Protein AF-F2BCV8-F1 (afdb_monomer_lite)

Sequence (384 aa):
MNSEKALVIFSGGQDSTTCLIQAIQTYGRENVQTISFQYGQRHAVELERARSIAQDWGVKQTILDLSLIKHITQNALTDNTAAIQTAANGLPNTFVDGRNALFLLYAAICAKGQNIRHIITGVCETDFSGYPDCRDVFVKSMNVTLNLAMDYPFQIHTPLMYLTKAQTWELADKLGCLDYIRDHTHTCYNGVIGGCHQCPACQLRERGLAQYLQNKAAAPAFYDCEKNLTEHDLAQAEHTLAATLPDSFKAHYLKYNGGTPARTLFDAGGSGCDNIEISDFIPIRYAQAFADDPDFTLEGRAAAEWARNEIPPALIPFALDWGGNYICLEKDSGKITYYVRDVWSDKLSREANFKSNTRPLADTFPAFLARLRDNPDDVDSDDE

Structure (mmCIF, N/CA/C/O backbone):
data_AF-F2BCV8-F1
#
_entry.id   AF-F2BCV8-F1
#
loop_
_atom_site.group_PDB
_atom_site.id
_atom_site.type_symbo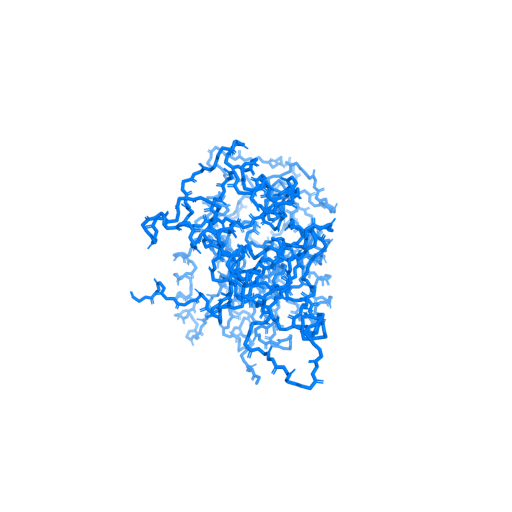l
_atom_site.label_atom_id
_atom_site.label_alt_id
_atom_site.label_comp_id
_atom_site.label_asym_id
_atom_site.label_entity_id
_atom_site.label_seq_id
_atom_site.pdbx_PDB_ins_code
_atom_site.Cartn_x
_atom_site.Cartn_y
_atom_site.Cartn_z
_atom_site.occupancy
_atom_site.B_iso_or_equiv
_atom_site.auth_seq_id
_atom_site.auth_comp_id
_atom_site.auth_asym_id
_atom_site.auth_atom_id
_atom_site.pdbx_PDB_model_num
ATOM 1 N N . MET A 1 1 ? 1.236 -18.458 17.984 1.00 51.50 1 MET A N 1
ATOM 2 C CA . MET A 1 1 ? 0.045 -17.620 17.731 1.00 51.50 1 MET A CA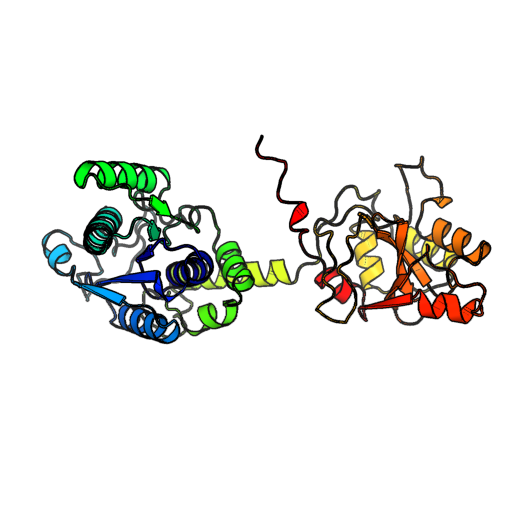 1
ATOM 3 C C . MET A 1 1 ? -0.041 -16.613 18.857 1.00 51.50 1 MET A C 1
ATOM 5 O O . MET A 1 1 ? 0.032 -17.032 20.007 1.00 51.50 1 MET A O 1
ATOM 9 N N . ASN A 1 2 ? -0.070 -15.320 18.533 1.00 58.72 2 ASN A N 1
ATOM 10 C CA . ASN A 1 2 ? -0.165 -14.260 19.532 1.00 58.72 2 ASN A CA 1
ATOM 11 C C . ASN A 1 2 ? -1.514 -14.394 20.264 1.00 58.72 2 ASN A C 1
ATOM 13 O O . ASN A 1 2 ? -2.553 -14.445 19.617 1.00 58.72 2 ASN A O 1
ATOM 17 N N . SER A 1 3 ? -1.497 -14.536 21.591 1.00 82.00 3 SER A N 1
ATOM 18 C CA . SER A 1 3 ? -2.709 -14.666 22.416 1.00 82.00 3 SER A CA 1
ATOM 19 C C . SER A 1 3 ? -3.268 -13.316 22.870 1.00 82.00 3 SER A C 1
ATOM 21 O O . SER A 1 3 ? -4.215 -13.263 23.659 1.00 82.00 3 SER A O 1
ATOM 23 N N . GLU A 1 4 ? -2.632 -12.219 22.463 1.00 92.62 4 GLU A N 1
ATOM 24 C CA . GLU A 1 4 ? -3.058 -10.876 22.818 1.00 92.62 4 GLU A CA 1
ATOM 25 C C . GLU A 1 4 ? -4.318 -10.474 22.054 1.00 92.62 4 GLU A C 1
ATOM 27 O O . GLU A 1 4 ? -4.466 -10.725 20.861 1.00 92.62 4 GLU A O 1
ATOM 32 N N . LYS A 1 5 ? -5.243 -9.831 22.771 1.00 97.38 5 LYS A N 1
ATOM 33 C CA . LYS A 1 5 ? -6.511 -9.354 22.222 1.00 97.38 5 LYS A CA 1
ATOM 34 C C . LYS A 1 5 ? -6.429 -7.877 21.877 1.00 97.38 5 LYS A C 1
ATOM 36 O O . LYS A 1 5 ? -5.792 -7.110 22.606 1.00 97.38 5 LYS A O 1
ATOM 41 N N . ALA A 1 6 ? -7.170 -7.478 20.848 1.00 98.44 6 ALA A N 1
ATOM 42 C CA . ALA A 1 6 ? -7.297 -6.090 20.424 1.00 98.44 6 ALA A CA 1
ATOM 43 C C . ALA A 1 6 ? -8.765 -5.648 20.321 1.00 98.44 6 ALA A C 1
ATOM 45 O O . ALA A 1 6 ? -9.637 -6.401 19.882 1.00 98.44 6 ALA A O 1
ATOM 46 N N . LEU A 1 7 ? -9.031 -4.402 20.719 1.00 98.69 7 LEU A N 1
ATOM 47 C CA . LEU A 1 7 ? -10.310 -3.725 20.533 1.00 98.69 7 LEU A CA 1
ATOM 48 C C . LEU A 1 7 ? -10.134 -2.592 19.521 1.00 98.69 7 LEU A C 1
ATOM 50 O O . LEU A 1 7 ? -9.379 -1.655 19.765 1.00 98.69 7 LEU A O 1
ATOM 54 N N . VAL A 1 8 ? -10.855 -2.651 18.407 1.00 98.69 8 VAL A N 1
ATOM 55 C CA . VAL A 1 8 ? -10.824 -1.630 17.354 1.00 98.69 8 VAL A CA 1
ATOM 56 C C . VAL A 1 8 ? -11.992 -0.663 17.543 1.00 98.69 8 VAL A C 1
ATOM 58 O O . VAL A 1 8 ? -13.153 -1.079 17.576 1.00 98.69 8 VAL A O 1
ATOM 61 N N . ILE A 1 9 ? -11.706 0.636 17.641 1.00 98.00 9 ILE A N 1
ATOM 62 C CA . ILE A 1 9 ? -12.728 1.685 17.553 1.00 98.00 9 ILE A CA 1
ATOM 63 C C . ILE A 1 9 ? -13.187 1.773 16.098 1.00 98.00 9 ILE A C 1
ATOM 65 O O . ILE A 1 9 ? -12.421 2.150 15.212 1.00 98.00 9 ILE A O 1
ATOM 69 N N . PHE A 1 10 ? -14.440 1.399 15.850 1.00 96.88 10 PHE A N 1
ATOM 70 C CA . PHE A 1 10 ? -14.911 1.041 14.522 1.00 96.88 10 PHE A CA 1
ATOM 71 C C . PHE A 1 10 ? -16.157 1.821 14.104 1.00 96.88 10 PHE A C 1
ATOM 73 O O . PHE A 1 10 ? -17.177 1.800 14.797 1.00 96.88 10 PHE A O 1
ATOM 80 N N . SER A 1 11 ? -16.092 2.487 12.949 1.00 91.88 11 SER A N 1
ATOM 81 C CA . SER A 1 11 ? -17.196 3.280 12.390 1.00 91.88 11 SER A CA 1
ATOM 82 C C . SER A 1 11 ? -17.733 2.747 11.060 1.00 91.88 11 SER A C 1
ATOM 84 O O . SER A 1 11 ? -18.738 3.257 10.576 1.00 91.88 11 SER A O 1
ATOM 86 N N . GLY A 1 12 ? -17.085 1.746 10.451 1.00 92.50 12 GLY A N 1
ATOM 87 C CA . GLY A 1 12 ? -17.434 1.259 9.108 1.00 92.50 12 GLY A CA 1
ATOM 88 C C . GLY A 1 12 ? -16.965 2.171 7.965 1.00 92.50 12 GLY A C 1
ATOM 89 O O . GLY A 1 12 ? -17.274 1.920 6.798 1.00 92.50 12 GLY A O 1
ATOM 90 N N . GLY A 1 13 ? -16.210 3.229 8.276 1.00 93.62 13 GLY A N 1
ATOM 91 C CA . GLY A 1 13 ? -15.510 4.042 7.282 1.00 93.62 13 GLY A CA 1
ATOM 92 C C . GLY A 1 13 ? -14.200 3.410 6.820 1.00 93.62 13 GLY A C 1
ATOM 93 O O . GLY A 1 13 ? -13.731 2.445 7.430 1.00 93.62 13 GLY A O 1
ATOM 94 N N . GLN A 1 14 ? -13.611 3.982 5.762 1.00 95.44 14 GLN A N 1
ATOM 95 C CA . GLN A 1 14 ? -12.337 3.551 5.164 1.00 95.44 14 GLN A CA 1
ATOM 96 C C . GLN A 1 14 ? -11.275 3.267 6.238 1.00 95.44 14 GLN A C 1
ATOM 98 O O . GLN A 1 14 ? -10.904 2.117 6.437 1.00 95.44 14 GLN A O 1
ATOM 103 N N . ASP A 1 15 ? -10.881 4.297 6.987 1.00 95.38 15 ASP A N 1
ATOM 104 C CA . ASP A 1 15 ? -9.783 4.252 7.959 1.00 95.38 15 ASP A CA 1
ATOM 105 C C . ASP A 1 15 ? -9.985 3.173 9.032 1.00 95.38 15 ASP A C 1
ATOM 107 O O . ASP A 1 15 ? -9.144 2.298 9.228 1.00 95.38 15 ASP A O 1
ATOM 111 N N . SER A 1 16 ? -11.151 3.173 9.688 1.00 96.69 16 SER A N 1
ATOM 112 C CA . SER A 1 16 ? -11.451 2.193 10.738 1.00 96.69 16 SER A CA 1
ATOM 113 C C . SER A 1 16 ? -11.527 0.752 10.214 1.00 96.69 16 SER A C 1
ATOM 115 O O . SER A 1 16 ? -11.234 -0.183 10.954 1.00 96.69 16 SER A O 1
ATOM 117 N N . THR A 1 17 ? -11.891 0.567 8.939 1.00 98.06 17 THR A N 1
ATOM 118 C CA . THR A 1 17 ? -11.931 -0.754 8.294 1.00 98.06 17 THR A CA 1
ATOM 119 C C . THR A 1 17 ? -10.532 -1.226 7.925 1.00 98.06 17 THR A C 1
ATOM 121 O O . THR A 1 17 ? -10.212 -2.383 8.181 1.00 98.06 17 THR A O 1
ATOM 124 N N . THR A 1 18 ? -9.665 -0.336 7.429 1.00 98.06 18 THR A N 1
ATOM 125 C CA . THR A 1 18 ? -8.238 -0.637 7.242 1.00 98.06 18 THR A CA 1
ATOM 126 C C . THR A 1 18 ? -7.604 -1.079 8.563 1.00 98.06 18 THR A C 1
ATOM 128 O O . THR A 1 18 ? -6.966 -2.128 8.612 1.00 98.06 18 THR A O 1
ATOM 131 N N . CYS A 1 19 ? -7.853 -0.349 9.660 1.00 98.38 19 CYS A N 1
ATOM 132 C CA . CYS A 1 19 ? -7.370 -0.724 10.993 1.00 98.38 19 CYS A CA 1
ATOM 133 C C . CYS A 1 19 ? -7.916 -2.074 11.473 1.00 98.38 19 CYS A C 1
ATOM 135 O O . CYS A 1 19 ? -7.175 -2.845 12.077 1.00 98.38 19 CYS A O 1
ATOM 137 N N . LEU A 1 20 ? -9.196 -2.374 11.219 1.00 98.56 20 LEU A N 1
ATOM 138 C CA . LEU A 1 20 ? -9.787 -3.665 11.575 1.00 98.56 20 LEU A CA 1
ATOM 139 C C . LEU A 1 20 ? -9.085 -4.821 10.855 1.00 98.56 20 LEU A C 1
ATOM 141 O O . LEU A 1 20 ? -8.708 -5.802 11.489 1.00 98.56 20 LEU A O 1
ATOM 145 N N . ILE A 1 21 ? -8.896 -4.701 9.543 1.00 98.19 21 ILE A N 1
ATOM 146 C CA . ILE A 1 21 ? -8.293 -5.762 8.729 1.00 98.19 21 ILE A CA 1
ATOM 147 C C . ILE A 1 21 ? -6.827 -5.965 9.117 1.00 98.19 21 ILE A C 1
ATOM 149 O O . ILE A 1 21 ? -6.398 -7.103 9.303 1.00 98.19 21 ILE A O 1
ATOM 153 N N . GLN A 1 22 ? -6.087 -4.876 9.336 1.00 97.94 22 GLN A N 1
ATOM 154 C CA . GLN A 1 22 ? -4.724 -4.944 9.857 1.00 97.94 22 GLN A CA 1
ATOM 155 C C . GLN A 1 22 ? -4.681 -5.644 11.223 1.00 97.94 22 GLN A C 1
ATOM 157 O O . GLN A 1 22 ? -3.886 -6.557 11.420 1.00 97.94 22 GLN A O 1
ATOM 162 N N . ALA A 1 23 ? -5.582 -5.290 12.147 1.00 98.06 23 ALA A N 1
ATOM 163 C CA . ALA A 1 23 ? -5.665 -5.93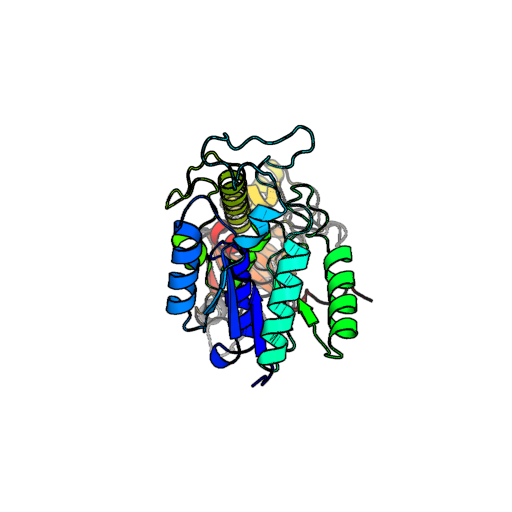5 13.455 1.00 98.06 23 ALA A CA 1
ATOM 164 C C . ALA A 1 23 ? -5.922 -7.446 13.346 1.00 98.06 23 ALA A C 1
ATOM 166 O O . ALA A 1 23 ? -5.333 -8.225 14.092 1.00 98.06 23 ALA A O 1
ATOM 167 N N . ILE A 1 24 ? -6.779 -7.872 12.414 1.00 97.62 24 ILE A N 1
ATOM 168 C CA . ILE A 1 24 ? -7.062 -9.292 12.172 1.00 97.62 24 ILE A CA 1
ATOM 169 C C . ILE A 1 24 ? -5.808 -10.025 11.685 1.00 97.62 24 ILE A C 1
ATOM 171 O O . ILE A 1 24 ? -5.544 -11.127 12.165 1.00 97.62 24 ILE A O 1
ATOM 175 N N . GLN A 1 25 ? -5.025 -9.427 10.781 1.00 95.56 25 GLN A N 1
ATOM 176 C CA . GLN A 1 25 ? -3.764 -10.020 10.324 1.00 95.56 25 GLN A CA 1
ATOM 177 C C . GLN A 1 25 ? -2.723 -10.113 11.450 1.00 95.56 25 GLN A C 1
ATOM 179 O O . GLN A 1 25 ? -2.030 -11.122 11.552 1.00 95.56 25 GLN A O 1
ATOM 184 N N . THR A 1 26 ? -2.650 -9.107 12.327 1.00 95.75 26 THR A N 1
ATOM 185 C CA . THR A 1 26 ? -1.683 -9.063 13.436 1.00 95.75 26 THR A CA 1
ATOM 186 C C . THR A 1 26 ? -2.035 -10.014 14.586 1.00 95.75 26 THR A C 1
ATOM 188 O O . THR A 1 26 ? -1.161 -10.708 15.106 1.00 95.75 26 THR A O 1
ATOM 191 N N . TYR A 1 27 ? -3.298 -10.033 15.021 1.00 95.88 27 TYR A N 1
ATOM 192 C CA . TYR A 1 27 ? -3.717 -10.700 16.264 1.00 95.88 27 TYR A CA 1
ATOM 193 C C . TYR A 1 27 ? -4.511 -11.994 16.043 1.00 95.88 27 TYR A C 1
ATOM 195 O O . TYR A 1 27 ? -4.705 -12.760 16.986 1.00 95.88 27 TYR A O 1
ATOM 203 N N . GLY A 1 28 ? -4.968 -12.261 14.819 1.00 96.19 28 GLY A N 1
ATOM 204 C CA . GLY A 1 28 ? -5.923 -13.330 14.536 1.00 96.19 28 GLY A CA 1
ATOM 205 C C . GLY A 1 28 ? -7.362 -12.887 14.804 1.00 96.19 28 GLY A C 1
ATOM 206 O O . GLY A 1 28 ? -7.665 -12.185 15.772 1.00 96.19 28 GLY A O 1
ATOM 207 N N . ARG A 1 29 ? -8.279 -13.297 13.924 1.00 96.44 29 ARG A N 1
ATOM 208 C CA . ARG A 1 29 ? -9.689 -12.866 13.928 1.00 96.44 29 ARG A CA 1
ATOM 209 C C . ARG A 1 29 ? -10.381 -13.103 15.273 1.00 96.44 29 ARG A C 1
ATOM 211 O O . ARG A 1 29 ? -11.141 -12.259 15.730 1.00 96.44 29 ARG A O 1
ATOM 218 N N . GLU A 1 30 ? -10.116 -14.236 15.913 1.00 95.88 30 GLU A N 1
ATOM 219 C CA . GLU A 1 30 ? -10.698 -14.640 17.195 1.00 95.88 30 GLU A CA 1
ATOM 220 C C . GLU A 1 30 ? -10.277 -13.756 18.380 1.00 95.88 30 GLU A C 1
ATOM 222 O O . GLU A 1 30 ? -10.968 -13.724 19.402 1.00 95.88 30 GLU A O 1
ATOM 227 N N . ASN A 1 31 ? -9.176 -13.015 18.238 1.00 97.12 31 ASN A N 1
ATOM 228 C CA . ASN A 1 31 ? -8.643 -12.126 19.268 1.00 97.12 31 ASN A CA 1
ATOM 229 C C . ASN A 1 31 ? -9.016 -10.655 19.037 1.00 97.12 31 ASN A C 1
ATOM 231 O O . ASN A 1 31 ? -8.699 -9.804 19.873 1.00 97.12 31 ASN A O 1
ATOM 235 N N . VAL A 1 32 ? -9.723 -10.346 17.945 1.00 98.25 32 VAL A N 1
ATOM 236 C CA . VAL A 1 32 ? -10.128 -8.985 17.585 1.00 98.25 32 VAL A CA 1
ATOM 237 C C . VAL A 1 32 ? -11.617 -8.774 17.843 1.00 98.25 32 VAL A C 1
ATOM 239 O O . VAL A 1 32 ? -12.475 -9.563 17.450 1.00 98.25 32 VAL A O 1
ATOM 242 N N . GLN A 1 33 ? -11.936 -7.662 18.499 1.00 98.19 33 GLN A N 1
ATOM 243 C CA . GLN A 1 33 ? -13.303 -7.181 18.678 1.00 98.19 33 GLN A CA 1
ATOM 244 C C . GLN A 1 33 ? -13.407 -5.721 18.248 1.00 98.19 33 GLN A C 1
ATOM 246 O O . GLN A 1 33 ? -12.413 -5.000 18.204 1.00 98.19 33 GLN A O 1
ATOM 251 N N . THR A 1 34 ? -14.622 -5.263 17.971 1.00 98.44 34 THR A N 1
ATOM 252 C CA . THR A 1 34 ? -14.902 -3.878 17.587 1.00 98.44 34 THR A CA 1
ATOM 253 C C . THR A 1 34 ? -15.832 -3.203 18.592 1.00 98.44 34 THR A C 1
ATOM 255 O O . THR A 1 34 ? -16.694 -3.842 19.205 1.00 98.44 34 THR A O 1
ATOM 258 N N . ILE A 1 35 ? -15.666 -1.892 18.762 1.00 97.81 35 ILE A N 1
ATOM 259 C CA . ILE A 1 35 ? -16.616 -1.028 19.465 1.00 97.81 35 ILE A CA 1
ATOM 260 C C . ILE A 1 35 ? -17.046 0.120 18.553 1.00 97.81 35 ILE A C 1
ATOM 262 O O . ILE A 1 35 ? -16.208 0.798 17.964 1.00 97.81 35 ILE A O 1
ATOM 266 N N . SER A 1 36 ? -18.352 0.346 18.450 1.00 95.25 36 SER A N 1
ATOM 267 C CA . SER A 1 36 ? -18.949 1.415 17.650 1.00 95.25 36 SER A CA 1
ATOM 268 C C . SER A 1 36 ? -19.798 2.327 18.525 1.00 95.25 36 SER A C 1
ATOM 270 O O . SER A 1 36 ? -20.452 1.872 19.464 1.00 95.25 36 SER A O 1
ATOM 272 N N . PHE A 1 37 ? -19.811 3.618 18.205 1.00 90.56 37 PHE A N 1
ATOM 273 C CA . PHE A 1 37 ? -20.476 4.636 19.012 1.00 90.56 37 PHE A CA 1
ATOM 274 C C . PHE A 1 37 ? -21.666 5.240 18.272 1.00 90.56 37 PHE A C 1
ATOM 276 O O . PHE A 1 37 ? -21.513 5.816 17.199 1.00 90.56 37 PHE A O 1
ATOM 283 N N . GLN A 1 38 ? -22.847 5.166 18.882 1.00 85.81 38 GLN A N 1
ATOM 284 C CA . GLN A 1 38 ? -24.059 5.827 18.415 1.00 85.81 38 GLN A CA 1
ATOM 285 C C . GLN A 1 38 ? -24.268 7.112 19.221 1.00 85.81 38 GLN A C 1
ATOM 287 O O . GLN A 1 38 ? -24.905 7.100 20.262 1.00 85.81 38 GLN A O 1
ATOM 292 N N . TYR A 1 39 ? -23.744 8.245 18.759 1.00 75.44 39 TYR A N 1
ATOM 293 C CA . TYR A 1 39 ? -23.882 9.543 19.449 1.00 75.44 39 TYR A CA 1
ATOM 294 C C . TYR A 1 39 ? -24.846 10.508 18.737 1.00 75.44 39 TYR A C 1
ATOM 296 O O . TYR A 1 39 ? -24.907 11.696 19.050 1.00 75.44 39 TYR A O 1
ATOM 304 N N . GLY A 1 40 ? -25.639 9.988 17.791 1.00 62.88 40 GLY A N 1
ATOM 305 C CA . GLY A 1 40 ? -26.665 10.748 17.079 1.00 62.88 40 GLY A CA 1
ATOM 306 C C . GLY A 1 40 ? -26.295 11.217 15.681 1.00 62.88 40 GLY A C 1
ATOM 307 O O . GLY A 1 40 ? -26.726 12.298 15.293 1.00 62.88 40 GLY A O 1
ATOM 308 N N . GLN A 1 41 ? -25.515 10.413 14.961 1.00 66.00 41 GLN A N 1
ATOM 309 C CA . GLN A 1 41 ? -25.235 10.574 13.534 1.00 66.00 41 GLN A CA 1
ATOM 310 C C . GLN A 1 41 ? -26.530 10.848 12.745 1.00 66.00 41 GLN A C 1
ATOM 312 O O . GLN A 1 41 ? -27.578 10.272 13.044 1.00 66.00 41 GLN A O 1
ATOM 317 N N . ARG A 1 42 ? -26.456 11.712 11.723 1.00 57.59 42 ARG A N 1
ATOM 318 C CA . ARG A 1 42 ? -27.619 12.162 10.931 1.00 57.59 42 ARG A CA 1
ATOM 319 C C . ARG A 1 42 ? -28.301 11.019 10.164 1.00 57.59 42 ARG A C 1
ATOM 321 O O . ARG A 1 42 ? -29.491 11.104 9.866 1.00 57.59 42 ARG A O 1
ATOM 328 N N . HIS A 1 43 ? -27.567 9.945 9.860 1.00 62.69 43 HIS A N 1
ATOM 329 C CA . HIS A 1 43 ? -28.046 8.818 9.063 1.00 62.69 43 HIS A CA 1
ATOM 330 C C . HIS A 1 43 ? -27.665 7.477 9.700 1.00 62.69 43 HIS A C 1
ATOM 332 O O . HIS A 1 43 ? -26.508 7.248 10.039 1.00 62.69 43 HIS A O 1
ATOM 338 N N . ALA A 1 44 ? -28.627 6.553 9.782 1.00 70.56 44 ALA A N 1
ATOM 339 C CA . ALA A 1 44 ? -28.425 5.190 10.293 1.00 70.56 44 ALA A CA 1
ATOM 340 C C . ALA A 1 44 ? -27.457 4.336 9.442 1.00 70.56 44 ALA A C 1
ATOM 342 O O . ALA A 1 44 ? -27.063 3.246 9.853 1.00 70.56 44 ALA A O 1
ATOM 343 N N . VAL A 1 45 ? -27.073 4.836 8.263 1.00 78.06 45 VAL A N 1
ATOM 344 C CA . VAL A 1 45 ? -26.240 4.142 7.273 1.00 78.06 45 VAL A CA 1
ATOM 345 C C . VAL A 1 45 ? -24.845 3.824 7.816 1.00 78.06 45 VAL A C 1
ATOM 347 O O . VAL A 1 45 ? -24.329 2.750 7.527 1.00 78.06 45 VAL A O 1
ATOM 350 N N . GLU A 1 46 ? -24.246 4.701 8.629 1.00 76.75 46 GLU A N 1
ATOM 351 C CA . GLU A 1 46 ? -22.902 4.479 9.190 1.00 76.75 46 GLU A CA 1
ATOM 352 C C . GLU A 1 46 ? -22.856 3.235 10.089 1.00 76.75 46 GLU A C 1
ATOM 354 O O . GLU A 1 46 ? -22.051 2.330 9.869 1.00 76.75 46 GLU A O 1
ATOM 359 N N . LEU A 1 47 ? -23.768 3.145 11.063 1.00 84.75 47 LEU A N 1
ATOM 360 C CA . LEU A 1 47 ? -23.834 1.997 11.973 1.00 84.75 47 LEU A CA 1
ATOM 361 C C . LEU A 1 47 ? -24.210 0.707 11.252 1.00 84.75 47 LEU A C 1
ATOM 363 O O . LEU A 1 47 ? -23.696 -0.350 11.606 1.00 84.75 47 LEU A O 1
ATOM 367 N N . GLU A 1 48 ? -25.074 0.783 10.241 1.00 89.38 48 GLU A N 1
ATOM 368 C CA . GLU A 1 48 ? -25.440 -0.400 9.468 1.00 89.38 48 GLU A CA 1
ATOM 369 C C . GLU A 1 48 ? -24.263 -0.937 8.652 1.00 89.38 48 GLU A C 1
ATOM 371 O O . GLU A 1 48 ? -24.032 -2.143 8.600 1.00 89.38 48 GLU A O 1
ATOM 376 N N . ARG A 1 49 ? -23.443 -0.042 8.094 1.00 91.06 49 ARG A N 1
ATOM 377 C CA . ARG A 1 49 ? -22.214 -0.429 7.396 1.00 91.06 49 ARG A CA 1
ATOM 378 C C . ARG A 1 49 ? -21.188 -1.021 8.348 1.00 91.06 49 ARG A C 1
ATOM 380 O O . ARG A 1 49 ? -20.608 -2.053 8.028 1.00 91.06 49 ARG A O 1
ATOM 387 N N . ALA A 1 50 ? -21.023 -0.441 9.535 1.00 93.44 50 ALA A N 1
ATOM 388 C CA . ALA A 1 50 ? -20.185 -1.033 10.571 1.00 93.44 50 ALA A CA 1
ATOM 389 C C . ALA A 1 50 ? -20.672 -2.444 10.960 1.00 93.44 50 ALA A C 1
ATOM 391 O O . ALA A 1 50 ? -19.863 -3.362 11.055 1.00 93.44 50 ALA A O 1
ATOM 392 N N . ARG A 1 51 ? -21.985 -2.657 11.123 1.00 95.00 51 ARG A N 1
ATOM 393 C CA . ARG A 1 51 ? -22.539 -3.994 11.407 1.00 95.00 51 ARG A CA 1
ATOM 394 C C . ARG A 1 51 ? -22.257 -4.991 10.291 1.00 95.00 51 ARG A C 1
ATOM 396 O O . ARG A 1 51 ? -21.756 -6.071 10.585 1.00 95.00 51 ARG A O 1
ATOM 403 N N . SER A 1 52 ? -22.540 -4.619 9.042 1.00 96.00 52 SER A N 1
ATOM 404 C CA . SER A 1 52 ? -22.282 -5.469 7.873 1.00 96.00 52 SER A CA 1
ATOM 405 C C . SER A 1 52 ? -20.816 -5.883 7.822 1.00 96.00 52 SER A C 1
ATOM 407 O O . SER A 1 52 ? -20.517 -7.068 7.826 1.00 96.00 52 SER A O 1
ATOM 409 N N . ILE A 1 53 ? -19.892 -4.921 7.899 1.00 97.00 53 ILE A N 1
ATOM 410 C CA . ILE A 1 53 ? -18.458 -5.214 7.805 1.00 97.00 53 ILE A CA 1
ATOM 411 C C . ILE A 1 53 ? -17.991 -6.079 8.984 1.00 97.00 53 ILE A C 1
ATOM 413 O O . ILE A 1 53 ? -17.213 -7.008 8.792 1.00 97.00 53 ILE A O 1
ATOM 417 N N . ALA A 1 54 ? -18.461 -5.823 10.209 1.00 97.06 54 ALA A N 1
ATOM 418 C CA . ALA A 1 54 ? -18.106 -6.666 11.350 1.00 97.06 54 ALA A CA 1
ATOM 419 C C . ALA A 1 54 ? -18.573 -8.124 11.160 1.00 97.06 54 ALA A C 1
ATOM 421 O O . ALA A 1 54 ? -17.848 -9.051 11.524 1.00 97.06 54 ALA A O 1
ATOM 422 N N . GLN A 1 55 ? -19.748 -8.327 10.553 1.00 97.31 55 GLN A N 1
ATOM 423 C CA . GLN A 1 55 ? -20.266 -9.652 10.203 1.00 97.31 55 GLN A CA 1
ATOM 424 C C . GLN A 1 55 ? -19.455 -10.307 9.081 1.00 97.31 55 GLN A C 1
ATOM 426 O O . GLN A 1 55 ? -19.045 -11.456 9.242 1.00 97.31 55 GLN A O 1
ATOM 431 N N . ASP A 1 56 ? -19.167 -9.574 8.004 1.00 97.38 56 ASP A N 1
ATOM 432 C CA . ASP A 1 56 ? -18.384 -10.048 6.855 1.00 97.38 56 ASP A CA 1
ATOM 433 C C . ASP A 1 56 ? -16.994 -10.546 7.291 1.00 97.38 56 ASP A C 1
ATOM 435 O O . ASP A 1 56 ? -16.512 -11.582 6.832 1.00 97.38 56 ASP A O 1
ATOM 439 N N . TRP A 1 57 ? -16.377 -9.853 8.254 1.00 97.06 57 TRP A N 1
ATOM 440 C CA . TRP A 1 57 ? -15.072 -10.213 8.818 1.00 97.06 57 TRP A CA 1
ATOM 441 C C . TRP A 1 57 ? -15.149 -11.133 10.043 1.00 97.06 57 TRP A C 1
ATOM 443 O O . TRP A 1 57 ? -14.113 -11.514 10.590 1.00 97.06 57 TRP A O 1
ATOM 453 N N . GLY A 1 58 ? -16.350 -11.531 10.470 1.00 96.94 58 GLY A N 1
ATOM 454 C CA . GLY A 1 58 ? -16.567 -12.473 11.569 1.00 96.94 58 GLY A CA 1
ATOM 455 C C . GLY A 1 58 ? -16.036 -11.996 12.924 1.00 96.94 58 GLY A C 1
ATOM 456 O O . GLY A 1 58 ? -15.582 -12.820 13.719 1.00 96.94 58 GLY A O 1
ATOM 457 N N . VAL A 1 59 ? -16.066 -10.687 13.187 1.00 97.50 59 VAL A N 1
ATOM 458 C CA . VAL A 1 59 ? -15.612 -10.086 14.451 1.00 97.50 59 VAL A CA 1
ATOM 459 C C . VAL A 1 59 ? -16.793 -9.649 15.313 1.00 97.50 59 VAL A C 1
ATOM 461 O O . VAL A 1 59 ? -17.808 -9.149 14.829 1.00 97.50 59 VAL A O 1
ATOM 464 N N . LYS A 1 60 ? -16.665 -9.802 16.633 1.00 97.25 60 LYS A N 1
ATOM 465 C CA . LYS A 1 60 ? -17.693 -9.333 17.572 1.00 97.25 60 LYS A CA 1
ATOM 466 C C . LYS A 1 60 ? -17.724 -7.803 17.597 1.00 97.25 60 LYS A C 1
ATOM 468 O O . LYS A 1 60 ? -16.679 -7.172 17.746 1.00 97.25 60 LYS A O 1
ATOM 473 N N . GLN A 1 61 ? -18.922 -7.224 17.529 1.00 97.19 61 GLN A N 1
ATOM 474 C CA . GLN A 1 61 ? -19.150 -5.783 17.638 1.00 97.19 61 GLN A CA 1
ATOM 475 C C . GLN A 1 61 ? -19.959 -5.440 18.889 1.00 97.19 61 GLN A C 1
ATOM 477 O O . GLN A 1 61 ? -21.033 -5.991 19.125 1.00 97.19 61 GLN A O 1
ATOM 482 N N . THR A 1 62 ? -19.455 -4.486 19.667 1.00 96.69 62 THR A N 1
ATOM 483 C CA . THR A 1 62 ? -20.187 -3.831 20.756 1.00 96.69 62 THR A CA 1
ATOM 484 C C . THR A 1 62 ? -20.647 -2.457 20.281 1.00 96.69 62 THR A C 1
ATOM 486 O O . THR A 1 62 ? -19.828 -1.658 19.837 1.00 96.69 62 THR A O 1
ATOM 489 N N . ILE A 1 63 ? -21.938 -2.152 20.390 1.00 94.12 63 ILE A N 1
ATOM 490 C CA . ILE A 1 63 ? -22.478 -0.828 20.056 1.00 94.12 63 ILE A CA 1
ATOM 491 C C . ILE A 1 63 ? -22.827 -0.108 21.352 1.00 94.12 63 ILE A C 1
ATOM 493 O O . ILE A 1 63 ? -23.591 -0.632 22.160 1.00 94.12 63 ILE A O 1
ATOM 497 N N . LEU A 1 64 ? -22.269 1.086 21.543 1.00 92.31 64 LEU A N 1
ATOM 498 C CA . LEU A 1 64 ? -22.531 1.927 22.703 1.00 92.31 64 LEU A CA 1
ATOM 499 C C . LEU A 1 64 ? -23.340 3.159 22.293 1.00 92.31 64 LEU A C 1
ATOM 501 O O . LEU A 1 64 ? -22.905 3.945 21.449 1.00 92.31 64 LEU A O 1
ATOM 505 N N . ASP A 1 65 ? -24.505 3.328 22.912 1.00 89.12 65 ASP A N 1
ATOM 506 C CA . ASP A 1 65 ? -25.330 4.521 22.754 1.00 89.12 65 ASP A CA 1
ATOM 507 C C . ASP A 1 65 ? -24.779 5.660 23.622 1.00 89.12 65 ASP A C 1
ATOM 509 O O . ASP A 1 65 ? -24.726 5.581 24.847 1.00 89.12 65 ASP A O 1
ATOM 513 N N . LEU A 1 66 ? -24.348 6.719 22.949 1.00 85.69 66 LEU A N 1
ATOM 514 C CA . LEU A 1 66 ? -23.800 7.946 23.509 1.00 85.69 66 LEU A CA 1
ATOM 515 C C . LEU A 1 66 ? -24.695 9.149 23.191 1.00 85.69 66 LEU A C 1
ATOM 517 O O . LEU A 1 66 ? -24.245 10.290 23.261 1.00 85.69 66 LEU A O 1
ATOM 521 N N . SER A 1 67 ? -25.964 8.926 22.843 1.00 79.69 67 SER A N 1
ATOM 522 C CA . SER A 1 67 ? -26.938 9.983 22.545 1.00 79.69 67 SER A CA 1
ATOM 523 C C . SER A 1 67 ? -27.123 10.984 23.689 1.00 79.69 67 SER A C 1
ATOM 525 O O . SER A 1 67 ? -27.471 12.136 23.436 1.00 79.69 67 SER A O 1
ATOM 527 N N . LEU A 1 68 ? -26.797 10.607 24.929 1.00 79.50 68 LEU A N 1
ATOM 528 C CA . LEU A 1 68 ? -26.792 11.516 26.076 1.00 79.50 68 LEU A CA 1
ATOM 529 C C . LEU A 1 68 ? -25.813 12.692 25.918 1.00 79.50 68 LEU A C 1
ATOM 531 O O . LEU A 1 68 ? -26.032 13.744 26.517 1.00 79.50 68 LEU A O 1
ATOM 535 N N . ILE A 1 69 ? -24.779 12.569 25.072 1.00 76.56 69 ILE A N 1
ATOM 536 C CA . ILE A 1 69 ? -23.840 13.667 24.784 1.00 76.56 69 ILE A CA 1
ATOM 537 C C . ILE A 1 69 ? -24.555 14.900 24.212 1.00 76.56 69 ILE A C 1
ATOM 539 O O . ILE A 1 69 ? -24.093 16.029 24.383 1.00 76.56 69 ILE A O 1
ATOM 543 N N . LYS A 1 70 ? -25.724 14.706 23.587 1.00 71.88 70 LYS A N 1
ATOM 544 C CA . LYS A 1 70 ? -26.562 15.783 23.049 1.00 71.88 70 LYS A CA 1
ATOM 545 C C . LYS A 1 70 ? -27.107 16.720 24.128 1.00 71.88 70 LYS A C 1
ATOM 547 O O . LYS A 1 70 ? -27.474 17.843 23.813 1.00 71.88 70 LYS A O 1
ATOM 552 N N . HIS A 1 71 ? -27.162 16.289 25.389 1.00 75.88 71 HIS A N 1
ATOM 553 C CA . HIS A 1 71 ? -27.608 17.146 26.491 1.00 75.88 71 HIS A CA 1
ATOM 554 C C . HIS A 1 71 ? -26.555 18.172 26.920 1.00 75.88 71 HIS A C 1
ATOM 556 O O . HIS A 1 71 ? -26.902 19.165 27.553 1.00 75.88 71 HIS A O 1
ATOM 562 N N . ILE A 1 72 ? -25.285 17.936 26.587 1.00 72.75 72 ILE A N 1
ATOM 563 C CA . ILE A 1 72 ? -24.150 18.771 27.001 1.00 72.75 72 ILE A CA 1
ATOM 564 C C . ILE A 1 72 ? -23.429 19.423 25.811 1.00 72.75 72 ILE A C 1
ATOM 566 O O . ILE A 1 72 ? -22.433 20.113 26.003 1.00 72.75 72 ILE A O 1
ATOM 570 N N . THR A 1 73 ? -23.921 19.216 24.584 1.00 67.50 73 THR A N 1
ATOM 571 C CA . THR A 1 73 ? -23.336 19.747 23.342 1.00 67.50 73 THR A CA 1
ATOM 572 C C . THR A 1 73 ? -24.413 20.375 22.452 1.00 67.50 73 THR A C 1
ATOM 574 O O . THR A 1 73 ? -25.545 19.900 22.407 1.00 67.50 73 THR A O 1
ATOM 577 N N . GLN A 1 74 ? -24.070 21.442 21.724 1.00 59.38 74 GLN A N 1
ATOM 578 C CA . GLN A 1 74 ? -24.926 22.068 20.706 1.00 59.38 74 GLN A CA 1
ATOM 579 C C . GLN A 1 74 ? -24.170 22.079 19.371 1.00 59.38 74 GLN A C 1
ATOM 581 O O . GLN A 1 74 ? -23.173 22.786 19.252 1.00 59.38 74 GLN A O 1
ATOM 586 N N . ASN A 1 75 ? -24.598 21.289 18.377 1.00 59.56 75 ASN A N 1
ATOM 587 C CA . ASN A 1 75 ? -23.996 21.308 17.038 1.00 59.56 75 ASN A CA 1
ATOM 588 C C . ASN A 1 75 ? -24.975 20.867 15.932 1.00 59.56 75 ASN A C 1
ATOM 590 O O . ASN A 1 75 ? -26.056 20.348 16.193 1.00 59.56 75 ASN A O 1
ATOM 594 N N . ALA A 1 76 ? -24.581 21.028 14.668 1.00 54.28 76 ALA A N 1
ATOM 595 C CA . ALA A 1 76 ? -25.410 20.706 13.503 1.00 54.28 76 ALA A CA 1
ATOM 596 C C . ALA A 1 76 ? -25.681 19.197 13.286 1.00 54.28 76 ALA A C 1
ATOM 598 O O . ALA A 1 76 ? -26.404 18.844 12.358 1.00 54.28 76 ALA A O 1
ATOM 599 N N . LEU A 1 77 ? -25.118 18.289 14.104 1.00 49.97 77 LEU A N 1
ATOM 600 C CA . LEU A 1 77 ? -25.534 16.872 14.134 1.00 49.97 77 LEU A CA 1
ATOM 601 C C . LEU A 1 77 ? -26.716 16.641 15.079 1.00 49.97 77 LEU A C 1
ATOM 603 O O . LEU A 1 77 ? -27.408 15.631 14.953 1.00 49.97 77 LEU A O 1
ATOM 607 N N . THR A 1 78 ? -26.949 17.541 16.036 1.00 51.38 78 THR A N 1
ATOM 608 C CA . THR A 1 78 ? -28.092 17.466 16.953 1.00 51.38 78 THR A CA 1
ATOM 609 C C . THR A 1 78 ? -29.293 18.273 16.464 1.00 51.38 78 THR A C 1
ATOM 611 O O . THR A 1 78 ? -30.415 17.963 16.864 1.00 51.38 78 THR A O 1
ATOM 614 N N . ASP A 1 79 ? -29.080 19.213 15.539 1.00 59.75 79 ASP A N 1
ATOM 615 C CA . ASP A 1 79 ? -30.121 19.970 14.842 1.00 59.75 79 ASP A CA 1
ATOM 616 C C . ASP A 1 79 ? -30.331 19.464 13.401 1.00 59.75 79 ASP A C 1
ATOM 618 O O . ASP A 1 79 ? -29.553 19.748 12.489 1.00 59.75 79 ASP A O 1
ATOM 622 N N . ASN A 1 80 ? -31.434 18.743 13.175 1.00 53.25 80 ASN A N 1
ATOM 623 C CA . ASN A 1 80 ? -31.791 18.184 11.865 1.00 53.25 80 ASN A CA 1
ATOM 624 C C . ASN A 1 80 ? -32.080 19.247 10.784 1.00 53.25 80 ASN A C 1
ATOM 626 O O . ASN A 1 80 ? -32.169 18.895 9.602 1.00 53.25 80 ASN A O 1
ATOM 630 N N . THR A 1 81 ? -32.227 20.519 11.165 1.00 52.66 81 THR A N 1
ATOM 631 C CA . THR A 1 81 ? -32.530 21.638 10.260 1.00 52.66 81 THR A CA 1
ATOM 632 C C . THR A 1 81 ? -31.291 22.427 9.831 1.00 52.66 81 THR A C 1
ATOM 634 O O . THR A 1 81 ? -31.347 23.166 8.848 1.00 52.66 81 THR A O 1
ATOM 637 N N . ALA A 1 82 ? -30.147 22.222 10.492 1.00 56.84 82 ALA A N 1
ATOM 638 C CA . ALA A 1 82 ? -28.913 22.920 10.167 1.00 56.84 82 ALA A CA 1
ATOM 639 C C . ALA A 1 82 ? -28.248 22.359 8.892 1.00 56.84 82 ALA A C 1
ATOM 641 O O . ALA A 1 82 ? -28.067 21.144 8.706 1.00 56.84 82 ALA A O 1
ATOM 642 N N . ALA A 1 83 ? -27.850 23.265 7.995 1.00 59.09 83 ALA A N 1
ATOM 643 C CA . ALA A 1 83 ? -26.962 22.935 6.886 1.00 59.09 83 ALA A CA 1
ATOM 644 C C . ALA A 1 83 ? -25.552 22.648 7.428 1.00 59.09 83 ALA A C 1
ATOM 646 O O . ALA A 1 83 ? -25.053 23.385 8.281 1.00 59.09 83 ALA A O 1
ATOM 647 N N . ILE A 1 84 ? -24.905 21.594 6.923 1.00 59.16 84 ILE A N 1
ATOM 648 C CA . ILE A 1 84 ? -23.502 21.306 7.246 1.00 59.16 84 ILE A CA 1
ATOM 649 C C . ILE A 1 84 ? -22.654 22.390 6.578 1.00 59.16 84 ILE A C 1
ATOM 651 O O . ILE A 1 84 ? -22.653 22.510 5.354 1.00 59.16 84 ILE A O 1
ATOM 655 N N . GLN A 1 85 ? -21.966 23.193 7.385 1.00 59.94 85 GLN A N 1
ATOM 656 C CA . GLN A 1 85 ? -21.115 24.287 6.922 1.00 59.94 85 GLN A CA 1
ATOM 657 C C . GLN A 1 85 ? -19.735 24.169 7.559 1.00 59.94 85 GLN A C 1
ATOM 659 O O . GLN A 1 85 ? -19.615 23.860 8.745 1.00 59.94 85 GLN A O 1
ATOM 664 N N . THR A 1 86 ? -18.699 24.444 6.775 1.00 57.44 86 THR A N 1
ATOM 665 C CA . THR A 1 86 ? -17.329 24.586 7.271 1.00 57.44 86 THR A CA 1
ATOM 666 C C . THR A 1 86 ? -17.167 25.992 7.838 1.00 57.44 86 THR A C 1
ATOM 668 O O . THR A 1 86 ? -17.360 26.972 7.118 1.00 57.44 86 THR A O 1
ATOM 671 N N . ALA A 1 87 ? -16.854 26.107 9.128 1.00 57.56 87 ALA A N 1
ATOM 672 C CA . ALA A 1 87 ? -16.587 27.393 9.758 1.00 57.56 87 ALA A CA 1
ATOM 673 C C . ALA A 1 87 ? -15.236 27.971 9.294 1.00 57.56 87 ALA A C 1
ATOM 675 O O . ALA A 1 87 ? -14.401 27.274 8.718 1.00 57.56 87 ALA A O 1
ATOM 676 N N . ALA A 1 88 ? -14.997 29.258 9.570 1.00 50.53 88 ALA A N 1
ATOM 677 C CA . ALA A 1 88 ? -13.779 29.971 9.161 1.00 50.53 88 ALA A CA 1
ATOM 678 C C . ALA A 1 88 ? -12.472 29.367 9.721 1.00 50.53 88 ALA A C 1
ATOM 680 O O . ALA A 1 88 ? -11.400 29.612 9.180 1.00 50.53 88 ALA A O 1
ATOM 681 N N . ASN A 1 89 ? -12.559 28.563 10.784 1.00 51.00 89 ASN A N 1
ATOM 682 C CA . ASN A 1 89 ? -11.444 27.814 11.371 1.00 51.00 89 ASN A CA 1
ATOM 683 C C . ASN A 1 89 ? -11.228 26.426 10.727 1.00 51.00 89 ASN A C 1
ATOM 685 O O . ASN A 1 89 ? -10.436 25.641 11.239 1.00 51.00 89 ASN A O 1
ATOM 689 N N . GLY A 1 90 ? -11.946 26.104 9.645 1.00 57.19 90 GLY A N 1
ATOM 690 C CA . GLY A 1 90 ? -11.860 24.826 8.933 1.00 57.19 90 GLY A CA 1
ATOM 691 C C . GLY A 1 90 ? -12.685 23.689 9.545 1.00 57.19 90 GLY A C 1
ATOM 692 O O . GLY A 1 90 ? -12.833 22.646 8.909 1.00 57.19 90 GLY A O 1
ATOM 693 N N . LEU A 1 91 ? -13.270 23.878 10.735 1.00 58.06 91 LEU A N 1
ATOM 694 C CA . LEU A 1 91 ? -14.058 22.849 11.413 1.00 58.06 91 LEU A CA 1
ATOM 695 C C . LEU A 1 91 ? -15.520 22.888 10.941 1.00 58.06 91 LEU A C 1
ATOM 697 O O . LEU A 1 91 ? -16.121 23.964 10.881 1.00 58.06 91 LEU A O 1
ATOM 701 N N . PRO A 1 92 ? -16.143 21.743 10.621 1.00 59.88 92 PRO A N 1
ATOM 702 C CA . PRO A 1 92 ? -17.563 21.714 10.314 1.00 59.88 92 PRO A CA 1
ATOM 703 C C . PRO A 1 92 ? -18.389 22.016 11.574 1.00 59.88 92 PRO A C 1
ATOM 705 O O . PRO A 1 92 ? -18.066 21.563 12.672 1.00 59.88 92 PRO A O 1
ATOM 708 N N . ASN A 1 93 ? -19.505 22.728 11.414 1.00 59.50 93 ASN A N 1
ATOM 709 C CA . ASN A 1 93 ? -20.458 23.059 12.487 1.00 59.50 93 ASN A CA 1
ATOM 710 C C . ASN A 1 93 ? -21.146 21.833 13.134 1.00 59.50 93 ASN A C 1
ATOM 712 O O . ASN A 1 93 ? -21.965 21.976 14.036 1.00 59.50 93 ASN A O 1
ATOM 716 N N . THR A 1 94 ? -20.809 20.626 12.684 1.00 55.34 94 THR A N 1
ATOM 717 C CA . THR A 1 94 ? -21.157 19.315 13.245 1.00 55.34 94 THR A CA 1
ATOM 718 C C . THR A 1 94 ? -20.180 18.836 14.328 1.00 55.34 94 THR A C 1
ATOM 720 O O . THR A 1 94 ? -20.289 17.709 14.807 1.00 55.34 94 THR A O 1
ATOM 723 N N . PHE A 1 95 ? -19.165 19.626 14.672 1.00 62.19 95 PHE A N 1
ATOM 724 C CA . PHE A 1 95 ? -18.102 19.215 15.583 1.00 62.19 95 PHE A CA 1
ATOM 725 C C . PHE A 1 95 ? -18.551 19.159 17.058 1.00 62.19 95 PHE A C 1
ATOM 727 O O . PHE A 1 95 ? -19.389 19.941 17.501 1.00 62.19 95 PHE A O 1
ATOM 734 N N . VAL A 1 96 ? -18.008 18.196 17.811 1.00 67.50 96 VAL A N 1
ATOM 735 C CA . VAL A 1 96 ? -18.091 18.114 19.278 1.00 67.50 96 VAL A CA 1
ATOM 736 C C . VAL A 1 96 ? -16.662 18.120 19.802 1.00 67.50 96 VAL A C 1
ATOM 738 O O . VAL A 1 96 ? -15.934 17.154 19.558 1.00 67.50 96 VAL A O 1
ATOM 741 N N . ASP A 1 97 ? -16.282 19.167 20.531 1.00 74.38 97 ASP A N 1
ATOM 742 C CA . ASP A 1 97 ? -14.979 19.243 21.189 1.00 74.38 97 ASP A CA 1
ATOM 743 C C . ASP A 1 97 ? -14.751 18.062 22.143 1.00 74.38 97 ASP A C 1
ATOM 745 O O . ASP A 1 97 ? -15.614 17.710 22.950 1.00 74.38 97 ASP A O 1
ATOM 749 N N . GLY A 1 98 ? -13.571 17.442 22.045 1.00 79.06 98 GLY A N 1
ATOM 750 C CA . GLY A 1 98 ? -13.131 16.380 22.954 1.00 79.06 98 GLY A CA 1
ATOM 751 C C . GLY A 1 98 ? -13.882 15.052 22.822 1.00 79.06 98 GLY A C 1
ATOM 752 O O . GLY A 1 98 ? -13.745 14.185 23.690 1.00 79.06 98 GLY A O 1
ATOM 753 N N . ARG A 1 99 ? -14.666 14.840 21.757 1.00 84.25 99 ARG A N 1
ATOM 754 C CA . ARG A 1 99 ? -15.419 13.586 21.576 1.00 84.25 99 ARG A CA 1
ATOM 755 C C . ARG A 1 99 ? -14.514 12.357 21.509 1.00 84.25 99 ARG A C 1
ATOM 757 O O . ARG A 1 99 ? -14.893 11.308 22.029 1.00 84.25 99 ARG A O 1
ATOM 764 N N . ASN A 1 100 ? -13.317 12.468 20.923 1.00 89.69 100 ASN A N 1
ATOM 765 C CA . ASN A 1 100 ? -12.416 11.322 20.826 1.00 89.69 100 ASN A CA 1
ATOM 766 C C . ASN A 1 100 ? -11.857 10.938 22.199 1.00 89.69 100 ASN A C 1
ATOM 768 O O . ASN A 1 100 ? -11.591 9.761 22.429 1.00 89.69 100 ASN A O 1
ATOM 772 N N . ALA A 1 101 ? -11.760 11.883 23.143 1.00 93.12 101 ALA A N 1
ATOM 773 C CA . ALA A 1 101 ? -11.412 11.572 24.528 1.00 93.12 101 ALA A CA 1
ATOM 774 C C . ALA A 1 101 ? -12.467 10.662 25.170 1.00 93.12 101 ALA A C 1
ATOM 776 O O . ALA A 1 101 ? -12.122 9.664 25.802 1.00 93.12 101 ALA A O 1
ATOM 777 N N . LEU A 1 102 ? -13.753 10.958 24.948 1.00 91.56 102 LEU A N 1
ATOM 778 C CA . LEU A 1 102 ? -14.849 10.108 25.415 1.00 91.56 102 LEU A CA 1
ATOM 779 C C . LEU A 1 102 ? -14.818 8.733 24.744 1.00 91.56 102 LEU A C 1
ATOM 781 O O . LEU A 1 102 ? -14.942 7.724 25.432 1.00 91.56 102 LEU A O 1
ATOM 785 N N . PHE A 1 103 ? -14.617 8.671 23.425 1.00 93.56 103 PHE A N 1
ATOM 786 C CA . PHE A 1 103 ? -14.524 7.396 22.706 1.00 93.56 103 PHE A CA 1
ATOM 787 C C . PHE A 1 103 ? -13.386 6.520 23.229 1.00 93.56 103 PHE A C 1
ATOM 789 O O . PHE A 1 103 ? -13.609 5.342 23.501 1.00 93.56 103 PHE A O 1
ATOM 796 N N . LEU A 1 104 ? -12.197 7.091 23.434 1.00 97.56 104 LEU A N 1
ATOM 797 C CA . LEU A 1 104 ? -11.058 6.378 24.011 1.00 97.56 104 LEU A CA 1
ATOM 798 C C . LEU A 1 104 ? -11.353 5.898 25.437 1.00 97.56 104 LEU A C 1
ATOM 800 O O . LEU A 1 104 ? -11.057 4.750 25.763 1.00 97.56 104 LEU A O 1
ATOM 804 N N . LEU A 1 105 ? -11.991 6.728 26.267 1.00 97.19 105 LEU A N 1
ATOM 805 C CA . LEU A 1 105 ? -12.376 6.352 27.627 1.00 97.19 105 LEU A CA 1
ATOM 806 C C . LEU A 1 105 ? -13.365 5.177 27.643 1.00 97.19 105 LEU A C 1
ATOM 808 O O . LEU A 1 105 ? -13.131 4.184 28.333 1.00 97.19 105 LEU A O 1
ATOM 812 N N . TYR A 1 106 ? -14.441 5.248 26.857 1.00 96.88 106 TYR A N 1
ATOM 813 C CA . TYR A 1 106 ? -15.418 4.161 26.762 1.00 96.88 106 TYR A CA 1
ATOM 814 C C . TYR A 1 106 ? -14.814 2.885 26.170 1.00 96.88 106 TYR A C 1
ATOM 816 O O . TYR A 1 106 ? -15.086 1.789 26.669 1.00 96.88 106 TYR A O 1
ATOM 824 N N . ALA A 1 107 ? -13.974 3.012 25.139 1.00 98.00 107 ALA A N 1
ATOM 825 C CA . ALA A 1 107 ? -13.257 1.884 24.560 1.00 98.00 107 ALA A CA 1
ATOM 826 C C . ALA A 1 107 ? -12.350 1.215 25.597 1.00 98.00 107 ALA A C 1
ATOM 828 O O . ALA A 1 107 ? -12.376 -0.005 25.718 1.00 98.00 107 ALA A O 1
ATOM 829 N N . ALA A 1 108 ? -11.616 1.986 26.399 1.00 98.50 108 ALA A N 1
ATOM 830 C CA . ALA A 1 108 ? -10.734 1.447 27.428 1.00 98.50 108 ALA A CA 1
ATOM 831 C C . ALA A 1 108 ? -11.495 0.752 28.567 1.00 98.50 108 ALA A C 1
ATOM 833 O O . ALA A 1 108 ? -11.113 -0.343 28.979 1.00 98.50 108 ALA A O 1
ATOM 834 N N . ILE A 1 109 ? -12.624 1.311 29.015 1.00 98.19 109 ILE A N 1
ATOM 835 C CA . ILE A 1 109 ? -13.508 0.648 29.990 1.00 98.19 109 ILE A CA 1
ATOM 836 C C . ILE A 1 109 ? -14.011 -0.695 29.430 1.00 98.19 109 ILE A C 1
ATOM 838 O O . ILE A 1 109 ? -13.948 -1.721 30.112 1.00 98.19 109 ILE A O 1
ATOM 842 N N . CYS A 1 110 ? -14.458 -0.709 28.169 1.00 97.88 110 CYS A N 1
ATOM 843 C CA . CYS A 1 110 ? -14.902 -1.921 27.475 1.00 97.88 110 CYS A CA 1
ATOM 844 C C . CYS A 1 110 ? -13.769 -2.951 27.311 1.00 97.88 110 CYS A C 1
ATOM 846 O O . CYS A 1 110 ? -13.977 -4.148 27.531 1.00 97.88 110 CYS A O 1
ATOM 848 N N . ALA A 1 111 ? -12.569 -2.489 26.955 1.00 98.06 111 ALA A N 1
ATOM 849 C CA . ALA A 1 111 ? -11.380 -3.310 26.777 1.00 98.06 111 ALA A CA 1
ATOM 850 C C . ALA A 1 111 ? -10.961 -3.971 28.098 1.00 98.06 111 ALA A C 1
ATOM 852 O O . ALA A 1 111 ? -10.804 -5.193 28.148 1.00 98.06 111 ALA A O 1
ATOM 853 N N . LYS A 1 112 ? -10.887 -3.206 29.196 1.00 97.69 112 LYS A N 1
ATOM 854 C CA . LYS A 1 112 ? -10.558 -3.742 30.526 1.00 97.69 112 LYS A CA 1
ATOM 855 C C . LYS A 1 112 ? -11.560 -4.781 31.000 1.00 97.69 112 LYS A C 1
ATOM 857 O O . LYS A 1 112 ? -11.144 -5.833 31.478 1.00 97.69 112 LYS A O 1
ATOM 862 N N . GLY A 1 113 ? -12.861 -4.537 30.815 1.00 96.56 113 GLY A N 1
ATOM 863 C CA . GLY A 1 113 ? -13.908 -5.510 31.153 1.00 96.56 113 GLY A CA 1
ATOM 864 C C . GLY A 1 113 ? -13.753 -6.862 30.441 1.00 96.56 113 GLY A C 1
ATOM 865 O O . GLY A 1 113 ? -14.344 -7.853 30.859 1.00 96.56 113 GLY A O 1
ATOM 866 N N . GLN A 1 114 ? -12.936 -6.917 29.386 1.00 95.62 114 GLN A N 1
ATOM 867 C CA . GLN A 1 114 ? -12.673 -8.103 28.576 1.00 95.62 114 GLN A CA 1
ATOM 868 C C . GLN A 1 114 ? -11.196 -8.540 28.593 1.00 95.62 114 GLN A C 1
ATOM 870 O O . GLN A 1 114 ? -10.820 -9.433 27.830 1.00 95.62 114 GLN A O 1
ATOM 875 N N . ASN A 1 115 ? -10.373 -7.951 29.470 1.00 96.44 115 ASN A N 1
ATOM 876 C CA . ASN A 1 115 ? -8.924 -8.172 29.561 1.00 96.44 115 ASN A CA 1
ATOM 877 C C . ASN A 1 115 ? -8.178 -7.933 28.234 1.00 96.44 115 ASN A C 1
ATOM 879 O O . ASN A 1 115 ? -7.284 -8.693 27.863 1.00 96.44 115 ASN A O 1
ATOM 883 N N . ILE A 1 116 ? -8.574 -6.892 27.505 1.00 98.00 116 ILE A N 1
ATOM 884 C CA . ILE A 1 116 ? -7.958 -6.470 26.248 1.00 98.00 116 ILE A CA 1
ATOM 885 C C . ILE A 1 116 ? -6.981 -5.328 26.542 1.00 98.00 116 ILE A C 1
ATOM 887 O O . ILE A 1 116 ? -7.378 -4.309 27.107 1.00 98.00 116 ILE A O 1
ATOM 891 N N . ARG A 1 117 ? -5.716 -5.487 26.137 1.00 97.25 117 ARG A N 1
ATOM 892 C CA . ARG A 1 117 ? -4.658 -4.477 26.323 1.00 97.25 117 ARG A CA 1
ATOM 893 C C . ARG A 1 117 ? -4.543 -3.509 25.154 1.00 97.25 117 ARG A C 1
ATOM 895 O O . ARG A 1 117 ? -4.287 -2.329 25.374 1.00 97.25 117 ARG A O 1
ATOM 902 N N . HIS A 1 118 ? -4.734 -3.996 23.932 1.00 98.62 118 HIS A N 1
ATOM 903 C CA . HIS A 1 118 ? -4.532 -3.194 22.732 1.00 98.62 118 HIS A CA 1
ATOM 904 C C . HIS A 1 118 ? -5.832 -2.520 22.308 1.00 98.62 118 HIS A C 1
ATOM 906 O O . HIS A 1 118 ? -6.854 -3.180 22.111 1.00 98.62 118 HIS A O 1
ATOM 912 N N . ILE A 1 119 ? -5.788 -1.202 22.150 1.00 98.75 119 ILE A N 1
ATOM 913 C CA . ILE A 1 119 ? -6.890 -0.397 21.629 1.00 98.75 119 ILE A CA 1
ATOM 914 C C . ILE A 1 119 ? -6.414 0.207 20.318 1.00 98.75 119 ILE A C 1
ATOM 916 O O . ILE A 1 119 ? -5.424 0.923 20.299 1.00 98.75 119 ILE A O 1
ATOM 920 N N . ILE A 1 120 ? -7.102 -0.071 19.221 1.00 98.69 120 ILE A N 1
ATOM 921 C CA . ILE A 1 120 ? -6.720 0.405 17.891 1.00 98.69 120 ILE A CA 1
ATOM 922 C C . ILE A 1 120 ? -7.724 1.465 17.461 1.00 98.69 120 ILE A C 1
ATOM 924 O O . ILE A 1 120 ? -8.935 1.253 17.544 1.00 98.69 120 ILE A O 1
ATOM 928 N N . THR A 1 121 ? -7.234 2.605 16.990 1.00 97.25 121 THR A N 1
ATOM 929 C CA . THR A 1 121 ? -8.078 3.689 16.493 1.00 97.25 121 THR A CA 1
ATOM 930 C C . THR A 1 121 ? -7.519 4.266 15.197 1.00 97.25 121 THR A C 1
ATOM 932 O O . THR A 1 121 ? -6.311 4.413 15.032 1.00 97.25 121 THR A O 1
ATOM 935 N N . GLY A 1 122 ? -8.414 4.585 14.262 1.00 93.62 122 GLY A N 1
ATOM 936 C CA . GLY A 1 122 ? -8.069 5.115 12.941 1.00 93.62 122 GLY A CA 1
ATOM 937 C C . GLY A 1 122 ? -7.921 6.636 12.894 1.00 93.62 122 GLY A C 1
ATOM 938 O O . GLY A 1 122 ? -8.100 7.211 11.826 1.00 93.62 122 GLY A O 1
ATOM 939 N N . VAL A 1 123 ? -7.679 7.308 14.028 1.00 91.19 123 VAL A N 1
ATOM 940 C CA . VAL A 1 123 ? -7.406 8.756 14.015 1.00 91.19 123 VAL A CA 1
ATOM 941 C C . VAL A 1 123 ? -6.077 9.037 13.311 1.00 91.19 123 VAL A C 1
ATOM 943 O O . VAL A 1 123 ? -5.135 8.249 13.404 1.00 91.19 123 VAL A O 1
ATOM 946 N N . CYS A 1 124 ? -6.025 10.160 12.602 1.00 85.88 124 CYS A N 1
ATOM 947 C CA . CYS A 1 124 ? -4.881 10.588 11.809 1.00 85.88 124 CYS A CA 1
ATOM 948 C C . CYS A 1 124 ? -4.694 12.106 11.928 1.00 85.88 124 CYS A C 1
ATOM 950 O O . CYS A 1 124 ? -5.676 12.846 12.054 1.00 85.88 124 CYS A O 1
ATOM 952 N N . GLU A 1 125 ? -3.438 12.558 11.890 1.00 82.44 125 GLU A N 1
ATOM 953 C CA . GLU A 1 125 ? -3.062 13.972 11.978 1.00 82.44 125 GLU A CA 1
ATOM 954 C C . GLU A 1 125 ? -2.789 14.607 10.600 1.00 82.44 125 GLU A C 1
ATOM 956 O O . GLU A 1 125 ? -2.965 15.816 10.444 1.00 82.44 125 GLU A O 1
ATOM 961 N N . THR A 1 126 ? -2.430 13.813 9.580 1.00 65.69 126 THR A N 1
ATOM 962 C CA . THR A 1 126 ? -2.050 14.324 8.243 1.00 65.69 126 THR A CA 1
ATOM 963 C C . THR A 1 126 ? -3.229 14.868 7.433 1.00 65.69 126 THR A C 1
ATOM 965 O O . THR A 1 126 ? -3.070 15.827 6.679 1.00 65.69 126 THR A O 1
ATOM 968 N N . ASP A 1 127 ? -4.436 14.338 7.640 1.00 63.22 127 ASP A N 1
ATOM 969 C CA . ASP A 1 127 ? -5.670 14.776 6.970 1.00 63.22 127 ASP A CA 1
ATOM 970 C C . ASP A 1 127 ? -6.312 15.998 7.664 1.00 63.22 127 ASP A C 1
ATOM 972 O O . ASP A 1 127 ? -7.536 16.104 7.792 1.00 63.22 127 ASP A O 1
ATOM 976 N N . PHE A 1 128 ? -5.459 16.902 8.160 1.00 53.84 128 PHE A N 1
ATOM 977 C CA . PHE A 1 128 ? -5.744 17.940 9.147 1.00 53.84 128 PHE A CA 1
ATOM 978 C C . PHE A 1 128 ? -7.048 18.703 8.878 1.00 53.84 128 PHE A C 1
ATOM 980 O O . PHE A 1 128 ? -7.123 19.653 8.102 1.00 53.84 128 PHE A O 1
ATOM 987 N N . SER A 1 129 ? -8.079 18.313 9.619 1.00 58.12 129 SER A N 1
ATOM 988 C CA . SER A 1 129 ? -9.332 19.056 9.787 1.00 58.12 129 SER A CA 1
ATOM 989 C C . SER A 1 129 ? -9.273 19.995 10.997 1.00 58.12 129 SER A C 1
ATOM 991 O O . SER A 1 129 ? -10.258 20.655 11.305 1.00 58.12 129 SER A O 1
ATOM 993 N N . GLY A 1 130 ? -8.125 20.076 11.684 1.00 64.25 130 GLY A N 1
ATOM 994 C CA . GLY A 1 130 ? -7.928 20.946 12.845 1.00 64.25 130 GLY A CA 1
ATOM 995 C C . GLY A 1 130 ? -8.242 20.319 14.202 1.00 64.25 130 GLY A C 1
ATOM 996 O O . GLY A 1 130 ? -8.092 21.005 15.211 1.00 64.25 130 GLY A O 1
ATOM 997 N N . TYR A 1 131 ? -8.638 19.042 14.262 1.00 76.38 131 TYR A N 1
ATOM 998 C CA . TYR A 1 131 ? -9.055 18.387 15.506 1.00 76.38 131 TYR A CA 1
ATOM 999 C C . TYR A 1 131 ? -7.881 18.170 16.480 1.00 76.38 131 TYR A C 1
ATOM 1001 O O . TYR A 1 131 ? -6.981 17.375 16.191 1.00 76.38 131 TYR A O 1
ATOM 1009 N N . PRO A 1 132 ? -7.855 18.843 17.648 1.00 85.56 132 PRO A N 1
ATOM 1010 C CA . PRO A 1 132 ? -6.783 18.657 18.626 1.00 85.56 132 PRO A CA 1
ATOM 1011 C C . PRO A 1 132 ? -6.800 17.254 19.250 1.00 85.56 132 PRO A C 1
ATOM 1013 O O . PRO A 1 132 ? -5.750 16.742 19.628 1.00 85.56 132 PRO A O 1
ATOM 1016 N N . ASP A 1 133 ? -7.967 16.611 19.301 1.00 88.56 133 ASP A N 1
ATOM 1017 C CA . ASP A 1 133 ? -8.198 15.273 19.848 1.00 88.56 133 ASP A CA 1
ATOM 1018 C C . ASP A 1 133 ? -7.948 14.133 18.835 1.00 88.56 133 ASP A C 1
ATOM 1020 O O . ASP A 1 133 ? -8.357 12.992 19.058 1.00 88.56 133 ASP A O 1
ATOM 1024 N N . CYS A 1 134 ? -7.270 14.424 17.720 1.00 89.38 134 CYS A N 1
ATOM 1025 C CA . CYS A 1 134 ? -6.756 13.432 16.764 1.00 89.38 134 CYS A CA 1
ATOM 1026 C C . CYS A 1 134 ? -5.221 13.370 16.715 1.00 89.38 134 CYS A C 1
ATOM 1028 O O . CYS A 1 134 ? -4.685 12.494 16.043 1.00 89.38 134 CYS A O 1
ATOM 1030 N N . ARG A 1 135 ? -4.520 14.293 17.386 1.00 90.75 135 ARG A N 1
ATOM 1031 C CA . ARG A 1 135 ? -3.055 14.411 17.312 1.00 90.75 135 ARG A CA 1
ATOM 1032 C C . ARG A 1 135 ? -2.362 13.314 18.102 1.00 90.75 135 ARG A C 1
ATOM 1034 O O . ARG A 1 135 ? -2.860 12.894 19.151 1.00 90.75 135 ARG A O 1
ATOM 1041 N N . ASP A 1 136 ? -1.162 12.947 17.675 1.00 93.50 136 ASP A N 1
ATOM 1042 C CA . ASP A 1 136 ? -0.350 11.934 18.356 1.00 93.50 136 ASP A CA 1
ATOM 1043 C C . ASP A 1 136 ? -0.113 12.273 19.839 1.00 93.50 136 ASP A C 1
ATOM 1045 O O . ASP A 1 136 ? -0.359 11.458 20.731 1.00 93.50 136 ASP A O 1
ATOM 1049 N N . VAL A 1 137 ? 0.248 13.528 20.126 1.00 95.19 137 VAL A N 1
ATOM 1050 C CA . VAL A 1 137 ? 0.485 14.007 21.500 1.00 95.19 137 VAL A CA 1
ATOM 1051 C C . VAL A 1 137 ? -0.735 13.834 22.410 1.00 95.19 137 VAL A C 1
ATOM 1053 O O . VAL A 1 137 ? -0.591 13.506 23.589 1.00 95.19 137 VAL A O 1
ATOM 1056 N N . PHE A 1 138 ? -1.944 14.007 21.867 1.00 95.56 138 PHE A N 1
ATOM 1057 C CA . PHE A 1 138 ? -3.182 13.802 22.610 1.00 95.56 138 PHE A CA 1
ATOM 1058 C C . PHE A 1 138 ? -3.415 12.314 22.882 1.00 95.56 138 PHE A C 1
ATOM 1060 O O . PHE A 1 138 ? -3.701 11.943 24.019 1.00 95.56 138 PHE A O 1
ATOM 1067 N N . VAL A 1 139 ? -3.257 11.455 21.871 1.00 96.56 139 VAL A N 1
ATOM 1068 C CA . VAL A 1 139 ? -3.468 10.008 22.023 1.00 96.56 139 VAL A CA 1
ATOM 1069 C C . VAL A 1 139 ? -2.481 9.411 23.029 1.00 96.56 139 VAL A C 1
ATOM 1071 O O . VAL A 1 139 ? -2.891 8.656 23.913 1.00 96.56 139 VAL A O 1
ATOM 1074 N N . LYS A 1 140 ? -1.205 9.810 22.970 1.00 97.81 140 LYS A N 1
ATOM 1075 C CA . LYS A 1 140 ? -0.179 9.413 23.947 1.00 97.81 140 LYS A CA 1
ATOM 1076 C C . LYS A 1 140 ? -0.539 9.860 25.363 1.00 97.81 140 LYS A C 1
ATOM 1078 O O . LYS A 1 140 ? -0.475 9.059 26.296 1.00 97.81 140 LYS A O 1
ATOM 1083 N N . SER A 1 141 ? -0.977 11.111 25.526 1.00 98.38 141 SER A N 1
ATOM 1084 C CA . SER A 1 141 ? -1.445 11.619 26.820 1.00 98.38 141 SER A CA 1
ATOM 1085 C C . SER A 1 141 ? -2.645 10.820 27.341 1.00 98.38 141 SER A C 1
ATOM 1087 O O . SER A 1 141 ? -2.634 10.396 28.496 1.00 98.38 141 SER A O 1
ATOM 1089 N N . MET A 1 142 ? -3.626 10.525 26.483 1.00 98.25 142 MET A N 1
ATOM 1090 C CA . MET A 1 142 ? -4.780 9.699 26.837 1.00 98.25 142 MET A CA 1
ATOM 1091 C C . MET A 1 142 ? -4.384 8.278 27.233 1.00 98.25 142 MET A C 1
ATOM 1093 O O . MET A 1 142 ? -4.950 7.751 28.188 1.00 98.25 142 MET A O 1
ATOM 1097 N N . ASN A 1 143 ? -3.401 7.656 26.575 1.00 98.56 143 ASN A N 1
ATOM 1098 C CA . ASN A 1 143 ? -2.909 6.338 26.981 1.00 98.56 143 ASN A CA 1
ATOM 1099 C C . ASN A 1 143 ? -2.394 6.364 28.427 1.00 98.56 143 ASN A C 1
ATOM 1101 O O . ASN A 1 143 ? -2.721 5.475 29.213 1.00 98.56 143 ASN A O 1
ATOM 1105 N N . VAL A 1 144 ? -1.608 7.381 28.792 1.00 98.69 144 VAL A N 1
ATOM 1106 C CA . VAL A 1 144 ? -1.106 7.539 30.164 1.00 98.69 144 VAL A CA 1
ATOM 1107 C C . VAL A 1 144 ? -2.268 7.743 31.133 1.00 98.69 144 VAL A C 1
ATOM 1109 O O . VAL A 1 144 ? -2.358 7.041 32.140 1.00 98.69 144 VAL A O 1
ATOM 1112 N N . THR A 1 145 ? -3.193 8.653 30.816 1.00 98.75 145 THR A N 1
ATOM 1113 C CA . THR A 1 145 ? -4.376 8.923 31.643 1.00 98.75 145 THR A CA 1
ATOM 1114 C C . THR A 1 145 ? -5.202 7.663 31.891 1.00 98.75 145 THR A C 1
ATOM 1116 O O . THR A 1 145 ? -5.585 7.404 33.028 1.00 98.75 145 THR A O 1
ATOM 1119 N N . LEU A 1 146 ? -5.459 6.862 30.856 1.00 98.62 146 LEU A N 1
ATOM 1120 C CA . LEU A 1 146 ? -6.261 5.645 30.963 1.00 98.62 146 LEU A CA 1
ATOM 1121 C C . LEU A 1 146 ? -5.549 4.561 31.776 1.00 98.62 146 LEU A C 1
ATOM 1123 O O . LEU A 1 146 ? -6.196 3.905 32.594 1.00 98.62 146 LEU A O 1
ATOM 1127 N N . ASN A 1 147 ? -4.229 4.421 31.617 1.00 98.62 147 ASN A N 1
ATOM 1128 C CA . ASN A 1 147 ? -3.437 3.487 32.417 1.00 98.62 147 ASN A CA 1
ATOM 1129 C C . ASN A 1 147 ? -3.479 3.852 33.903 1.00 98.62 147 ASN A C 1
ATOM 1131 O O . ASN A 1 147 ? -3.707 2.978 34.735 1.00 98.62 147 ASN A O 1
ATOM 1135 N N . LEU A 1 148 ? -3.329 5.138 34.236 1.00 98.56 148 LEU A N 1
ATOM 1136 C CA . LEU A 1 148 ? -3.405 5.626 35.616 1.00 98.56 148 LEU A CA 1
ATOM 1137 C C . LEU A 1 148 ? -4.814 5.491 36.204 1.00 98.56 148 LEU A C 1
ATOM 1139 O O . LEU A 1 148 ? -4.972 5.054 37.339 1.00 98.56 148 LEU A O 1
ATOM 1143 N N . ALA A 1 149 ? -5.845 5.845 35.433 1.00 98.44 149 ALA A N 1
ATOM 1144 C CA . ALA A 1 149 ? -7.230 5.827 35.897 1.00 98.44 149 ALA A CA 1
ATOM 1145 C C . ALA A 1 149 ? -7.736 4.413 36.214 1.00 98.44 149 ALA A C 1
ATOM 1147 O O . ALA A 1 149 ? -8.667 4.248 37.002 1.00 98.44 149 ALA A O 1
ATOM 1148 N N . MET A 1 150 ? -7.161 3.396 35.572 1.00 98.31 150 MET A N 1
ATOM 1149 C CA . MET A 1 150 ? -7.635 2.021 35.667 1.00 98.31 150 MET A CA 1
ATOM 1150 C C . MET A 1 150 ? -6.592 1.031 36.179 1.00 98.31 150 MET A C 1
ATOM 1152 O O . MET A 1 150 ? -6.944 -0.140 36.285 1.00 98.31 150 MET A O 1
ATOM 1156 N N . ASP A 1 151 ? -5.368 1.450 36.496 1.00 97.88 151 ASP A N 1
ATOM 1157 C CA . ASP A 1 151 ? -4.266 0.552 36.872 1.00 97.88 151 ASP A CA 1
ATOM 1158 C C . ASP A 1 151 ? -4.179 -0.662 35.926 1.00 97.88 151 ASP A C 1
ATOM 1160 O O . ASP A 1 151 ? -4.262 -1.828 36.316 1.00 97.88 151 ASP A O 1
ATOM 1164 N N . TYR A 1 152 ? -4.178 -0.371 34.622 1.00 98.19 152 TYR A N 1
ATOM 1165 C CA . TYR A 1 152 ? -4.208 -1.383 33.571 1.00 98.19 152 TYR A CA 1
ATOM 1166 C C . TYR A 1 152 ? -3.289 -0.967 32.419 1.00 98.19 152 TYR A C 1
ATOM 1168 O O . TYR A 1 152 ? -3.366 0.179 31.979 1.00 98.19 152 TYR A O 1
ATOM 1176 N N . PRO A 1 153 ? -2.415 -1.857 31.917 1.00 97.69 153 PRO A N 1
ATOM 1177 C CA . PRO A 1 153 ? -1.395 -1.494 30.940 1.00 97.69 153 PRO A CA 1
ATOM 1178 C C . PRO A 1 153 ? -1.976 -1.480 29.519 1.00 97.69 153 PRO A C 1
ATOM 1180 O O . PRO A 1 153 ? -1.689 -2.372 28.718 1.00 97.69 153 PRO A O 1
ATOM 1183 N N . PHE A 1 154 ? -2.820 -0.498 29.200 1.00 98.56 154 PHE A N 1
ATOM 1184 C CA . PHE A 1 154 ? -3.299 -0.325 27.831 1.00 98.56 154 PHE A CA 1
ATOM 1185 C C . PHE A 1 154 ? -2.179 0.153 26.909 1.00 98.56 154 PHE A C 1
ATOM 1187 O O . PHE A 1 154 ? -1.274 0.890 27.319 1.00 98.56 154 PHE A O 1
ATOM 1194 N N . GLN A 1 155 ? -2.307 -0.224 25.641 1.00 98.38 155 GLN A N 1
ATOM 1195 C CA . GLN A 1 155 ? -1.532 0.299 24.525 1.00 98.38 155 GLN A CA 1
ATOM 1196 C C . GLN A 1 155 ? -2.503 0.768 23.445 1.00 98.38 155 GLN A C 1
ATOM 1198 O O . GLN A 1 155 ? -3.270 -0.034 22.905 1.00 98.38 155 GLN A O 1
ATOM 1203 N N . ILE A 1 156 ? -2.495 2.066 23.160 1.00 98.56 156 ILE A N 1
ATOM 1204 C CA . ILE A 1 156 ? -3.297 2.663 22.101 1.00 98.56 156 ILE A CA 1
ATOM 1205 C C . ILE A 1 156 ? -2.454 2.724 20.834 1.00 98.56 156 ILE A C 1
ATOM 1207 O O . ILE A 1 156 ? -1.398 3.348 20.808 1.00 98.56 156 ILE A O 1
ATOM 1211 N N . HIS A 1 157 ? -2.961 2.101 19.779 1.00 98.38 157 HIS A N 1
ATOM 1212 C CA . HIS A 1 157 ? -2.341 2.058 18.466 1.00 98.38 157 HIS A CA 1
ATOM 1213 C C . HIS A 1 157 ? -3.089 2.970 17.504 1.00 98.38 157 HIS A C 1
ATOM 1215 O O . HIS A 1 157 ? -4.318 2.902 17.387 1.00 98.38 157 HIS A O 1
ATOM 1221 N N . THR A 1 158 ? -2.331 3.774 16.766 1.00 97.06 158 THR A N 1
ATOM 1222 C CA . THR A 1 158 ? -2.824 4.676 15.719 1.00 97.06 158 THR A CA 1
ATOM 1223 C C . THR A 1 158 ? -2.104 4.390 14.403 1.00 97.06 158 THR A C 1
ATOM 1225 O O . THR A 1 158 ? -1.252 5.181 13.992 1.00 97.06 158 THR A O 1
ATOM 1228 N N . PRO A 1 159 ? -2.404 3.266 13.721 1.00 95.94 159 PRO A N 1
ATOM 1229 C CA . PRO A 1 159 ? -1.622 2.819 12.563 1.00 95.94 159 PRO A CA 1
ATOM 1230 C C . PRO A 1 159 ? -1.629 3.797 11.385 1.00 95.94 159 PRO A C 1
ATOM 1232 O O . PRO A 1 159 ? -0.767 3.737 10.518 1.00 95.94 159 PRO A O 1
ATOM 1235 N N . LEU A 1 160 ? -2.617 4.693 11.349 1.00 95.44 160 LEU A N 1
ATOM 1236 C CA . LEU A 1 160 ? -2.805 5.664 10.277 1.00 95.44 160 LEU A CA 1
ATOM 1237 C C . LEU A 1 160 ? -2.303 7.067 10.642 1.00 95.44 160 LEU A C 1
ATOM 1239 O O . LEU A 1 160 ? -2.458 7.967 9.827 1.00 95.44 160 LEU A O 1
ATOM 1243 N N . MET A 1 161 ? -1.721 7.269 11.835 1.00 93.12 161 MET A N 1
ATOM 1244 C CA . MET A 1 161 ? -1.414 8.596 12.399 1.00 93.12 161 MET A CA 1
ATOM 1245 C C . MET A 1 161 ? -0.688 9.525 11.419 1.00 93.12 161 MET A C 1
ATOM 1247 O O . MET A 1 161 ? -1.047 10.697 11.283 1.00 93.12 161 MET A O 1
ATOM 1251 N N . TYR A 1 162 ? 0.300 8.967 10.718 1.00 90.88 162 TYR A N 1
ATOM 1252 C CA . TYR A 1 162 ? 1.189 9.680 9.804 1.00 90.88 162 TYR A CA 1
ATOM 1253 C C . TYR A 1 162 ? 0.965 9.312 8.332 1.00 90.88 162 TYR A C 1
ATOM 1255 O O . TYR A 1 162 ? 1.753 9.702 7.474 1.00 90.88 162 TYR A O 1
ATOM 1263 N N . LEU A 1 163 ? -0.101 8.569 8.018 1.00 91.00 163 LEU A N 1
ATOM 1264 C CA . LEU A 1 163 ? -0.405 8.172 6.647 1.00 91.00 163 LEU A CA 1
ATOM 1265 C C . LEU A 1 163 ? -1.338 9.184 5.997 1.00 91.00 163 LEU A C 1
ATOM 1267 O O . LEU A 1 163 ? -2.392 9.509 6.540 1.00 91.00 163 LEU A O 1
ATOM 1271 N N . THR A 1 164 ? -0.985 9.618 4.792 1.00 91.38 164 THR A N 1
ATOM 1272 C CA . THR A 1 164 ? -1.913 10.310 3.892 1.00 91.38 164 THR A CA 1
ATOM 1273 C C . THR A 1 164 ? -3.034 9.370 3.440 1.00 91.38 164 THR A C 1
ATOM 1275 O O . THR A 1 164 ? -2.941 8.140 3.533 1.00 91.38 164 THR A O 1
ATOM 1278 N N . LYS A 1 165 ? -4.094 9.920 2.842 1.00 92.56 165 LYS A N 1
ATOM 1279 C CA . LYS A 1 165 ? -5.167 9.096 2.257 1.00 92.56 165 LYS A CA 1
ATOM 1280 C C . LYS A 1 165 ? -4.706 8.203 1.111 1.00 92.56 165 LYS A C 1
ATOM 1282 O O . LYS A 1 165 ? -5.226 7.098 0.986 1.00 92.56 165 LYS A O 1
ATOM 1287 N N . ALA A 1 166 ? -3.723 8.630 0.319 1.00 92.75 166 ALA A N 1
ATOM 1288 C CA . ALA A 1 166 ? -3.116 7.779 -0.703 1.00 92.75 166 ALA A CA 1
ATOM 1289 C C . ALA A 1 166 ? -2.363 6.596 -0.070 1.00 92.75 166 ALA A C 1
ATOM 1291 O O . ALA A 1 166 ? -2.581 5.455 -0.463 1.00 92.75 166 ALA A O 1
ATOM 1292 N N . GLN A 1 167 ? -1.572 6.845 0.976 1.00 92.69 167 GLN A N 1
ATOM 1293 C CA . GLN A 1 167 ? -0.880 5.783 1.719 1.00 92.69 167 GLN A CA 1
ATOM 1294 C C . GLN A 1 167 ? -1.850 4.868 2.482 1.00 92.69 167 GLN A C 1
ATOM 1296 O O . GLN A 1 167 ? -1.593 3.683 2.641 1.00 92.69 167 GLN A O 1
ATOM 1301 N N . THR A 1 168 ? -3.009 5.374 2.914 1.00 95.62 168 THR A N 1
ATOM 1302 C CA . THR A 1 168 ? -4.062 4.533 3.513 1.00 95.62 168 THR A CA 1
ATOM 1303 C C . THR A 1 168 ? -4.667 3.572 2.481 1.00 95.62 168 THR A C 1
ATOM 1305 O O . THR A 1 168 ? -4.976 2.428 2.813 1.00 95.62 168 THR A O 1
ATOM 1308 N N . TRP A 1 169 ? -4.829 4.008 1.225 1.00 96.31 169 TRP A N 1
ATOM 1309 C CA . TRP A 1 169 ? -5.216 3.124 0.118 1.00 96.31 169 TRP A CA 1
ATOM 1310 C C . TRP A 1 169 ? -4.121 2.121 -0.236 1.00 96.31 169 TRP A C 1
ATOM 1312 O O . TRP A 1 169 ? -4.418 0.956 -0.479 1.00 96.31 169 TRP A O 1
ATOM 1322 N N . GLU A 1 170 ? -2.865 2.552 -0.208 1.00 94.25 170 GLU A N 1
ATOM 1323 C CA . GLU A 1 170 ? -1.718 1.668 -0.387 1.00 94.25 170 GLU A CA 1
ATOM 1324 C C . GLU A 1 170 ? -1.657 0.589 0.699 1.00 94.25 170 GLU A C 1
ATOM 1326 O O . GLU A 1 170 ? -1.459 -0.581 0.387 1.00 94.25 170 GLU A O 1
ATOM 1331 N N . LEU A 1 171 ? -1.906 0.951 1.961 1.00 94.62 171 LEU A N 1
ATOM 1332 C CA . LEU A 1 171 ? -2.010 -0.006 3.058 1.00 94.62 171 LEU A CA 1
ATOM 1333 C C . LEU A 1 171 ? -3.159 -0.994 2.822 1.00 94.62 171 LEU A C 1
ATOM 1335 O O . LEU A 1 171 ? -2.968 -2.193 2.982 1.00 94.62 171 LEU A O 1
ATOM 1339 N N . ALA A 1 172 ? -4.334 -0.524 2.393 1.00 96.62 172 ALA A N 1
ATOM 1340 C CA . ALA A 1 172 ? -5.447 -1.406 2.035 1.00 96.62 172 ALA A CA 1
ATOM 1341 C C . ALA A 1 172 ? -5.080 -2.405 0.919 1.00 96.62 172 ALA A C 1
ATOM 1343 O O . ALA A 1 172 ? -5.469 -3.570 0.978 1.00 96.62 172 ALA A O 1
ATOM 1344 N N . ASP A 1 173 ? -4.311 -1.976 -0.081 1.00 94.38 173 ASP A N 1
ATOM 1345 C CA . ASP A 1 173 ? -3.817 -2.851 -1.148 1.00 94.38 173 ASP A CA 1
ATOM 1346 C C . ASP A 1 173 ? -2.776 -3.857 -0.650 1.00 94.38 173 ASP A C 1
ATOM 1348 O O . ASP A 1 173 ? -2.908 -5.045 -0.929 1.00 94.38 173 ASP A O 1
ATOM 1352 N N . LYS A 1 174 ? -1.812 -3.417 0.169 1.00 89.75 174 LYS A N 1
ATOM 1353 C CA . LYS A 1 174 ? -0.826 -4.292 0.832 1.00 89.75 174 LYS A CA 1
ATOM 1354 C C . LYS A 1 174 ? -1.499 -5.361 1.702 1.00 89.75 174 LYS A C 1
ATOM 1356 O O . LYS A 1 174 ? -1.033 -6.493 1.759 1.00 89.75 174 LYS A O 1
ATOM 1361 N N . LEU A 1 175 ? -2.626 -5.026 2.334 1.00 91.62 175 LEU A N 1
ATOM 1362 C CA . LEU A 1 175 ? -3.448 -5.958 3.116 1.00 91.62 175 LEU A CA 1
ATOM 1363 C C . LEU A 1 175 ? -4.352 -6.861 2.247 1.00 91.62 175 LEU A C 1
ATOM 1365 O O . LEU A 1 175 ? -5.046 -7.720 2.793 1.00 91.62 175 LEU A O 1
ATOM 1369 N N . GLY A 1 176 ? -4.378 -6.676 0.922 1.00 92.44 176 GLY A N 1
ATOM 1370 C CA . GLY A 1 176 ? -5.210 -7.444 -0.009 1.00 92.44 176 GLY A CA 1
ATOM 1371 C C . GLY A 1 176 ? -6.704 -7.108 0.054 1.00 92.44 176 GLY A C 1
ATOM 1372 O O . GLY A 1 176 ? -7.536 -7.924 -0.336 1.00 92.44 176 GLY A O 1
ATOM 1373 N N . CYS A 1 177 ? -7.072 -5.931 0.570 1.00 94.75 177 CYS A N 1
ATOM 1374 C CA . CYS A 1 177 ? -8.461 -5.536 0.818 1.00 94.75 177 CYS A CA 1
ATOM 1375 C C . CYS A 1 177 ? -8.872 -4.213 0.149 1.00 94.75 177 CYS A C 1
ATOM 1377 O O . CYS A 1 177 ? -9.907 -3.644 0.507 1.00 94.75 177 CYS A O 1
ATOM 1379 N N . LEU A 1 178 ? -8.098 -3.745 -0.838 1.00 94.62 178 LEU A N 1
ATOM 1380 C CA . LEU A 1 178 ? -8.359 -2.519 -1.601 1.00 94.62 178 LEU A CA 1
ATOM 1381 C C . LEU A 1 178 ? -9.799 -2.456 -2.131 1.00 94.62 178 LEU A C 1
ATOM 1383 O O . LEU A 1 178 ? -10.531 -1.518 -1.809 1.00 94.62 178 LEU A O 1
ATOM 1387 N N . ASP A 1 179 ? -10.218 -3.468 -2.893 1.00 95.06 179 ASP A N 1
ATOM 1388 C CA . ASP A 1 179 ? -11.548 -3.506 -3.515 1.00 95.06 179 ASP A CA 1
ATOM 1389 C C . ASP A 1 179 ? -12.660 -3.629 -2.469 1.00 95.06 179 ASP A C 1
ATOM 1391 O O . ASP A 1 179 ? -13.662 -2.915 -2.518 1.00 95.06 179 ASP A O 1
ATOM 1395 N N . TYR A 1 180 ? -12.446 -4.455 -1.440 1.00 96.62 180 TYR A N 1
ATOM 1396 C CA . TYR A 1 180 ? -13.396 -4.582 -0.339 1.00 96.62 180 TYR A CA 1
ATOM 1397 C C . TYR A 1 180 ? -13.644 -3.226 0.334 1.00 96.62 180 TYR A C 1
ATOM 1399 O O . TYR A 1 180 ? -14.792 -2.800 0.479 1.00 96.62 180 TYR A O 1
ATOM 1407 N N . ILE A 1 181 ? -12.573 -2.516 0.707 1.00 96.12 181 ILE A N 1
ATOM 1408 C CA . ILE A 1 181 ? -12.674 -1.200 1.341 1.00 96.12 181 ILE A CA 1
ATOM 1409 C C . ILE A 1 181 ? -13.339 -0.198 0.400 1.00 96.12 181 ILE A C 1
ATOM 1411 O O . ILE A 1 181 ? -14.187 0.586 0.843 1.00 96.12 181 ILE A O 1
ATOM 1415 N N . ARG A 1 182 ? -12.992 -0.228 -0.889 1.00 94.62 182 ARG A N 1
ATOM 1416 C CA . ARG A 1 182 ? -13.569 0.648 -1.909 1.00 94.62 182 ARG A CA 1
ATOM 1417 C C . ARG A 1 182 ? -15.081 0.519 -2.002 1.00 94.62 182 ARG A C 1
ATOM 1419 O O . ARG A 1 182 ? -15.743 1.558 -2.018 1.00 94.62 182 ARG A O 1
ATOM 1426 N N . ASP A 1 183 ? -15.596 -0.701 -1.954 1.00 94.19 183 ASP A N 1
ATOM 1427 C CA . ASP A 1 183 ? -16.997 -0.972 -2.272 1.00 94.19 183 ASP A CA 1
ATOM 1428 C C . ASP A 1 183 ? -17.905 -1.078 -1.034 1.00 94.19 183 ASP A C 1
ATOM 1430 O O . ASP A 1 183 ? -19.094 -0.763 -1.111 1.00 94.19 183 ASP A O 1
ATOM 1434 N N . HIS A 1 184 ? -17.366 -1.471 0.127 1.00 94.19 184 HIS A N 1
ATOM 1435 C CA . HIS A 1 184 ? -18.182 -1.825 1.300 1.00 94.19 184 HIS A CA 1
ATOM 1436 C C . HIS A 1 184 ? -18.185 -0.764 2.408 1.00 94.19 184 HIS A C 1
ATOM 1438 O O . HIS A 1 184 ? -19.082 -0.761 3.255 1.00 94.19 184 HIS A O 1
ATOM 1444 N N . THR A 1 185 ? -17.217 0.159 2.419 1.00 94.62 185 THR A N 1
ATOM 1445 C CA . THR A 1 185 ? -17.088 1.164 3.491 1.00 94.62 185 THR A CA 1
ATOM 1446 C C . THR A 1 185 ? -17.852 2.452 3.208 1.00 94.62 185 THR A C 1
ATOM 1448 O O . THR A 1 185 ? -18.093 2.822 2.058 1.00 94.62 185 THR A O 1
ATOM 1451 N N . HIS A 1 186 ? -18.189 3.192 4.268 1.00 91.81 186 HIS A N 1
ATOM 1452 C CA . HIS A 1 186 ? -18.947 4.438 4.168 1.00 91.81 186 HIS A CA 1
ATOM 1453 C C . HIS A 1 186 ? -18.198 5.642 4.746 1.00 91.81 186 HIS A C 1
ATOM 1455 O O . HIS A 1 186 ? -17.895 5.690 5.932 1.00 91.81 186 HIS A O 1
ATOM 1461 N N . THR A 1 187 ? -17.932 6.642 3.903 1.00 88.75 187 THR A N 1
ATOM 1462 C CA . THR A 1 187 ? -17.206 7.874 4.281 1.00 88.75 187 THR A CA 1
ATOM 1463 C C . THR A 1 187 ? -18.062 9.142 4.126 1.00 88.75 187 THR A C 1
ATOM 1465 O O . THR A 1 187 ? -17.681 10.215 4.583 1.00 88.75 187 THR A O 1
ATOM 1468 N N . CYS A 1 188 ? -19.217 9.063 3.461 1.00 87.75 188 CYS A N 1
ATOM 1469 C CA . CYS A 1 188 ? -19.984 10.242 3.070 1.00 87.75 188 CYS A CA 1
ATOM 1470 C C . CYS A 1 188 ? -20.743 10.875 4.244 1.00 87.75 188 CYS A C 1
ATOM 1472 O O . CYS A 1 188 ? -21.687 10.287 4.755 1.00 87.75 188 CYS A O 1
ATOM 1474 N N . TYR A 1 189 ? -20.452 12.138 4.568 1.00 79.00 189 TYR A N 1
ATOM 1475 C CA . TYR A 1 189 ? -21.196 12.885 5.599 1.00 79.00 189 TYR A CA 1
ATOM 1476 C C . TYR A 1 189 ? -22.707 13.029 5.341 1.00 79.00 189 TYR A C 1
ATOM 1478 O O . TYR A 1 189 ? -23.463 13.286 6.273 1.00 79.00 189 TYR A O 1
ATOM 1486 N N . ASN A 1 190 ? -23.154 12.849 4.095 1.00 81.50 190 ASN A N 1
ATOM 1487 C CA . ASN A 1 190 ? -24.566 12.943 3.713 1.00 81.50 190 ASN A CA 1
ATOM 1488 C C . ASN A 1 190 ? -25.273 11.576 3.681 1.00 81.50 190 ASN A C 1
ATOM 1490 O O . ASN A 1 190 ? -26.394 11.488 3.188 1.00 81.50 190 ASN A O 1
ATOM 1494 N N . GLY A 1 191 ? -24.624 10.488 4.117 1.00 83.06 191 GLY A N 1
ATOM 1495 C CA . GLY A 1 191 ? -25.254 9.164 4.165 1.00 83.06 191 GLY A CA 1
ATOM 1496 C C . GLY A 1 191 ? -25.518 8.517 2.798 1.00 83.06 191 GLY A C 1
ATOM 1497 O O . GLY A 1 191 ? -26.196 7.494 2.731 1.00 83.06 191 GLY A O 1
ATOM 1498 N N . VAL A 1 192 ? -24.995 9.080 1.702 1.00 87.44 192 VAL A N 1
ATOM 1499 C CA . VAL A 1 192 ? -25.216 8.568 0.339 1.00 87.44 192 VAL A CA 1
ATOM 1500 C C . VAL A 1 192 ? -24.388 7.302 0.112 1.00 87.44 192 VAL A C 1
ATOM 1502 O O . VAL A 1 192 ? -23.163 7.315 0.261 1.00 87.44 192 VAL A O 1
ATOM 1505 N N . ILE A 1 193 ? -25.049 6.197 -0.245 1.00 84.88 193 ILE A N 1
ATOM 1506 C CA . ILE A 1 193 ? -24.389 4.934 -0.611 1.00 84.88 193 ILE A CA 1
ATOM 1507 C C . ILE A 1 193 ? -23.540 5.170 -1.867 1.00 84.88 193 ILE A C 1
ATOM 1509 O O . ILE A 1 193 ? -24.025 5.757 -2.826 1.00 84.88 193 ILE A O 1
ATOM 1513 N N . GLY A 1 194 ? -22.272 4.747 -1.848 1.00 84.06 194 GLY A N 1
ATOM 1514 C CA . GLY A 1 194 ? -21.301 5.040 -2.915 1.00 84.06 194 GLY A CA 1
ATOM 1515 C C . GLY A 1 194 ? -20.656 6.431 -2.827 1.00 84.06 194 GLY A C 1
ATOM 1516 O O . GLY A 1 194 ? -19.648 6.680 -3.479 1.00 84.06 194 GLY A O 1
ATOM 1517 N N . GLY A 1 195 ? -21.161 7.304 -1.952 1.00 90.00 195 GLY A N 1
ATOM 1518 C CA . GLY A 1 195 ? -20.674 8.668 -1.783 1.00 90.00 195 GLY A CA 1
ATOM 1519 C C . GLY A 1 195 ? -21.476 9.700 -2.572 1.00 90.00 195 GLY A C 1
ATOM 1520 O O . GLY A 1 195 ? -22.087 9.405 -3.589 1.00 90.00 195 GLY A O 1
ATOM 1521 N N . CYS A 1 196 ? -21.502 10.939 -2.079 1.00 90.75 196 CYS A N 1
ATOM 1522 C CA . CYS A 1 196 ? -22.147 12.050 -2.784 1.00 90.75 196 CYS A CA 1
ATOM 1523 C C . CYS A 1 196 ? -21.202 12.774 -3.753 1.00 90.75 196 CYS A C 1
ATOM 1525 O O . CYS A 1 196 ? -21.646 13.688 -4.441 1.00 90.75 196 CYS A O 1
ATOM 1527 N N . HIS A 1 197 ? -19.905 12.437 -3.745 1.00 91.44 197 HIS A N 1
ATOM 1528 C CA . HIS A 1 197 ? -18.834 13.035 -4.563 1.00 91.44 197 HIS A CA 1
ATOM 1529 C C . HIS A 1 197 ? -18.605 14.549 -4.365 1.00 91.44 197 HIS A C 1
ATOM 1531 O O . HIS A 1 197 ? -17.748 15.155 -5.000 1.00 91.44 197 HIS A O 1
ATOM 1537 N N . GLN A 1 198 ? -19.358 15.184 -3.464 1.00 89.25 198 GLN A N 1
ATOM 1538 C CA . GLN A 1 198 ? -19.365 16.639 -3.284 1.00 89.25 198 GLN A CA 1
ATOM 1539 C C . GLN A 1 198 ? -18.958 17.074 -1.875 1.00 89.25 198 GLN A C 1
ATOM 1541 O O . GLN A 1 198 ? -18.471 18.187 -1.702 1.00 89.25 198 GLN A O 1
ATOM 1546 N N . CYS A 1 199 ? -19.148 16.228 -0.856 1.00 82.44 199 CYS A N 1
ATOM 1547 C CA . CYS A 1 199 ? -18.749 16.578 0.504 1.00 82.44 199 CYS A CA 1
ATOM 1548 C C . CYS A 1 199 ? -17.226 16.436 0.689 1.00 82.44 199 CYS A C 1
ATOM 1550 O O . CYS A 1 199 ? -16.607 15.606 0.011 1.00 82.44 199 CYS A O 1
ATOM 1552 N N . PRO A 1 200 ? -16.622 17.176 1.641 1.00 82.56 200 PRO A N 1
ATOM 1553 C CA . PRO A 1 200 ? -15.176 17.142 1.864 1.00 82.56 200 PRO A CA 1
ATOM 1554 C C . PRO A 1 200 ? -14.615 15.729 2.076 1.00 82.56 200 PRO A C 1
ATOM 1556 O O . PRO A 1 200 ? -13.554 15.401 1.552 1.00 82.56 200 PRO A O 1
ATOM 1559 N N . ALA A 1 201 ? -15.353 14.864 2.778 1.00 84.94 201 ALA A N 1
ATOM 1560 C CA . ALA A 1 201 ? -14.938 13.488 3.035 1.00 84.94 201 ALA A CA 1
ATOM 1561 C C . ALA A 1 201 ? -14.885 12.623 1.760 1.00 84.94 201 ALA A C 1
ATOM 1563 O O . ALA A 1 201 ? -13.931 11.869 1.575 1.00 84.94 201 ALA A O 1
ATOM 1564 N N . CYS A 1 202 ? -15.869 12.754 0.857 1.00 89.69 202 CYS A N 1
ATOM 1565 C CA . CYS A 1 202 ? -15.853 12.061 -0.438 1.00 89.69 202 CYS A CA 1
ATOM 1566 C C . CYS A 1 202 ? -14.695 12.556 -1.312 1.00 89.69 202 CYS A C 1
ATOM 1568 O O . CYS A 1 202 ? -13.917 11.743 -1.800 1.00 89.69 202 CYS A O 1
ATOM 1570 N N . GLN A 1 203 ? -14.520 13.875 -1.427 1.00 89.62 203 GLN A N 1
ATOM 1571 C CA . GLN A 1 203 ? -13.440 14.461 -2.228 1.00 89.62 203 GLN A CA 1
ATOM 1572 C C . GLN A 1 203 ? -12.052 14.061 -1.718 1.00 89.62 203 GLN A C 1
ATOM 1574 O O . GLN A 1 203 ? -11.143 13.813 -2.506 1.00 89.62 203 GLN A O 1
ATOM 1579 N N . LEU A 1 204 ? -11.861 14.001 -0.398 1.00 89.56 204 LEU A N 1
ATOM 1580 C CA . LEU A 1 204 ? -10.606 13.549 0.194 1.00 89.56 204 LEU A CA 1
ATOM 1581 C C . LEU A 1 204 ? -10.337 12.068 -0.121 1.00 89.56 204 LEU A C 1
ATOM 1583 O O . LEU A 1 204 ? -9.249 11.733 -0.589 1.00 89.56 204 LEU A O 1
ATOM 1587 N N . ARG A 1 205 ? -11.338 11.200 0.070 1.00 93.50 205 ARG A N 1
ATOM 1588 C CA . ARG A 1 205 ? -11.252 9.763 -0.238 1.00 93.50 205 ARG A CA 1
ATOM 1589 C C . ARG A 1 205 ? -10.937 9.499 -1.713 1.00 93.50 205 ARG A C 1
ATOM 1591 O O . ARG A 1 205 ? -10.071 8.677 -2.010 1.00 93.50 205 ARG A O 1
ATOM 1598 N N . GLU A 1 206 ? -11.623 10.192 -2.618 1.00 94.38 206 GLU A N 1
ATOM 1599 C CA . GLU A 1 206 ? -11.466 10.047 -4.071 1.00 94.38 206 GLU A CA 1
ATOM 1600 C C . GLU A 1 206 ? -10.116 10.564 -4.561 1.00 94.38 206 GLU A C 1
ATOM 1602 O O . GLU A 1 206 ? -9.444 9.869 -5.321 1.00 94.38 206 GLU A O 1
ATOM 1607 N N . ARG A 1 207 ? -9.673 11.737 -4.085 1.00 92.88 207 ARG A N 1
ATOM 1608 C CA . ARG A 1 207 ? -8.331 12.254 -4.399 1.00 92.88 207 ARG A CA 1
ATOM 1609 C C . ARG A 1 207 ? -7.241 11.308 -3.913 1.00 92.88 207 ARG A C 1
ATOM 1611 O O . ARG A 1 207 ? -6.316 11.032 -4.668 1.00 92.88 207 ARG A O 1
ATOM 1618 N N . GLY A 1 208 ? -7.376 10.779 -2.695 1.00 93.94 208 GLY A N 1
ATOM 1619 C CA . GLY A 1 208 ? -6.445 9.787 -2.163 1.00 93.94 208 GLY A CA 1
ATOM 1620 C C . GLY A 1 208 ? -6.377 8.532 -3.034 1.00 93.94 208 GLY A C 1
ATOM 1621 O O . GLY A 1 208 ? -5.284 8.061 -3.331 1.00 93.94 208 GLY A O 1
ATOM 1622 N N . LEU A 1 209 ? -7.528 8.021 -3.492 1.00 94.94 209 LEU A N 1
ATOM 1623 C CA . LEU A 1 209 ? -7.576 6.844 -4.366 1.00 94.94 209 LEU A CA 1
ATOM 1624 C C . LEU A 1 209 ? -6.925 7.132 -5.721 1.00 94.94 209 LEU A C 1
ATOM 1626 O O . LEU A 1 209 ? -6.111 6.344 -6.190 1.00 94.94 209 LEU A O 1
ATOM 1630 N N . ALA A 1 210 ? -7.261 8.266 -6.339 1.00 91.69 210 ALA A N 1
ATOM 1631 C CA . ALA A 1 210 ? -6.697 8.668 -7.623 1.00 91.69 210 ALA A CA 1
ATOM 1632 C C . ALA A 1 210 ? -5.172 8.830 -7.546 1.00 91.69 210 ALA A C 1
ATOM 1634 O O . ALA A 1 210 ? -4.460 8.304 -8.397 1.00 91.69 210 ALA A O 1
ATOM 1635 N N . GLN A 1 211 ? -4.673 9.492 -6.498 1.00 87.56 211 GLN A N 1
ATOM 1636 C CA . GLN A 1 211 ? -3.240 9.662 -6.265 1.00 87.56 211 GLN A CA 1
ATOM 1637 C C . GLN A 1 211 ? -2.542 8.316 -6.054 1.00 87.56 211 GLN A C 1
ATOM 1639 O O . GLN A 1 211 ? -1.501 8.066 -6.653 1.00 87.56 211 GLN A O 1
ATOM 1644 N N . TYR A 1 212 ? -3.123 7.424 -5.251 1.00 91.00 212 TYR A N 1
ATOM 1645 C CA . TYR A 1 212 ? -2.582 6.082 -5.059 1.00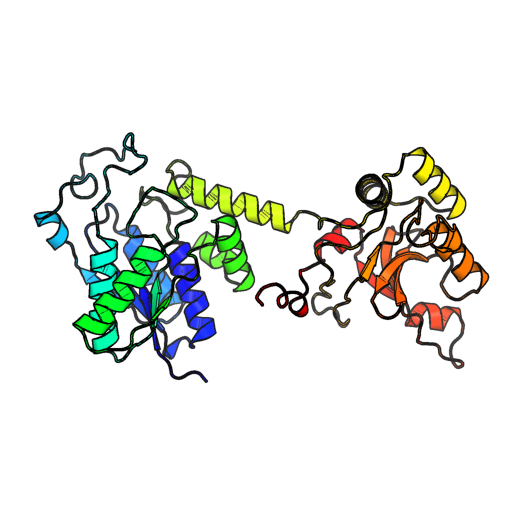 91.00 212 TYR A CA 1
ATOM 1646 C C . TYR A 1 212 ? -2.513 5.293 -6.378 1.00 91.00 212 TYR A C 1
ATOM 1648 O O . TYR A 1 212 ? -1.463 4.748 -6.712 1.00 91.00 212 TYR A O 1
ATOM 1656 N N . LEU A 1 213 ? -3.589 5.281 -7.171 1.00 88.12 213 LEU A N 1
ATOM 1657 C CA . LEU A 1 213 ? -3.613 4.588 -8.463 1.00 88.12 213 LEU A CA 1
ATOM 1658 C C . LEU A 1 213 ? -2.608 5.187 -9.456 1.00 88.12 213 LEU A C 1
ATOM 1660 O O . LEU A 1 213 ? -1.960 4.445 -10.192 1.00 88.12 213 LEU A O 1
ATOM 1664 N N . GLN A 1 214 ? -2.433 6.510 -9.447 1.00 81.94 214 GLN A N 1
ATOM 1665 C CA . GLN A 1 214 ? -1.410 7.185 -10.241 1.00 81.94 214 GLN A CA 1
ATOM 1666 C C . GLN A 1 214 ? 0.003 6.778 -9.802 1.00 81.94 214 GLN A C 1
ATOM 1668 O O . GLN A 1 214 ? 0.824 6.445 -10.650 1.00 81.94 214 GLN A O 1
ATOM 1673 N N . ASN A 1 215 ? 0.277 6.744 -8.496 1.00 79.56 215 ASN A N 1
ATOM 1674 C CA . ASN A 1 215 ? 1.569 6.324 -7.944 1.00 79.56 215 ASN A CA 1
ATOM 1675 C C . ASN A 1 215 ? 1.867 4.841 -8.213 1.00 79.56 215 ASN A C 1
ATOM 1677 O O . ASN A 1 215 ? 3.020 4.467 -8.426 1.00 79.56 215 ASN A O 1
ATOM 1681 N N . LYS A 1 216 ? 0.829 3.996 -8.216 1.00 78.38 216 LYS A N 1
ATOM 1682 C CA . LYS A 1 216 ? 0.927 2.574 -8.567 1.00 78.38 216 LYS A CA 1
ATOM 1683 C C . LYS A 1 216 ? 1.226 2.380 -10.055 1.00 78.38 216 LYS A C 1
ATOM 1685 O O . LYS A 1 216 ? 1.977 1.479 -10.408 1.00 78.38 216 LYS A O 1
ATOM 1690 N N . ALA A 1 217 ? 0.648 3.219 -10.915 1.00 70.19 217 ALA A N 1
ATOM 1691 C CA . ALA A 1 217 ? 0.842 3.164 -12.363 1.00 70.19 217 ALA A CA 1
ATOM 1692 C C . ALA A 1 217 ? 2.121 3.873 -12.849 1.00 70.19 217 ALA A C 1
ATOM 1694 O O . ALA A 1 217 ? 2.572 3.614 -13.964 1.00 70.19 217 ALA A O 1
ATOM 1695 N N . ALA A 1 218 ? 2.694 4.780 -12.054 1.00 67.88 218 ALA A N 1
ATOM 1696 C CA . ALA A 1 218 ? 3.905 5.503 -12.416 1.00 67.88 218 ALA A CA 1
ATOM 1697 C C . ALA A 1 218 ? 5.118 4.560 -12.481 1.00 67.88 218 ALA A C 1
ATOM 1699 O O . ALA A 1 218 ? 5.350 3.757 -11.575 1.00 67.88 218 ALA A O 1
ATOM 1700 N N . ALA A 1 219 ? 5.911 4.698 -13.548 1.00 68.62 219 ALA A N 1
ATOM 1701 C CA . ALA A 1 219 ? 7.230 4.080 -13.631 1.00 68.62 219 ALA A CA 1
ATOM 1702 C C . ALA A 1 219 ? 8.105 4.552 -12.451 1.00 68.62 219 ALA A C 1
ATOM 1704 O O . ALA A 1 219 ? 7.975 5.713 -12.040 1.00 68.62 219 ALA A O 1
ATOM 1705 N N . PRO A 1 220 ? 8.980 3.687 -11.907 1.00 79.00 220 PRO A N 1
ATOM 1706 C CA . PRO A 1 220 ? 9.832 4.056 -10.785 1.00 79.00 220 PRO A CA 1
ATOM 1707 C C . PRO A 1 220 ? 10.731 5.244 -11.136 1.00 79.00 220 PRO A C 1
ATOM 1709 O O . PRO A 1 220 ? 11.114 5.436 -12.294 1.00 79.00 220 PRO A O 1
ATOM 1712 N N . ALA A 1 221 ? 11.035 6.061 -10.126 1.00 86.50 221 ALA A N 1
ATOM 1713 C CA . ALA A 1 221 ? 12.089 7.063 -10.225 1.00 86.50 221 ALA A CA 1
ATOM 1714 C C . ALA A 1 221 ? 13.457 6.372 -10.309 1.00 86.50 221 ALA A C 1
ATOM 1716 O O . ALA A 1 221 ? 13.576 5.200 -9.957 1.00 86.50 221 ALA A O 1
ATOM 1717 N N . PHE A 1 222 ? 14.464 7.095 -10.787 1.00 92.75 222 PHE A N 1
ATOM 1718 C CA . PHE A 1 222 ? 15.842 6.623 -10.877 1.00 92.75 222 PHE A CA 1
ATOM 1719 C C . PHE A 1 222 ? 16.768 7.661 -10.253 1.00 92.75 222 PHE A C 1
ATOM 1721 O O . PHE A 1 222 ? 16.496 8.866 -10.338 1.00 92.75 222 PHE A O 1
ATOM 1728 N N . TYR A 1 223 ? 17.830 7.170 -9.629 1.00 91.44 223 TYR A N 1
ATOM 1729 C CA . TYR A 1 223 ? 18.874 7.950 -8.980 1.00 91.44 223 TYR A CA 1
ATOM 1730 C C . TYR A 1 223 ? 20.217 7.682 -9.656 1.00 91.44 223 TYR A C 1
ATOM 1732 O O . TYR A 1 223 ? 20.343 6.732 -10.428 1.00 91.44 223 TYR A O 1
ATOM 1740 N N . ASP A 1 224 ? 21.190 8.558 -9.407 1.00 92.50 224 ASP A N 1
ATOM 1741 C CA . ASP A 1 224 ? 22.555 8.435 -9.938 1.00 92.50 224 ASP A CA 1
ATOM 1742 C C . ASP A 1 224 ? 22.611 8.224 -11.462 1.00 92.50 224 ASP A C 1
ATOM 1744 O O . ASP A 1 224 ? 23.470 7.530 -12.000 1.00 92.50 224 ASP A O 1
ATOM 1748 N N . CYS A 1 225 ? 21.659 8.831 -12.179 1.00 95.31 225 CYS A N 1
ATOM 1749 C CA . CYS A 1 225 ? 21.621 8.783 -13.633 1.00 95.31 225 CYS A CA 1
ATOM 1750 C C . CYS A 1 225 ? 22.738 9.634 -14.231 1.00 95.31 225 CYS A C 1
ATOM 1752 O O . CYS A 1 225 ? 23.025 10.740 -13.761 1.00 95.31 225 CYS A O 1
ATOM 1754 N N . GLU A 1 226 ? 23.273 9.171 -15.356 1.00 96.06 226 GLU A N 1
ATOM 1755 C CA . GLU A 1 226 ? 24.228 9.948 -16.126 1.00 96.06 226 GLU A CA 1
ATOM 1756 C C . GLU A 1 226 ? 23.562 11.145 -16.806 1.00 96.06 226 GLU A C 1
ATOM 1758 O O . GLU A 1 226 ? 22.335 11.293 -16.860 1.00 96.06 226 GLU A O 1
ATOM 1763 N N . LYS A 1 227 ? 24.396 12.015 -17.382 1.00 94.31 227 LYS A N 1
ATOM 1764 C CA . LYS A 1 227 ? 23.937 13.174 -18.150 1.00 94.31 227 LYS A CA 1
ATOM 1765 C C . LYS A 1 227 ? 22.858 12.770 -19.165 1.00 94.31 227 LYS A C 1
ATOM 1767 O O . LYS A 1 227 ? 23.035 11.813 -19.923 1.00 94.31 227 LYS A O 1
ATOM 1772 N N . ASN A 1 228 ? 21.779 13.558 -19.209 1.00 94.94 228 ASN A N 1
ATOM 1773 C CA . ASN A 1 228 ? 20.668 13.347 -20.134 1.00 94.94 228 ASN A CA 1
ATOM 1774 C C . ASN A 1 228 ? 21.147 13.245 -21.583 1.00 94.94 228 ASN A C 1
ATOM 1776 O O . ASN A 1 228 ? 21.955 14.054 -22.056 1.00 94.94 228 ASN A O 1
ATOM 1780 N N . LEU A 1 229 ? 20.582 12.265 -22.280 1.00 95.75 229 LEU A N 1
ATOM 1781 C CA . LEU A 1 229 ? 20.830 12.025 -23.690 1.00 95.75 229 LEU A CA 1
ATOM 1782 C C . LEU A 1 229 ? 20.071 13.020 -24.564 1.00 95.75 229 LEU A C 1
ATOM 1784 O O . LEU A 1 229 ? 19.046 13.589 -24.186 1.00 95.75 229 LEU A O 1
ATOM 1788 N N . THR A 1 230 ? 20.568 13.169 -25.782 1.00 96.44 230 THR A N 1
ATOM 1789 C CA . THR A 1 230 ? 19.853 13.790 -26.892 1.00 96.44 230 THR A CA 1
ATOM 1790 C C . THR A 1 230 ? 19.303 12.723 -27.840 1.00 96.44 230 THR A C 1
ATOM 1792 O O . THR A 1 230 ? 19.775 11.588 -27.866 1.00 96.44 230 THR A O 1
ATOM 1795 N N . GLU A 1 231 ? 18.348 13.099 -28.692 1.00 94.25 231 GLU A N 1
ATOM 1796 C CA . GLU A 1 231 ? 17.872 12.229 -29.782 1.00 94.25 231 GLU A CA 1
ATOM 1797 C C . GLU A 1 231 ? 19.012 11.793 -30.720 1.00 94.25 231 GLU A C 1
ATOM 1799 O O . GLU A 1 231 ? 18.995 10.692 -31.265 1.00 94.25 231 GLU A O 1
ATOM 1804 N N . HIS A 1 232 ? 20.041 12.634 -30.883 1.00 96.38 232 HIS A N 1
ATOM 1805 C CA . HIS A 1 232 ? 21.234 12.285 -31.653 1.00 96.38 232 HIS A CA 1
ATOM 1806 C C . HIS A 1 232 ? 22.044 11.168 -30.979 1.00 96.38 232 HIS A C 1
ATOM 1808 O O . HIS A 1 232 ? 22.496 10.250 -31.660 1.00 96.38 232 HIS A O 1
ATOM 1814 N N . ASP A 1 233 ? 22.197 11.213 -29.651 1.00 96.31 233 ASP A N 1
ATOM 1815 C CA . ASP A 1 233 ? 22.901 10.165 -28.901 1.00 96.31 233 ASP A CA 1
ATOM 1816 C C . ASP A 1 233 ? 22.196 8.812 -29.048 1.00 96.31 233 ASP A C 1
ATOM 1818 O O . ASP A 1 233 ? 22.850 7.796 -29.287 1.00 96.31 233 ASP A O 1
ATOM 1822 N N . LEU A 1 234 ? 20.859 8.810 -28.974 1.00 96.12 234 LEU A N 1
ATOM 1823 C CA . LEU A 1 234 ? 20.048 7.610 -29.178 1.00 96.12 234 LEU A CA 1
ATOM 1824 C C . LEU A 1 234 ? 20.151 7.069 -30.605 1.00 96.12 234 LEU A C 1
ATOM 1826 O O . LEU A 1 234 ? 20.347 5.869 -30.779 1.00 96.12 234 LEU A O 1
ATOM 1830 N N . ALA A 1 235 ? 20.077 7.936 -31.619 1.00 95.69 235 ALA A N 1
ATOM 1831 C CA . ALA A 1 235 ? 20.227 7.523 -33.013 1.00 95.69 235 ALA A CA 1
ATOM 1832 C C . ALA A 1 235 ? 21.608 6.897 -33.279 1.00 95.69 235 ALA A C 1
ATOM 1834 O O . ALA A 1 235 ? 21.729 5.926 -34.029 1.00 95.69 235 ALA A O 1
ATOM 1835 N N . GLN A 1 236 ? 22.658 7.423 -32.639 1.00 95.25 236 GLN A N 1
ATOM 1836 C CA . GLN A 1 236 ? 23.993 6.840 -32.717 1.00 95.25 236 GLN A CA 1
ATOM 1837 C C . GLN A 1 236 ? 24.055 5.473 -32.022 1.00 95.25 236 GLN A C 1
ATOM 1839 O O . GLN A 1 236 ? 24.639 4.546 -32.578 1.00 95.25 236 GLN A O 1
ATOM 1844 N N . ALA A 1 237 ? 23.425 5.321 -30.856 1.00 95.25 237 ALA A N 1
ATOM 1845 C CA . ALA A 1 237 ? 23.356 4.038 -30.160 1.00 95.25 237 ALA A CA 1
ATOM 1846 C C . ALA A 1 237 ? 22.591 2.976 -30.972 1.00 95.25 237 ALA A C 1
ATOM 1848 O O . ALA A 1 237 ? 23.069 1.853 -31.115 1.00 95.25 237 ALA A O 1
ATOM 1849 N N . GLU A 1 238 ? 21.450 3.328 -31.574 1.00 95.88 238 GLU A N 1
ATOM 1850 C CA . GLU A 1 238 ? 20.696 2.456 -32.491 1.00 95.88 238 GLU A CA 1
ATOM 1851 C C . GLU A 1 238 ? 21.550 2.008 -33.686 1.00 95.88 238 GLU A C 1
ATOM 1853 O O . GLU A 1 238 ? 21.521 0.836 -34.078 1.00 95.88 238 GLU A O 1
ATOM 1858 N N . HIS A 1 239 ? 22.368 2.918 -34.228 1.00 95.06 239 HIS A N 1
ATOM 1859 C CA . HIS A 1 239 ? 23.321 2.598 -35.287 1.00 95.06 239 HIS A CA 1
ATOM 1860 C C . HIS A 1 239 ? 24.389 1.596 -34.821 1.00 95.06 239 HIS A C 1
ATOM 1862 O O . HIS A 1 239 ? 24.598 0.589 -35.497 1.00 95.06 239 HIS A O 1
ATOM 1868 N N . THR A 1 240 ? 25.019 1.821 -33.660 1.00 93.44 240 THR A N 1
ATOM 1869 C CA . THR A 1 240 ? 26.025 0.910 -33.078 1.00 93.44 240 THR A CA 1
ATOM 1870 C C . THR A 1 240 ? 25.442 -0.477 -32.793 1.00 93.44 240 THR A C 1
ATOM 1872 O O . THR A 1 240 ? 26.065 -1.498 -33.081 1.00 93.44 240 THR A O 1
ATOM 1875 N N . LEU A 1 241 ? 24.228 -0.529 -32.241 1.00 94.38 241 LEU A N 1
ATOM 1876 C CA . LEU A 1 241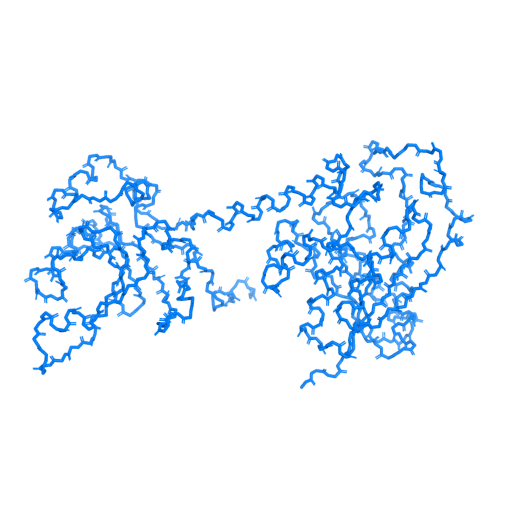 ? 23.544 -1.768 -31.861 1.00 94.38 241 LEU A CA 1
ATOM 1877 C C . LEU A 1 241 ? 22.959 -2.526 -33.062 1.00 94.38 241 LEU A C 1
ATOM 1879 O O . LEU A 1 241 ? 22.570 -3.692 -32.913 1.00 94.38 241 LEU A O 1
ATOM 1883 N N . ALA A 1 242 ? 22.885 -1.872 -34.228 1.00 94.19 242 ALA A N 1
ATOM 1884 C CA . ALA A 1 242 ? 22.155 -2.327 -35.406 1.00 94.19 242 ALA A CA 1
ATOM 1885 C C . ALA A 1 242 ? 20.715 -2.754 -35.054 1.00 94.19 242 ALA A C 1
ATOM 1887 O O . ALA A 1 242 ? 20.267 -3.838 -35.431 1.00 94.19 242 ALA A O 1
ATOM 1888 N N . ALA A 1 243 ? 20.017 -1.924 -34.274 1.00 93.31 243 ALA A N 1
ATOM 1889 C CA . ALA A 1 243 ? 18.678 -2.203 -33.759 1.00 93.31 243 ALA A CA 1
ATOM 1890 C C . ALA A 1 243 ? 17.858 -0.916 -33.620 1.00 93.31 243 ALA A C 1
ATOM 1892 O O . ALA A 1 243 ? 18.411 0.144 -33.345 1.00 93.31 243 ALA A O 1
ATOM 1893 N N . THR A 1 244 ? 16.535 -1.022 -33.757 1.00 94.56 244 THR A N 1
ATOM 1894 C CA . THR A 1 244 ? 15.606 0.067 -33.425 1.00 94.56 244 THR A CA 1
ATOM 1895 C C . THR A 1 244 ? 15.095 -0.136 -32.005 1.00 94.56 244 THR A C 1
ATOM 1897 O O . THR A 1 244 ? 14.449 -1.140 -31.711 1.00 94.56 244 THR A O 1
ATOM 1900 N N . LEU A 1 245 ? 15.385 0.809 -31.114 1.00 95.88 245 LEU A N 1
ATOM 1901 C CA . LEU A 1 245 ? 14.951 0.757 -29.725 1.00 95.88 245 LEU A CA 1
ATOM 1902 C C . LEU A 1 245 ? 13.469 1.169 -29.622 1.00 95.88 245 LEU A C 1
ATOM 1904 O O . LEU A 1 245 ? 13.061 2.153 -30.250 1.00 95.88 245 LEU A O 1
ATOM 1908 N N . PRO A 1 246 ? 12.646 0.477 -28.807 1.00 96.69 246 PRO A N 1
ATOM 1909 C CA . PRO A 1 246 ? 11.249 0.851 -28.605 1.00 96.69 246 PRO A CA 1
ATOM 1910 C C . PRO A 1 246 ? 11.099 2.295 -28.116 1.00 96.69 246 PRO A C 1
ATOM 1912 O O . PRO A 1 246 ? 11.866 2.752 -27.267 1.00 96.69 246 PRO A O 1
ATOM 1915 N N . ASP A 1 247 ? 10.065 3.005 -28.570 1.00 95.00 247 ASP A N 1
ATOM 1916 C CA . ASP A 1 247 ? 9.857 4.416 -28.206 1.00 95.00 247 ASP A CA 1
ATOM 1917 C C . ASP A 1 247 ? 9.745 4.632 -26.693 1.00 95.00 247 ASP A C 1
ATOM 1919 O O . ASP A 1 247 ? 10.292 5.592 -26.159 1.00 95.00 247 ASP A O 1
ATOM 1923 N N . SER A 1 248 ? 9.117 3.700 -25.972 1.00 92.75 248 SER A N 1
ATOM 1924 C CA . SER A 1 248 ? 9.055 3.742 -24.508 1.00 92.75 248 SER A CA 1
ATOM 1925 C C . SER A 1 248 ? 10.421 3.576 -23.836 1.00 92.75 248 SER A C 1
ATOM 1927 O O . SER A 1 248 ? 10.641 4.127 -22.761 1.00 92.75 248 SER A O 1
ATOM 1929 N N . PHE A 1 249 ? 11.324 2.808 -24.450 1.00 96.31 249 PHE A N 1
ATOM 1930 C CA . PHE A 1 249 ? 12.688 2.604 -23.961 1.00 96.31 249 PHE A CA 1
ATOM 1931 C C . PHE A 1 249 ? 13.525 3.868 -24.196 1.00 96.31 249 PHE A C 1
ATOM 1933 O O . PHE A 1 249 ? 14.157 4.376 -23.274 1.00 96.31 249 PHE A O 1
ATOM 1940 N N . LYS A 1 250 ? 13.434 4.456 -25.396 1.00 96.38 250 LYS A N 1
ATOM 1941 C CA . LYS A 1 250 ? 14.062 5.746 -25.725 1.00 96.38 250 LYS A CA 1
ATOM 1942 C C . LYS A 1 250 ? 13.570 6.876 -24.821 1.00 96.38 250 LYS A C 1
ATOM 1944 O O . LYS A 1 250 ? 14.379 7.590 -24.239 1.00 96.38 250 LYS A O 1
ATOM 1949 N N . ALA A 1 251 ? 12.254 6.998 -24.634 1.00 93.94 251 ALA A N 1
ATOM 1950 C CA . ALA A 1 251 ? 11.656 8.011 -23.764 1.00 93.94 251 ALA A CA 1
ATOM 1951 C C . ALA A 1 251 ? 12.135 7.893 -22.309 1.00 93.94 251 ALA A C 1
ATOM 1953 O O . ALA A 1 251 ? 12.307 8.904 -21.629 1.00 93.94 251 ALA A O 1
ATOM 1954 N N . HIS A 1 252 ? 12.373 6.667 -21.838 1.00 95.50 252 HIS A N 1
ATOM 1955 C CA . HIS A 1 252 ? 12.972 6.434 -20.533 1.00 95.50 252 HIS A CA 1
ATOM 1956 C C . HIS A 1 252 ? 14.423 6.915 -20.484 1.00 95.50 252 HIS A C 1
ATOM 1958 O O . HIS A 1 252 ? 14.738 7.726 -19.624 1.00 95.50 252 HIS A O 1
ATOM 1964 N N . TYR A 1 253 ? 15.267 6.513 -21.436 1.00 96.81 253 TYR A N 1
ATOM 1965 C CA . TYR A 1 253 ? 16.686 6.890 -21.464 1.00 96.81 253 TYR A CA 1
ATOM 1966 C C . TYR A 1 253 ? 16.948 8.383 -21.734 1.00 96.81 253 TYR A C 1
ATOM 1968 O O . TYR A 1 253 ? 17.964 8.920 -21.296 1.00 96.81 253 TYR A O 1
ATOM 1976 N N . LEU A 1 254 ? 16.019 9.092 -22.387 1.00 95.56 254 LEU A N 1
ATOM 1977 C CA . LEU A 1 254 ? 16.046 10.561 -22.475 1.00 95.56 254 LEU A CA 1
ATOM 1978 C C . LEU A 1 254 ? 15.818 11.235 -21.115 1.00 95.56 254 LEU A C 1
ATOM 1980 O O . LEU A 1 254 ? 16.282 12.354 -20.895 1.00 95.56 254 LEU A O 1
ATOM 1984 N N . LYS A 1 255 ? 15.080 10.573 -20.217 1.00 94.50 255 LYS A N 1
ATOM 1985 C CA . LYS A 1 255 ? 14.759 11.076 -18.878 1.00 94.50 255 LYS A CA 1
ATOM 1986 C C . LYS A 1 255 ? 15.752 10.596 -17.815 1.00 94.50 255 LYS A C 1
ATOM 1988 O O . LYS A 1 255 ? 16.062 11.361 -16.909 1.00 94.50 255 LYS A O 1
ATOM 1993 N N . TYR A 1 256 ? 16.206 9.351 -17.927 1.00 95.94 256 TYR A N 1
ATOM 1994 C CA . TYR A 1 256 ? 17.064 8.638 -16.985 1.00 95.94 256 TYR A CA 1
ATOM 1995 C C . TYR A 1 256 ? 18.104 7.834 -17.780 1.00 95.94 256 TYR A C 1
ATOM 1997 O O . TYR A 1 256 ? 17.834 6.723 -18.234 1.00 95.94 256 TYR A O 1
ATOM 2005 N N . ASN A 1 257 ? 19.280 8.416 -18.022 1.00 96.94 257 ASN A N 1
ATOM 2006 C CA . ASN A 1 257 ? 20.355 7.728 -18.738 1.00 96.94 257 ASN A CA 1
ATOM 2007 C C . ASN A 1 257 ? 21.087 6.763 -17.790 1.00 96.94 257 ASN A C 1
ATOM 2009 O O . ASN A 1 257 ? 22.069 7.139 -17.154 1.00 96.94 257 ASN A O 1
ATOM 2013 N N . GLY A 1 258 ? 20.584 5.531 -17.685 1.00 95.75 258 GLY A N 1
ATOM 2014 C CA . GLY A 1 258 ? 21.070 4.555 -16.707 1.00 95.75 258 GLY A CA 1
ATOM 2015 C C . GLY A 1 258 ? 20.682 4.913 -15.267 1.00 95.75 258 GLY A C 1
ATOM 2016 O O . GLY A 1 258 ? 19.690 5.610 -15.034 1.00 95.75 258 GLY A O 1
ATOM 2017 N N . GLY A 1 259 ? 21.485 4.447 -14.312 1.00 94.75 259 GLY A N 1
ATOM 2018 C CA . GLY A 1 259 ? 21.325 4.720 -12.882 1.00 94.75 259 GLY A CA 1
ATOM 2019 C C . GLY A 1 259 ? 20.536 3.644 -12.137 1.00 94.75 259 GLY A C 1
ATOM 2020 O O . GLY A 1 259 ? 20.133 2.626 -12.705 1.00 94.75 259 GLY A O 1
ATOM 2021 N N . THR A 1 260 ? 20.303 3.878 -10.852 1.00 94.12 260 THR A N 1
ATOM 2022 C CA . THR A 1 260 ? 19.694 2.908 -9.937 1.00 94.12 260 THR A CA 1
ATOM 2023 C C . THR A 1 260 ? 18.185 3.154 -9.834 1.00 94.12 260 THR A C 1
ATOM 2025 O O . THR A 1 260 ? 17.765 4.285 -9.555 1.00 94.12 260 THR A O 1
ATOM 2028 N N . PRO A 1 261 ? 17.323 2.144 -10.062 1.00 93.50 261 PRO A N 1
ATOM 2029 C CA . PRO A 1 261 ? 15.885 2.311 -9.898 1.00 93.50 261 PRO A CA 1
ATOM 2030 C C . PRO A 1 261 ? 15.526 2.473 -8.416 1.00 93.50 261 PRO A C 1
ATOM 2032 O O . PRO A 1 261 ? 15.965 1.704 -7.573 1.00 93.50 261 PRO A O 1
ATOM 2035 N N . ALA A 1 262 ? 14.623 3.402 -8.095 1.00 89.50 262 ALA A N 1
ATOM 2036 C CA . ALA A 1 262 ? 14.093 3.576 -6.737 1.00 89.50 262 ALA A CA 1
ATOM 2037 C C . ALA A 1 262 ? 13.339 2.341 -6.213 1.00 89.50 262 ALA A C 1
ATOM 2039 O O . ALA A 1 262 ? 13.103 2.213 -5.019 1.00 89.50 262 ALA A O 1
ATOM 2040 N N . ARG A 1 263 ? 12.909 1.472 -7.132 1.00 90.81 263 ARG A N 1
ATOM 2041 C CA . ARG A 1 263 ? 12.286 0.178 -6.867 1.00 90.81 263 ARG A CA 1
ATOM 2042 C C . ARG A 1 263 ? 13.162 -0.884 -7.516 1.00 90.81 263 ARG A C 1
ATOM 2044 O O . ARG A 1 263 ? 13.123 -1.031 -8.737 1.00 90.81 263 ARG A O 1
ATOM 2051 N N . THR A 1 264 ? 13.972 -1.565 -6.721 1.00 92.56 264 THR A N 1
ATOM 2052 C CA . THR A 1 264 ? 15.025 -2.479 -7.187 1.00 92.56 264 THR A CA 1
ATOM 2053 C C . THR A 1 264 ? 14.501 -3.889 -7.452 1.00 92.56 264 THR A C 1
ATOM 2055 O O . THR A 1 264 ? 14.993 -4.570 -8.349 1.00 92.56 264 THR A O 1
ATOM 2058 N N . LEU A 1 265 ? 13.452 -4.331 -6.752 1.00 92.94 265 LEU A N 1
ATOM 2059 C CA . LEU A 1 265 ? 12.963 -5.706 -6.839 1.00 92.94 265 LEU A CA 1
ATOM 2060 C C . LEU A 1 265 ? 11.966 -5.896 -7.992 1.00 92.94 265 LEU A C 1
ATOM 2062 O O . LEU A 1 265 ? 10.854 -5.365 -7.973 1.00 92.94 265 LEU A O 1
ATOM 2066 N N . PHE A 1 266 ? 12.317 -6.712 -8.982 1.00 92.81 266 PHE A N 1
ATOM 2067 C CA . PHE A 1 266 ? 11.387 -7.177 -10.006 1.00 92.81 266 PHE A CA 1
ATOM 2068 C C . PHE A 1 266 ? 10.521 -8.326 -9.476 1.00 92.81 266 PHE A C 1
ATOM 2070 O O . PHE A 1 266 ? 11.010 -9.428 -9.220 1.00 92.81 266 PHE A O 1
ATOM 2077 N N . ASP A 1 267 ? 9.214 -8.076 -9.366 1.00 89.25 267 ASP A N 1
ATOM 2078 C CA . ASP A 1 267 ? 8.223 -9.067 -8.943 1.00 89.25 267 ASP A CA 1
ATOM 2079 C C . ASP A 1 267 ? 7.927 -10.061 -10.075 1.00 89.25 267 ASP A C 1
ATOM 2081 O O . ASP A 1 267 ? 7.297 -9.714 -11.082 1.00 89.25 267 ASP A O 1
ATOM 2085 N N . ALA A 1 268 ? 8.348 -11.315 -9.893 1.00 82.25 268 ALA A N 1
ATOM 2086 C CA . ALA A 1 268 ? 8.178 -12.426 -10.826 1.00 82.25 268 ALA A CA 1
ATOM 2087 C C . ALA A 1 268 ? 6.725 -12.940 -10.945 1.00 82.25 268 ALA A C 1
ATOM 2089 O O . ALA A 1 268 ? 6.415 -13.695 -11.876 1.00 82.25 268 ALA A O 1
ATOM 2090 N N . GLY A 1 269 ? 5.807 -12.508 -10.074 1.00 70.12 269 GLY A N 1
ATOM 2091 C CA . GLY A 1 269 ? 4.372 -12.785 -10.183 1.00 70.12 269 GLY A CA 1
ATOM 2092 C C . GLY A 1 269 ? 4.004 -14.273 -10.129 1.00 70.12 269 GLY A C 1
ATOM 2093 O O . GLY A 1 269 ? 3.017 -14.682 -10.737 1.00 70.12 269 GLY A O 1
ATOM 2094 N N . GLY A 1 270 ? 4.821 -15.106 -9.471 1.00 60.72 270 GLY A N 1
ATOM 2095 C CA . GLY A 1 270 ? 4.580 -16.550 -9.337 1.00 60.72 270 GLY A CA 1
ATOM 2096 C C . GLY A 1 270 ? 4.780 -17.368 -10.621 1.00 60.72 270 GLY A C 1
ATOM 2097 O O . GLY A 1 270 ? 4.380 -18.528 -10.676 1.00 60.72 270 GLY A O 1
ATOM 2098 N N . SER A 1 271 ? 5.410 -16.796 -11.653 1.00 53.94 271 SER A N 1
ATOM 2099 C CA . SER A 1 271 ? 5.618 -17.428 -12.970 1.00 53.94 271 SER A CA 1
ATOM 2100 C C . SER A 1 271 ? 6.731 -18.494 -13.023 1.00 53.94 271 SER A C 1
ATOM 2102 O O . SER A 1 271 ? 7.117 -18.938 -14.103 1.00 53.94 271 SER A O 1
ATOM 2104 N N . GLY A 1 272 ? 7.219 -18.955 -11.865 1.00 56.78 272 GLY A N 1
ATOM 2105 C CA . GLY A 1 272 ? 8.253 -19.991 -11.761 1.00 56.78 272 GLY A CA 1
ATOM 2106 C C . GLY A 1 272 ? 9.695 -19.483 -11.880 1.00 56.78 272 GLY A C 1
ATOM 2107 O O . GLY A 1 272 ? 10.608 -20.302 -11.955 1.00 56.78 272 GLY A O 1
ATOM 2108 N N . CYS A 1 273 ? 9.910 -18.164 -11.889 1.00 64.69 273 CYS A N 1
ATOM 2109 C CA . CYS A 1 273 ? 11.207 -17.542 -11.628 1.00 64.69 273 CYS A CA 1
ATOM 2110 C C . CYS A 1 273 ? 11.216 -16.866 -10.252 1.00 64.69 273 CYS A C 1
ATOM 2112 O O . CYS A 1 273 ? 10.170 -16.434 -9.763 1.00 64.69 273 CYS A O 1
ATOM 2114 N N . ASP A 1 274 ? 12.398 -16.792 -9.645 1.00 81.38 274 ASP A N 1
ATOM 2115 C CA . ASP A 1 274 ? 12.618 -16.006 -8.434 1.00 81.38 274 ASP A CA 1
ATOM 2116 C C . ASP A 1 274 ? 12.530 -14.509 -8.756 1.00 81.38 274 ASP A C 1
ATOM 2118 O O . ASP A 1 274 ? 12.741 -14.093 -9.904 1.00 81.38 274 ASP A O 1
ATOM 2122 N N . ASN A 1 275 ? 12.206 -13.700 -7.746 1.00 89.38 275 ASN A N 1
ATOM 2123 C CA . ASN A 1 275 ? 12.304 -12.250 -7.868 1.00 89.38 275 ASN A CA 1
ATOM 2124 C C . ASN A 1 275 ? 13.759 -11.863 -8.159 1.00 89.38 275 ASN A C 1
ATOM 2126 O O . ASN A 1 275 ? 14.687 -12.502 -7.666 1.00 89.38 275 ASN A O 1
ATOM 2130 N N . ILE A 1 276 ? 13.945 -10.826 -8.970 1.00 92.44 276 ILE A N 1
ATOM 2131 C CA . ILE A 1 276 ? 15.272 -10.385 -9.406 1.00 92.44 276 ILE A CA 1
ATOM 2132 C C . ILE A 1 276 ? 15.495 -8.992 -8.851 1.00 92.44 276 ILE A C 1
ATOM 2134 O O . ILE A 1 276 ? 14.731 -8.081 -9.160 1.00 92.44 276 ILE A O 1
ATOM 2138 N N . GLU A 1 277 ? 16.532 -8.826 -8.047 1.00 94.44 277 GLU A N 1
ATOM 2139 C CA . GLU A 1 277 ? 16.951 -7.510 -7.591 1.00 94.44 277 GLU A CA 1
ATOM 2140 C C . GLU A 1 277 ? 17.856 -6.868 -8.642 1.00 94.44 277 GLU A C 1
ATOM 2142 O O . GLU A 1 277 ? 18.887 -7.422 -9.024 1.00 94.44 277 GLU A O 1
ATOM 2147 N N . ILE A 1 278 ? 17.434 -5.716 -9.148 1.00 95.19 278 ILE A N 1
ATOM 2148 C CA . ILE A 1 278 ? 18.165 -4.942 -10.142 1.00 95.19 278 ILE A CA 1
ATOM 2149 C C . ILE A 1 278 ? 19.096 -3.993 -9.404 1.00 95.19 278 ILE A C 1
ATOM 2151 O O . ILE A 1 278 ? 18.616 -3.144 -8.653 1.00 95.19 278 ILE A O 1
ATOM 2155 N N . SER A 1 279 ? 20.397 -4.103 -9.669 1.00 94.56 279 SER A N 1
ATOM 2156 C CA . SER A 1 279 ? 21.382 -3.167 -9.136 1.00 94.56 279 SER A CA 1
ATOM 2157 C C . SER A 1 279 ? 21.324 -1.854 -9.917 1.00 94.56 279 SER A C 1
ATOM 2159 O O . SER A 1 279 ? 21.006 -0.812 -9.360 1.00 94.56 279 SER A O 1
ATOM 2161 N N . ASP A 1 280 ? 21.541 -1.903 -11.235 1.00 95.06 280 ASP A N 1
ATOM 2162 C CA . ASP A 1 280 ? 21.748 -0.700 -12.042 1.00 95.06 280 ASP A CA 1
ATOM 2163 C C . ASP A 1 280 ? 21.260 -0.865 -13.472 1.00 95.06 280 ASP A C 1
ATOM 2165 O O . ASP A 1 280 ? 21.404 -1.921 -14.095 1.00 95.06 280 ASP A O 1
ATOM 2169 N N . PHE A 1 281 ? 20.756 0.230 -14.033 1.00 97.81 281 PHE A N 1
ATOM 2170 C CA . PHE A 1 281 ? 20.587 0.385 -15.466 1.00 97.81 281 PHE A CA 1
ATOM 2171 C C . PHE A 1 281 ? 21.874 0.938 -16.072 1.00 97.81 281 PHE A C 1
ATOM 2173 O O . PHE A 1 281 ? 22.454 1.923 -15.614 1.00 97.81 281 PHE A O 1
ATOM 2180 N N . ILE A 1 282 ? 22.303 0.307 -17.157 1.00 97.88 282 ILE A N 1
ATOM 2181 C CA . ILE A 1 282 ? 23.531 0.634 -17.867 1.00 97.88 282 ILE A CA 1
ATOM 2182 C C . ILE A 1 282 ? 23.287 1.912 -18.686 1.00 97.88 282 ILE A C 1
ATOM 2184 O O . ILE A 1 282 ? 22.330 1.942 -19.470 1.00 97.88 282 ILE A O 1
ATOM 2188 N N . PRO A 1 283 ? 24.130 2.953 -18.559 1.00 97.62 283 PRO A N 1
ATOM 2189 C CA . PRO A 1 283 ? 23.981 4.184 -19.329 1.00 97.62 283 PRO A CA 1
ATOM 2190 C C . PRO A 1 283 ? 24.336 3.964 -20.805 1.00 97.62 283 PRO A C 1
ATOM 2192 O O . PRO A 1 283 ? 25.214 3.170 -21.135 1.00 97.62 283 PRO A O 1
ATOM 2195 N N . ILE A 1 284 ? 23.692 4.692 -21.719 1.00 96.88 284 ILE A N 1
ATOM 2196 C CA . ILE A 1 284 ? 24.032 4.647 -23.155 1.00 96.88 284 ILE A CA 1
ATOM 2197 C C . ILE A 1 284 ? 25.285 5.485 -23.436 1.00 96.88 284 ILE A C 1
ATOM 2199 O O . ILE A 1 284 ? 26.130 5.108 -24.239 1.00 96.88 284 ILE A O 1
ATOM 2203 N N . ARG A 1 285 ? 25.443 6.615 -22.745 1.00 93.81 285 ARG A N 1
ATOM 2204 C CA . ARG A 1 285 ? 26.614 7.497 -22.850 1.00 93.81 285 ARG A CA 1
ATOM 2205 C C . ARG A 1 285 ? 27.019 8.015 -21.484 1.00 93.81 285 ARG A C 1
ATOM 2207 O O . ARG A 1 285 ? 26.219 7.974 -20.553 1.00 93.81 285 ARG A O 1
ATOM 2214 N N . TYR A 1 286 ? 28.210 8.608 -21.452 1.00 93.12 286 TYR A N 1
ATOM 2215 C CA . TYR A 1 286 ? 28.723 9.379 -20.326 1.00 93.12 286 TYR A CA 1
ATOM 2216 C C . TYR A 1 286 ? 28.902 8.525 -19.071 1.00 93.12 286 TYR A C 1
ATOM 2218 O O . TYR A 1 286 ? 28.418 8.924 -18.034 1.00 93.12 286 TYR A O 1
ATOM 2226 N N . ALA A 1 287 ? 29.501 7.332 -19.162 1.00 91.25 287 ALA A N 1
ATOM 2227 C CA . ALA A 1 287 ? 29.715 6.463 -18.000 1.00 91.25 287 ALA A CA 1
ATOM 2228 C C . ALA A 1 287 ? 30.776 7.060 -17.047 1.00 91.25 287 ALA A C 1
ATOM 2230 O O . ALA A 1 287 ? 31.929 6.617 -17.021 1.00 91.25 287 ALA A O 1
ATOM 2231 N N . GLN A 1 288 ? 30.410 8.079 -16.267 1.00 89.94 288 GLN A N 1
ATOM 2232 C CA . GLN A 1 288 ? 31.332 8.906 -15.488 1.00 89.94 288 GLN A CA 1
ATOM 2233 C C . GLN A 1 288 ? 32.037 8.116 -14.393 1.00 89.94 288 GLN A C 1
ATOM 2235 O O . GLN A 1 288 ? 33.230 8.322 -14.156 1.00 89.94 288 GLN A O 1
ATOM 2240 N N . ALA A 1 289 ? 31.336 7.157 -13.780 1.00 87.50 289 ALA A N 1
ATOM 2241 C CA . ALA A 1 289 ? 31.919 6.228 -12.810 1.00 87.50 289 ALA A CA 1
ATOM 2242 C C . ALA A 1 289 ? 33.133 5.455 -13.371 1.00 87.50 289 ALA A C 1
ATOM 2244 O O . ALA A 1 289 ? 33.985 4.999 -12.609 1.00 87.50 289 ALA A O 1
ATOM 2245 N N . PHE A 1 290 ? 33.246 5.365 -14.700 1.00 90.75 290 PHE A N 1
ATOM 2246 C CA . PHE A 1 290 ? 34.321 4.689 -15.421 1.00 90.75 290 PHE A CA 1
ATOM 2247 C C . PHE A 1 290 ? 35.094 5.642 -16.340 1.00 90.75 290 PHE A C 1
ATOM 2249 O O . PHE A 1 290 ? 35.616 5.222 -17.366 1.00 90.75 290 PHE A O 1
ATOM 2256 N N . ALA A 1 291 ? 35.177 6.928 -15.983 1.00 92.38 291 ALA A N 1
ATOM 2257 C CA . ALA A 1 291 ? 35.899 7.947 -16.751 1.00 92.38 291 ALA A CA 1
ATOM 2258 C C . ALA A 1 291 ? 35.466 8.034 -18.232 1.00 92.38 291 ALA A C 1
ATOM 2260 O O . ALA A 1 291 ? 36.298 8.247 -19.114 1.00 92.38 291 ALA A O 1
ATOM 2261 N N . ASP A 1 292 ? 34.162 7.869 -18.485 1.00 91.31 292 ASP A N 1
ATOM 2262 C CA . ASP A 1 292 ? 33.541 7.857 -19.815 1.00 91.31 292 ASP A CA 1
ATOM 2263 C C . ASP A 1 292 ? 34.075 6.759 -20.754 1.00 91.31 292 ASP A C 1
ATOM 2265 O O . ASP A 1 292 ? 34.012 6.889 -21.980 1.00 91.31 292 ASP A O 1
ATOM 2269 N N . ASP A 1 293 ? 34.577 5.657 -20.191 1.00 92.31 293 ASP A N 1
ATOM 2270 C CA . ASP A 1 293 ? 35.020 4.499 -20.961 1.00 92.31 293 ASP A CA 1
ATOM 2271 C C . ASP A 1 293 ? 33.834 3.877 -21.737 1.00 92.31 293 ASP A C 1
ATOM 2273 O O . ASP A 1 293 ? 32.821 3.486 -21.134 1.00 92.31 293 ASP A O 1
ATOM 2277 N N . PRO A 1 294 ? 33.919 3.786 -23.083 1.00 90.69 294 PRO A N 1
ATOM 2278 C CA . PRO A 1 294 ? 32.840 3.261 -23.908 1.00 90.69 294 PRO A CA 1
ATOM 2279 C C . PRO A 1 294 ? 32.480 1.811 -23.571 1.00 90.69 294 PRO A C 1
ATOM 2281 O O . PRO A 1 294 ? 31.315 1.450 -23.735 1.00 90.69 294 PRO A O 1
ATOM 2284 N N . ASP A 1 295 ? 33.399 1.002 -23.041 1.00 91.81 295 ASP A N 1
ATOM 2285 C CA . ASP A 1 295 ? 33.143 -0.405 -22.703 1.00 91.81 295 ASP A CA 1
ATOM 2286 C C . ASP A 1 295 ? 32.171 -0.570 -21.523 1.00 91.81 295 ASP A C 1
ATOM 2288 O O . ASP A 1 295 ? 31.627 -1.654 -21.305 1.00 91.81 295 ASP A O 1
ATOM 2292 N N . PHE A 1 296 ? 31.901 0.508 -20.780 1.00 93.50 296 PHE A N 1
ATOM 2293 C CA . PHE A 1 296 ? 30.956 0.520 -19.662 1.00 93.50 296 PHE A CA 1
ATOM 2294 C C . PHE A 1 296 ? 29.570 1.047 -20.046 1.00 93.50 296 PHE A C 1
ATOM 2296 O O . PHE A 1 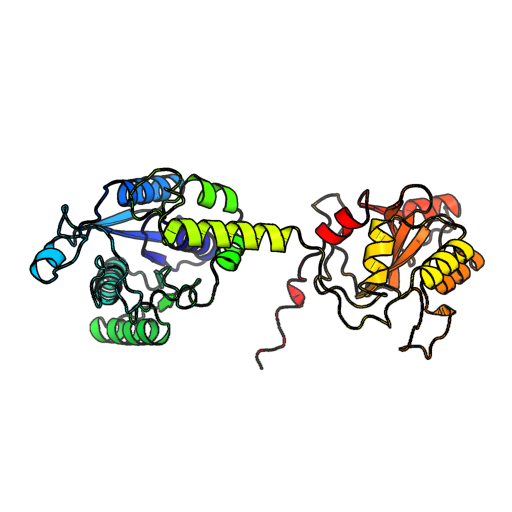296 ? 28.649 0.986 -19.227 1.00 93.50 296 PHE A O 1
ATOM 2303 N N . THR A 1 297 ? 29.400 1.485 -21.296 1.00 96.25 297 THR A N 1
ATOM 2304 C CA . THR A 1 297 ? 28.108 1.890 -21.859 1.00 96.25 297 THR A CA 1
ATOM 2305 C C . THR A 1 297 ? 27.299 0.695 -22.358 1.00 96.25 297 THR A C 1
ATOM 2307 O O . THR A 1 297 ? 27.843 -0.366 -22.655 1.00 96.25 297 THR A O 1
ATOM 2310 N N . LEU A 1 298 ? 25.987 0.870 -22.499 1.00 96.38 298 LEU A N 1
ATOM 2311 C CA . LEU A 1 298 ? 25.058 -0.145 -22.996 1.00 96.38 298 LEU A CA 1
ATOM 2312 C C . LEU A 1 298 ? 25.511 -0.705 -24.350 1.00 96.38 298 LEU A C 1
ATOM 2314 O O . LEU A 1 298 ? 25.568 -1.919 -24.539 1.00 96.38 298 LEU A O 1
ATOM 2318 N N . GLU A 1 299 ? 25.885 0.175 -25.279 1.00 94.50 299 GLU A N 1
ATOM 2319 C CA . GLU A 1 299 ? 26.330 -0.215 -26.618 1.00 94.50 299 GLU A CA 1
ATOM 2320 C C . GLU A 1 299 ? 27.723 -0.859 -26.622 1.00 94.50 299 GLU A C 1
ATOM 2322 O O . GLU A 1 299 ? 27.918 -1.865 -27.307 1.00 94.50 299 GLU A O 1
ATOM 2327 N N . GLY A 1 300 ? 28.666 -0.352 -25.819 1.00 94.88 300 GLY A N 1
ATOM 2328 C CA . GLY A 1 300 ? 29.999 -0.948 -25.699 1.00 94.88 300 GLY A CA 1
ATOM 2329 C C . GLY A 1 300 ? 29.970 -2.330 -25.053 1.00 94.88 300 GLY A C 1
ATOM 2330 O O . GLY A 1 300 ? 30.549 -3.274 -25.592 1.00 94.88 300 GLY A O 1
ATOM 2331 N N . ARG A 1 301 ? 29.201 -2.498 -23.969 1.00 95.50 301 ARG A N 1
ATOM 2332 C CA . ARG A 1 301 ? 28.994 -3.804 -23.324 1.00 95.50 301 ARG A CA 1
ATOM 2333 C C . ARG A 1 301 ? 28.359 -4.800 -24.278 1.00 95.50 301 ARG A C 1
ATOM 2335 O O . ARG A 1 301 ? 28.865 -5.908 -24.416 1.00 95.50 301 ARG A O 1
ATOM 2342 N N . ALA A 1 302 ? 27.290 -4.403 -24.969 1.00 95.94 302 ALA A N 1
ATOM 2343 C CA . ALA A 1 302 ? 26.641 -5.261 -25.952 1.00 95.94 302 ALA A CA 1
ATOM 2344 C C . ALA A 1 302 ? 27.644 -5.736 -27.019 1.00 95.94 302 ALA A C 1
ATOM 2346 O O . ALA A 1 302 ? 27.775 -6.937 -27.253 1.00 95.94 302 ALA A O 1
ATOM 2347 N N . ALA A 1 303 ? 28.419 -4.813 -27.600 1.00 94.75 303 ALA A N 1
ATOM 2348 C CA . ALA A 1 303 ? 29.428 -5.136 -28.603 1.00 94.75 303 ALA A CA 1
ATOM 2349 C C . ALA A 1 303 ? 30.514 -6.091 -28.072 1.00 94.75 303 ALA A C 1
ATOM 2351 O O . ALA A 1 303 ? 30.855 -7.067 -28.747 1.00 94.75 303 ALA A O 1
ATOM 2352 N N . ALA A 1 304 ? 31.028 -5.851 -26.863 1.00 94.50 304 ALA A N 1
ATOM 2353 C CA . ALA A 1 304 ? 32.059 -6.678 -26.241 1.00 94.50 304 ALA A CA 1
ATOM 2354 C C . ALA A 1 304 ? 31.565 -8.102 -25.934 1.00 94.50 304 ALA A C 1
ATOM 2356 O O . ALA A 1 304 ? 32.266 -9.077 -26.219 1.00 94.50 304 ALA A O 1
ATOM 2357 N N . GLU A 1 305 ? 30.355 -8.242 -25.391 1.00 94.56 305 GLU A N 1
ATOM 2358 C CA . GLU A 1 305 ? 29.752 -9.542 -25.080 1.00 94.56 305 GLU A CA 1
ATOM 2359 C C . GLU A 1 305 ? 29.419 -10.334 -26.358 1.00 94.56 305 GLU A C 1
ATOM 2361 O O . GLU A 1 305 ? 29.654 -11.545 -26.420 1.00 94.56 305 GLU A O 1
ATOM 2366 N N . TRP A 1 306 ? 28.942 -9.663 -27.416 1.00 95.00 306 TRP A N 1
ATOM 2367 C CA . TRP A 1 306 ? 28.704 -10.295 -28.719 1.00 95.00 306 TRP A CA 1
ATOM 2368 C C . TRP A 1 306 ? 30.005 -10.755 -29.378 1.00 95.00 306 TRP A C 1
ATOM 2370 O O . TRP A 1 306 ? 30.065 -11.871 -29.895 1.00 95.00 306 TRP A O 1
ATOM 2380 N N . ALA A 1 307 ? 31.067 -9.945 -29.323 1.00 94.94 307 ALA A N 1
ATOM 2381 C CA . ALA A 1 307 ? 32.377 -10.313 -29.859 1.00 94.94 307 ALA A CA 1
ATOM 2382 C C . ALA A 1 307 ? 32.965 -11.546 -29.150 1.00 94.94 307 ALA A C 1
ATOM 2384 O O . ALA A 1 307 ? 33.568 -12.412 -29.791 1.00 94.94 307 ALA A O 1
ATOM 2385 N N . ARG A 1 308 ? 32.742 -11.659 -27.835 1.00 93.50 308 ARG A N 1
ATOM 2386 C CA . ARG A 1 308 ? 33.166 -12.805 -27.016 1.00 93.50 308 ARG A CA 1
ATOM 2387 C C . ARG A 1 308 ? 32.237 -14.018 -27.124 1.00 93.50 308 ARG A C 1
ATOM 2389 O O . ARG A 1 308 ? 32.615 -15.104 -26.698 1.00 93.50 308 ARG A O 1
ATOM 2396 N N . ASN A 1 309 ? 31.083 -13.880 -27.780 1.00 91.06 309 ASN A N 1
ATOM 2397 C CA . ASN A 1 309 ? 30.021 -14.891 -27.842 1.00 91.06 309 ASN A CA 1
ATOM 2398 C C . ASN A 1 309 ? 29.504 -15.312 -26.451 1.00 91.06 309 ASN A C 1
ATOM 2400 O O . ASN A 1 309 ? 29.129 -16.469 -26.262 1.00 91.06 309 ASN A O 1
ATOM 2404 N N . GLU A 1 310 ? 29.491 -14.386 -25.490 1.00 91.25 310 GLU A N 1
ATOM 2405 C CA . GLU A 1 310 ? 28.997 -14.626 -24.124 1.00 91.25 310 GLU A CA 1
ATOM 2406 C C . GLU A 1 310 ? 27.475 -14.437 -24.026 1.00 91.25 310 GLU A C 1
ATOM 2408 O O . GLU A 1 310 ? 26.812 -15.113 -23.235 1.00 91.25 310 GLU A O 1
ATOM 2413 N N . ILE A 1 311 ? 26.907 -13.585 -24.888 1.00 93.75 311 ILE A N 1
ATOM 2414 C CA . ILE A 1 311 ? 25.461 -13.365 -25.009 1.00 93.75 311 ILE A CA 1
ATOM 2415 C C . ILE A 1 311 ? 25.003 -13.450 -26.478 1.00 93.75 311 ILE A C 1
ATOM 2417 O O . ILE A 1 311 ? 25.785 -13.153 -27.390 1.00 93.75 311 ILE A O 1
ATOM 2421 N N . PRO A 1 312 ? 23.732 -13.802 -26.746 1.00 94.06 312 PRO A N 1
ATOM 2422 C CA . PRO A 1 312 ? 23.171 -13.775 -28.094 1.00 94.06 312 PRO A CA 1
ATOM 2423 C C . PRO A 1 312 ? 23.204 -12.363 -28.707 1.00 94.06 312 PRO A C 1
ATOM 2425 O O . PRO A 1 312 ? 22.740 -11.423 -28.062 1.00 94.06 312 PRO A O 1
ATOM 2428 N N . PRO A 1 313 ? 23.599 -12.202 -29.986 1.00 93.94 313 PRO A N 1
ATOM 2429 C CA . PRO A 1 313 ? 23.536 -10.917 -30.697 1.00 93.94 313 PRO A CA 1
ATOM 2430 C C . PRO A 1 313 ? 22.141 -10.285 -30.801 1.00 93.94 313 PRO A C 1
ATOM 2432 O O . PRO A 1 313 ? 22.026 -9.113 -31.155 1.00 93.94 313 PRO A O 1
ATOM 2435 N N . ALA A 1 314 ? 21.083 -11.056 -30.526 1.00 94.69 314 ALA A N 1
ATOM 2436 C CA . ALA A 1 314 ? 19.699 -10.589 -30.475 1.00 94.69 314 ALA A CA 1
ATOM 2437 C C . ALA A 1 314 ? 19.333 -9.897 -29.147 1.00 94.69 314 ALA A C 1
ATOM 2439 O O . ALA A 1 314 ? 18.285 -9.262 -29.074 1.00 94.69 314 ALA A O 1
ATOM 2440 N N . LEU A 1 315 ? 20.170 -10.012 -28.110 1.00 97.00 315 LEU A N 1
ATOM 2441 C CA . LEU A 1 315 ? 19.925 -9.456 -26.781 1.00 97.00 315 LEU A CA 1
ATOM 2442 C C . LEU A 1 315 ? 20.844 -8.261 -26.517 1.00 97.00 315 LEU A C 1
ATOM 2444 O O . LEU A 1 315 ? 22.063 -8.366 -26.648 1.00 97.00 315 LEU A O 1
ATOM 2448 N N . ILE A 1 316 ? 20.249 -7.134 -26.127 1.00 97.88 316 ILE A N 1
ATOM 2449 C CA . ILE A 1 316 ? 20.945 -5.911 -25.723 1.00 97.88 316 ILE A CA 1
ATOM 2450 C C . ILE A 1 316 ? 20.851 -5.789 -24.195 1.00 97.88 316 ILE A C 1
ATOM 2452 O O . ILE A 1 316 ? 19.749 -5.548 -23.698 1.00 97.88 316 ILE A O 1
ATOM 2456 N N . PRO A 1 317 ? 21.949 -5.953 -23.436 1.00 97.62 317 PRO A N 1
ATOM 2457 C CA . PRO A 1 317 ? 21.926 -5.800 -21.985 1.00 97.62 317 PRO A CA 1
ATOM 2458 C C . PRO A 1 317 ? 21.700 -4.333 -21.619 1.00 97.62 317 PRO A C 1
ATOM 2460 O O . PRO A 1 317 ? 22.446 -3.471 -22.071 1.00 97.62 317 PRO A O 1
ATOM 2463 N N . PHE A 1 318 ? 20.688 -4.041 -20.803 1.00 97.94 318 PHE A N 1
ATOM 2464 C CA . PHE A 1 318 ? 20.396 -2.673 -20.359 1.00 97.94 318 PHE A CA 1
ATOM 2465 C C . PHE A 1 318 ? 20.384 -2.504 -18.842 1.00 97.94 318 PHE A C 1
ATOM 2467 O O . PHE A 1 318 ? 20.454 -1.374 -18.376 1.00 97.94 318 PHE A O 1
ATOM 2474 N N . ALA A 1 319 ? 20.312 -3.587 -18.070 1.00 97.75 319 ALA A N 1
ATOM 2475 C CA . ALA A 1 319 ? 20.430 -3.532 -16.618 1.00 97.75 319 ALA A CA 1
ATOM 2476 C C . ALA A 1 319 ? 21.119 -4.783 -16.063 1.00 97.75 319 ALA A C 1
ATOM 2478 O O . ALA A 1 319 ? 21.281 -5.782 -16.771 1.00 97.75 319 ALA A O 1
ATOM 2479 N N . LEU A 1 320 ? 21.536 -4.697 -14.806 1.00 96.12 320 LEU A N 1
ATOM 2480 C CA . LEU A 1 320 ? 22.307 -5.696 -14.075 1.00 96.12 320 LEU A CA 1
ATOM 2481 C C . LEU A 1 320 ? 21.576 -6.117 -12.799 1.00 96.12 320 LEU A C 1
ATOM 2483 O O . LEU A 1 320 ? 20.863 -5.313 -12.203 1.00 96.12 320 LEU A O 1
ATOM 2487 N N . ASP A 1 321 ? 21.785 -7.360 -12.374 1.00 94.88 321 ASP A N 1
ATOM 2488 C CA . ASP A 1 321 ? 21.599 -7.748 -10.973 1.00 94.88 321 ASP A CA 1
ATOM 2489 C C . ASP A 1 321 ? 22.936 -7.698 -10.211 1.00 94.88 321 ASP A C 1
ATOM 2491 O O . ASP A 1 321 ? 24.013 -7.562 -10.803 1.00 94.88 321 ASP A O 1
ATOM 2495 N N . TRP A 1 322 ? 22.884 -7.871 -8.889 1.00 91.44 322 TRP A N 1
ATOM 2496 C CA . TRP A 1 322 ? 24.080 -7.936 -8.038 1.00 91.44 322 TRP A CA 1
ATOM 2497 C C . TRP A 1 322 ? 25.024 -9.109 -8.362 1.00 91.44 322 TRP A C 1
ATOM 2499 O O . TRP A 1 322 ? 26.204 -9.071 -8.012 1.00 91.44 322 TRP A O 1
ATOM 2509 N N . GLY A 1 323 ? 24.529 -10.148 -9.042 1.00 91.06 323 GLY A N 1
ATOM 2510 C CA . GLY A 1 323 ? 25.317 -11.289 -9.516 1.00 91.06 323 GLY A CA 1
ATOM 2511 C C . GLY A 1 323 ? 26.039 -11.035 -10.844 1.00 91.06 323 GLY A C 1
ATOM 2512 O O . GLY A 1 323 ? 26.812 -11.881 -11.295 1.00 91.06 323 GLY A O 1
ATOM 2513 N N . GLY A 1 324 ? 25.810 -9.883 -11.481 1.00 92.19 324 GLY A N 1
ATOM 2514 C CA . GLY A 1 324 ? 26.365 -9.544 -12.788 1.00 92.19 324 GLY A CA 1
ATOM 2515 C C . GLY A 1 324 ? 25.650 -10.207 -13.967 1.00 92.19 324 GLY A C 1
ATOM 2516 O O . GLY A 1 324 ? 26.197 -10.205 -15.076 1.00 92.19 324 GLY A O 1
ATOM 2517 N N . ASN A 1 325 ? 24.459 -10.774 -13.753 1.00 95.19 325 ASN A N 1
ATOM 2518 C CA . ASN A 1 325 ? 23.567 -11.235 -14.813 1.00 95.19 325 ASN A CA 1
ATOM 2519 C C . ASN A 1 325 ? 22.852 -10.049 -15.457 1.00 95.19 325 ASN A C 1
ATOM 2521 O O . ASN A 1 325 ? 22.703 -8.986 -14.855 1.00 95.19 325 ASN A O 1
ATOM 2525 N N . TYR A 1 326 ? 22.391 -10.235 -16.693 1.00 97.44 326 TYR A N 1
ATOM 2526 C CA . TYR A 1 326 ? 21.793 -9.143 -17.452 1.00 97.44 326 TYR A CA 1
ATOM 2527 C C . TYR A 1 326 ? 20.277 -9.211 -17.491 1.00 97.44 326 TYR A C 1
ATOM 2529 O O . TYR A 1 326 ? 19.675 -10.268 -17.670 1.00 97.44 326 TYR A O 1
ATOM 2537 N N . ILE A 1 327 ? 19.667 -8.035 -17.456 1.00 97.88 327 ILE A N 1
ATOM 2538 C CA . ILE A 1 327 ? 18.351 -7.809 -18.022 1.00 97.88 327 ILE A CA 1
ATOM 2539 C C . ILE A 1 327 ? 18.569 -7.232 -19.421 1.00 97.88 327 ILE A C 1
ATOM 2541 O O . ILE A 1 327 ? 19.257 -6.224 -19.605 1.00 97.88 327 ILE A O 1
ATOM 2545 N N . CYS A 1 328 ? 17.994 -7.899 -20.414 1.00 98.00 328 CYS A N 1
ATOM 2546 C CA . CYS A 1 328 ? 18.197 -7.624 -21.824 1.00 98.00 328 CYS A CA 1
ATOM 2547 C C . CYS A 1 328 ? 16.902 -7.213 -22.523 1.00 98.00 328 CYS A C 1
ATOM 2549 O O . CYS A 1 328 ? 15.819 -7.715 -22.217 1.00 98.00 328 CYS A O 1
ATOM 2551 N N . LEU A 1 329 ? 17.052 -6.345 -23.517 1.00 97.94 329 LEU A N 1
ATOM 2552 C CA . LEU A 1 329 ? 16.058 -6.023 -24.528 1.00 97.94 329 LEU A CA 1
ATOM 2553 C C . LEU A 1 329 ? 16.308 -6.903 -25.760 1.00 97.94 329 LEU A C 1
ATOM 2555 O O . LEU A 1 329 ? 17.411 -6.906 -26.310 1.00 97.94 329 LEU A O 1
ATOM 2559 N N . GLU A 1 330 ? 15.296 -7.636 -26.209 1.00 96.62 330 GLU A N 1
ATOM 2560 C CA . GLU A 1 330 ? 15.361 -8.409 -27.452 1.00 96.62 330 GLU A CA 1
ATOM 2561 C C . GLU A 1 330 ? 15.132 -7.490 -28.665 1.00 96.62 330 GLU A C 1
ATOM 2563 O O . GLU A 1 330 ? 14.099 -6.822 -28.755 1.00 96.62 330 GLU A O 1
ATOM 2568 N N . LYS A 1 331 ? 16.091 -7.464 -29.603 1.00 92.31 331 LYS A N 1
ATOM 2569 C CA . LYS A 1 331 ? 16.153 -6.509 -30.730 1.00 92.31 331 LYS A CA 1
ATOM 2570 C C . LYS A 1 331 ? 14.886 -6.459 -31.584 1.00 92.31 331 LYS A C 1
ATOM 2572 O O . LYS A 1 331 ? 14.422 -5.372 -31.908 1.00 92.31 331 LYS A O 1
ATOM 2577 N N . ASP A 1 332 ? 14.341 -7.619 -31.944 1.00 87.31 332 ASP A N 1
ATOM 2578 C CA . ASP A 1 332 ? 13.255 -7.701 -32.930 1.00 87.31 332 ASP A CA 1
ATOM 2579 C C . ASP A 1 332 ? 11.867 -7.533 -32.304 1.00 87.31 332 ASP A C 1
ATOM 2581 O O . ASP A 1 332 ? 10.939 -7.035 -32.940 1.00 87.31 332 ASP A O 1
ATOM 2585 N N . SER A 1 333 ? 11.703 -7.981 -31.060 1.00 93.25 333 SER A N 1
ATOM 2586 C CA . SER A 1 333 ? 10.397 -8.055 -30.402 1.00 93.25 333 SER A CA 1
ATOM 2587 C C . SER A 1 333 ? 10.163 -6.925 -29.398 1.00 93.25 333 SER A C 1
ATOM 2589 O O . SER A 1 333 ? 9.016 -6.659 -29.039 1.00 93.25 333 SER A O 1
ATOM 2591 N N . GLY A 1 334 ? 11.231 -6.287 -28.907 1.00 93.88 334 GLY A N 1
ATOM 2592 C CA . GLY A 1 334 ? 11.176 -5.340 -27.795 1.00 93.88 334 GLY A CA 1
ATOM 2593 C C . GLY A 1 334 ? 10.856 -5.984 -26.440 1.00 93.88 334 GLY A C 1
ATOM 2594 O O . GLY A 1 334 ? 10.588 -5.266 -25.471 1.00 93.88 334 GLY A O 1
ATOM 2595 N N . LYS A 1 335 ? 10.861 -7.322 -26.357 1.00 96.62 335 LYS A N 1
ATOM 2596 C CA . LYS A 1 335 ? 10.620 -8.058 -25.114 1.00 96.62 335 LYS A CA 1
ATOM 2597 C C . LYS A 1 335 ? 11.791 -7.919 -24.158 1.00 96.62 335 LYS A C 1
ATOM 2599 O O . LYS A 1 335 ? 12.939 -7.757 -24.567 1.00 96.62 335 LYS A O 1
ATOM 2604 N N . ILE A 1 336 ? 11.481 -8.024 -22.871 1.00 97.56 336 ILE A N 1
ATOM 2605 C CA . ILE A 1 336 ? 12.457 -7.957 -21.791 1.00 97.56 336 ILE A CA 1
ATOM 2606 C C . ILE A 1 336 ? 12.725 -9.365 -21.276 1.00 97.56 336 ILE A C 1
ATOM 2608 O O . ILE A 1 336 ? 11.792 -10.094 -20.925 1.00 97.56 336 ILE A O 1
ATOM 2612 N N . THR A 1 337 ? 13.997 -9.741 -21.219 1.00 96.12 337 THR A N 1
ATOM 2613 C CA . THR A 1 337 ? 14.454 -11.068 -20.796 1.00 96.12 337 THR A CA 1
ATOM 2614 C C . THR A 1 337 ? 15.548 -10.955 -19.750 1.00 96.12 337 THR A C 1
ATOM 2616 O O . THR A 1 337 ? 16.386 -10.068 -19.838 1.00 96.12 337 THR A O 1
ATOM 2619 N N . TYR A 1 338 ? 15.597 -11.889 -18.814 1.00 95.81 338 TYR A N 1
ATOM 2620 C CA . TYR A 1 338 ? 16.733 -12.090 -17.929 1.00 95.81 338 TYR A CA 1
ATOM 2621 C C . TYR A 1 338 ? 17.689 -13.106 -18.548 1.00 95.81 338 TYR A C 1
ATOM 2623 O O . TYR A 1 338 ? 17.246 -14.146 -19.041 1.00 95.81 338 TYR A O 1
ATOM 2631 N N . TYR A 1 339 ? 18.981 -12.805 -18.533 1.00 95.69 339 TYR A N 1
ATOM 2632 C CA . TYR A 1 339 ? 20.031 -13.642 -19.087 1.00 95.69 339 TYR A CA 1
ATOM 2633 C C . TYR A 1 339 ? 21.061 -13.989 -18.013 1.00 95.69 339 TYR A C 1
ATOM 2635 O O . TYR A 1 339 ? 21.823 -13.132 -17.561 1.00 95.69 339 TYR A O 1
ATOM 2643 N N . VAL A 1 340 ? 21.080 -15.267 -17.640 1.00 93.81 340 VAL A N 1
ATOM 2644 C CA . VAL A 1 340 ? 22.004 -15.835 -16.654 1.00 93.81 340 VAL A CA 1
ATOM 2645 C C . VAL A 1 340 ? 23.367 -16.069 -17.310 1.00 93.81 340 VAL A C 1
ATOM 2647 O O . VAL A 1 340 ? 23.462 -16.776 -18.315 1.00 93.81 340 VAL A O 1
ATOM 2650 N N . ARG A 1 341 ? 24.428 -15.474 -16.766 1.00 91.94 341 ARG A N 1
ATOM 2651 C CA . ARG A 1 341 ? 25.773 -15.487 -17.369 1.00 91.94 341 ARG A CA 1
ATOM 2652 C C . ARG A 1 341 ? 26.721 -16.500 -16.746 1.00 91.94 341 ARG A C 1
ATOM 2654 O O . ARG A 1 341 ? 27.677 -16.912 -17.392 1.00 91.94 341 ARG A O 1
ATOM 2661 N N . ASP A 1 342 ? 26.466 -16.902 -15.511 1.00 84.75 342 ASP A N 1
ATOM 2662 C CA . ASP A 1 342 ? 27.326 -17.779 -14.714 1.00 84.75 342 ASP A CA 1
ATOM 2663 C C . ASP A 1 342 ? 27.036 -19.280 -14.910 1.00 84.75 342 ASP A C 1
ATOM 2665 O O . ASP A 1 342 ? 27.745 -20.134 -14.375 1.00 84.75 342 ASP A O 1
ATOM 2669 N N . VAL A 1 343 ? 26.035 -19.627 -15.724 1.00 85.88 343 VAL A N 1
ATOM 2670 C CA . VAL A 1 343 ? 25.661 -21.014 -16.027 1.00 85.88 343 VAL A CA 1
ATOM 2671 C C . VAL A 1 343 ? 26.074 -21.381 -17.450 1.00 85.88 343 VAL A C 1
ATOM 2673 O O . VAL A 1 343 ? 25.612 -20.783 -18.415 1.00 85.88 343 VAL A O 1
ATOM 2676 N N . TRP A 1 344 ? 26.898 -22.418 -17.607 1.00 90.75 344 TRP A N 1
ATOM 2677 C CA . TRP A 1 344 ? 27.252 -22.962 -18.920 1.00 90.75 344 TRP A CA 1
ATOM 2678 C C . TRP A 1 344 ? 27.368 -24.485 -18.883 1.00 90.75 344 TRP A C 1
ATOM 2680 O O . TRP A 1 344 ? 27.935 -25.055 -17.950 1.00 90.75 344 TRP A O 1
ATOM 2690 N N . SER A 1 345 ? 26.842 -25.162 -19.906 1.00 91.44 345 SER A N 1
ATOM 2691 C CA . SER A 1 345 ? 26.949 -26.612 -20.056 1.00 91.44 345 SER A CA 1
ATOM 2692 C C . SER A 1 345 ? 27.730 -26.993 -21.307 1.00 91.44 345 SER A C 1
ATOM 2694 O O . SER A 1 345 ? 27.263 -26.797 -22.429 1.00 91.44 345 SER A O 1
ATOM 2696 N N . ASP A 1 346 ? 28.851 -27.689 -21.118 1.00 92.06 346 ASP A N 1
ATOM 2697 C CA . ASP A 1 346 ? 29.646 -28.265 -22.215 1.00 92.06 346 ASP A CA 1
ATOM 2698 C C . ASP A 1 346 ? 28.908 -29.375 -22.986 1.00 92.06 346 ASP A C 1
ATOM 2700 O O . ASP A 1 346 ? 29.366 -29.837 -24.031 1.00 92.06 346 ASP A O 1
ATOM 2704 N N . LYS A 1 347 ? 27.760 -29.836 -22.469 1.00 93.44 347 LYS A N 1
ATOM 2705 C CA . LYS A 1 347 ? 26.912 -30.856 -23.105 1.00 93.44 347 LYS A CA 1
ATOM 2706 C C . LYS A 1 347 ? 25.894 -30.267 -24.080 1.00 93.44 347 LYS A C 1
ATOM 2708 O O . LYS A 1 347 ? 25.278 -31.021 -24.832 1.00 93.44 347 LYS A O 1
ATOM 2713 N N . LEU A 1 348 ? 25.670 -28.958 -24.032 1.00 92.38 348 LEU A N 1
ATOM 2714 C CA . LEU A 1 348 ? 24.722 -28.255 -24.885 1.00 92.38 348 LEU A CA 1
ATOM 2715 C C . LEU A 1 348 ? 25.469 -27.540 -26.014 1.00 92.38 348 LEU A C 1
ATOM 2717 O O . LEU A 1 348 ? 26.616 -27.123 -25.854 1.00 92.38 348 LEU A O 1
ATOM 2721 N N . SER A 1 349 ? 24.809 -27.365 -27.163 1.00 93.25 349 SER A N 1
ATOM 2722 C CA . SER A 1 349 ? 25.305 -26.404 -28.153 1.00 93.25 349 SER A CA 1
ATOM 2723 C C . SER A 1 349 ? 25.288 -24.992 -27.562 1.00 93.25 349 SER A C 1
ATOM 2725 O O . SER A 1 349 ? 24.607 -24.720 -26.570 1.00 93.25 349 SER A O 1
ATOM 2727 N N . ARG A 1 350 ? 26.011 -24.064 -28.186 1.00 90.88 350 ARG A N 1
ATOM 2728 C CA . ARG A 1 350 ? 25.982 -22.649 -27.803 1.00 90.88 350 ARG A CA 1
ATOM 2729 C C . ARG A 1 350 ? 24.561 -22.092 -27.823 1.00 90.88 350 ARG A C 1
ATOM 2731 O O . ARG A 1 350 ? 24.130 -21.470 -26.864 1.00 90.88 350 ARG A O 1
ATOM 2738 N N . GLU A 1 351 ? 23.816 -22.365 -28.886 1.00 91.94 351 GLU A N 1
ATOM 2739 C CA . GLU A 1 351 ? 22.436 -21.905 -29.055 1.00 91.94 351 GLU A CA 1
ATOM 2740 C C . GLU A 1 351 ? 21.513 -22.511 -27.992 1.00 91.94 351 GLU A C 1
ATOM 2742 O O . GLU A 1 351 ? 20.594 -21.851 -27.507 1.00 91.94 351 GLU A O 1
ATOM 2747 N N . ALA A 1 352 ? 21.770 -23.762 -27.597 1.00 93.12 352 ALA A N 1
ATOM 2748 C CA . ALA A 1 352 ? 21.038 -24.412 -26.521 1.00 93.12 352 ALA A CA 1
ATOM 2749 C C . ALA A 1 352 ? 21.368 -23.807 -25.145 1.00 93.12 352 ALA A C 1
ATOM 2751 O O . ALA A 1 352 ? 20.437 -23.597 -24.372 1.00 93.12 352 ALA A O 1
ATOM 2752 N N . ASN A 1 353 ? 22.636 -23.464 -24.871 1.00 93.69 353 ASN A N 1
ATOM 2753 C CA . ASN A 1 353 ? 23.037 -22.721 -23.667 1.00 93.69 353 ASN A CA 1
ATOM 2754 C C . ASN A 1 353 ? 22.386 -21.331 -23.625 1.00 93.69 353 ASN A C 1
ATOM 2756 O O . ASN A 1 353 ? 21.750 -20.959 -22.644 1.00 93.69 353 ASN A O 1
ATOM 2760 N N . PHE A 1 354 ? 22.452 -20.584 -24.727 1.00 94.75 354 PHE A N 1
ATOM 2761 C CA . PHE A 1 354 ? 21.793 -19.285 -24.850 1.00 94.75 354 PHE A CA 1
ATOM 2762 C C . PHE A 1 354 ? 20.299 -19.367 -24.542 1.00 94.75 354 PHE A C 1
ATOM 2764 O O . PHE A 1 354 ? 19.770 -18.555 -23.784 1.00 94.75 354 PHE A O 1
ATOM 2771 N N . LYS A 1 355 ? 19.616 -20.384 -25.074 1.00 92.88 355 LYS A N 1
ATOM 2772 C CA . LYS A 1 355 ? 18.196 -20.600 -24.806 1.00 92.88 355 LYS A CA 1
ATOM 2773 C C . LYS A 1 355 ? 17.923 -20.994 -23.353 1.00 92.88 355 LYS A C 1
ATOM 2775 O O . LYS A 1 355 ? 16.953 -20.501 -22.791 1.00 92.88 355 LYS A O 1
ATOM 2780 N N . SER A 1 356 ? 18.734 -21.865 -22.744 1.00 92.88 356 SER A N 1
ATOM 2781 C CA . SER A 1 356 ? 18.545 -22.262 -21.339 1.00 92.88 356 SER A CA 1
ATOM 2782 C C . SER A 1 356 ? 18.798 -21.121 -20.358 1.00 92.88 356 SER A C 1
ATOM 2784 O O . SER A 1 356 ? 18.190 -21.088 -19.290 1.00 92.88 356 SER A O 1
ATOM 2786 N N . ASN A 1 357 ? 19.667 -20.184 -20.733 1.00 94.38 357 ASN A N 1
ATOM 2787 C CA . ASN A 1 357 ? 20.058 -19.055 -19.897 1.00 94.38 357 ASN A CA 1
ATOM 2788 C C . ASN A 1 357 ? 19.128 -17.847 -20.038 1.00 94.38 357 ASN A C 1
ATOM 2790 O O . ASN A 1 357 ? 19.191 -16.936 -19.217 1.00 94.38 357 ASN A O 1
ATOM 2794 N N . THR A 1 358 ? 18.260 -17.840 -21.052 1.00 94.31 358 THR A N 1
ATOM 2795 C CA . THR A 1 358 ? 17.326 -16.743 -21.314 1.00 94.31 358 THR A CA 1
ATOM 2796 C C . THR A 1 358 ? 15.958 -17.050 -20.712 1.00 94.31 358 THR A C 1
ATOM 2798 O O . THR A 1 358 ? 15.333 -18.060 -21.038 1.00 94.31 358 THR A O 1
ATOM 2801 N N . ARG A 1 359 ? 15.451 -16.149 -19.869 1.00 92.50 359 ARG A N 1
ATOM 2802 C CA . ARG A 1 359 ? 14.125 -16.241 -19.244 1.00 92.50 359 ARG A CA 1
ATOM 2803 C C . ARG A 1 359 ? 13.292 -15.005 -19.600 1.00 92.50 359 ARG A C 1
ATOM 2805 O O . ARG A 1 359 ? 13.785 -13.893 -19.436 1.00 92.50 359 ARG A O 1
ATOM 2812 N N . PRO A 1 360 ? 12.046 -15.140 -20.079 1.00 93.31 360 PRO A N 1
ATOM 2813 C CA . PRO A 1 360 ? 11.202 -13.982 -20.372 1.00 93.31 360 PRO A CA 1
ATOM 2814 C C . PRO A 1 360 ? 10.752 -13.285 -19.080 1.00 93.31 360 PRO A C 1
ATOM 2816 O O . PRO A 1 360 ? 10.333 -13.951 -18.138 1.00 93.31 360 PRO A O 1
ATOM 2819 N N . LEU A 1 361 ? 10.799 -11.949 -19.052 1.00 93.31 361 LEU A N 1
ATOM 2820 C CA . LEU A 1 361 ? 10.322 -11.135 -17.926 1.00 93.31 361 LEU A CA 1
ATOM 2821 C C . LEU A 1 361 ? 9.049 -10.361 -18.267 1.00 93.31 361 LEU A C 1
ATOM 2823 O O . LEU A 1 361 ? 8.093 -10.372 -17.493 1.00 93.31 361 LEU A O 1
ATOM 2827 N N . ALA A 1 362 ? 9.015 -9.678 -19.411 1.00 92.94 362 ALA A N 1
ATOM 2828 C CA . ALA A 1 362 ? 7.865 -8.879 -19.824 1.00 92.94 362 ALA A CA 1
ATOM 2829 C C . ALA A 1 362 ? 7.800 -8.729 -21.345 1.00 92.94 362 ALA A C 1
ATOM 2831 O O . ALA A 1 362 ? 8.827 -8.691 -22.019 1.00 92.94 362 ALA A O 1
ATOM 2832 N N . ASP A 1 363 ? 6.589 -8.573 -21.884 1.00 94.25 363 ASP A N 1
ATOM 2833 C CA . ASP A 1 363 ? 6.405 -8.364 -23.323 1.00 94.25 363 ASP A CA 1
ATOM 2834 C C . ASP A 1 363 ? 6.784 -6.949 -23.785 1.00 94.25 363 ASP A C 1
ATOM 2836 O O . ASP A 1 363 ? 7.007 -6.735 -24.971 1.00 94.25 363 ASP A O 1
ATOM 2840 N N . THR A 1 364 ? 6.845 -5.976 -22.869 1.00 94.75 364 THR A N 1
ATOM 2841 C CA . THR A 1 364 ? 7.219 -4.589 -23.178 1.00 94.75 364 THR A CA 1
ATOM 2842 C C . THR A 1 364 ? 8.014 -3.961 -22.037 1.00 94.75 364 THR A C 1
ATOM 2844 O O . THR A 1 364 ? 7.867 -4.342 -20.872 1.00 94.75 364 THR A O 1
ATOM 2847 N N . PHE A 1 365 ? 8.810 -2.941 -22.356 1.00 94.94 365 PHE A N 1
ATOM 2848 C CA . PHE A 1 365 ? 9.583 -2.195 -21.364 1.00 94.94 365 PHE A CA 1
ATOM 2849 C C . PHE A 1 365 ? 8.723 -1.490 -20.285 1.00 94.94 365 PHE A C 1
ATOM 2851 O O . PHE A 1 365 ? 9.052 -1.605 -19.105 1.00 94.94 365 PHE A O 1
ATOM 2858 N N . PRO A 1 366 ? 7.577 -0.846 -20.598 1.00 92.31 366 PRO A N 1
ATOM 2859 C CA . PRO A 1 366 ? 6.694 -0.305 -19.561 1.00 92.31 366 PRO A CA 1
ATOM 2860 C C . PRO A 1 366 ? 6.112 -1.381 -18.642 1.00 92.31 366 PRO A C 1
ATOM 2862 O O . PRO A 1 366 ? 6.010 -1.162 -17.438 1.00 92.31 366 PRO A O 1
ATOM 2865 N N . ALA A 1 367 ? 5.759 -2.553 -19.185 1.00 90.19 367 ALA A N 1
ATOM 2866 C CA . ALA A 1 367 ? 5.264 -3.669 -18.379 1.00 90.19 367 ALA A CA 1
ATOM 2867 C C . ALA A 1 367 ? 6.344 -4.219 -17.436 1.00 90.19 367 ALA A C 1
ATOM 2869 O O . ALA A 1 367 ? 6.026 -4.634 -16.324 1.00 90.19 367 ALA A O 1
ATOM 2870 N N . PHE A 1 368 ? 7.611 -4.185 -17.857 1.00 93.69 368 PHE A N 1
ATOM 2871 C CA . PHE A 1 368 ? 8.744 -4.497 -16.993 1.00 93.69 368 PHE A CA 1
ATOM 2872 C C . PHE A 1 368 ? 8.874 -3.488 -15.842 1.00 93.69 368 PHE A C 1
ATOM 2874 O O . PHE A 1 368 ? 8.825 -3.884 -14.681 1.00 93.69 368 PHE A O 1
ATOM 2881 N N . LEU A 1 369 ? 8.934 -2.186 -16.145 1.00 92.69 369 LEU A N 1
ATOM 2882 C CA . LEU A 1 369 ? 9.041 -1.134 -15.126 1.00 92.69 369 LEU A CA 1
ATOM 2883 C C . LEU A 1 369 ? 7.867 -1.143 -14.134 1.00 92.69 369 LEU A C 1
ATOM 2885 O O . LEU A 1 369 ? 8.057 -0.923 -12.940 1.00 92.69 369 LEU A O 1
ATOM 2889 N N . ALA A 1 370 ? 6.654 -1.445 -14.603 1.00 87.94 370 ALA A N 1
ATOM 2890 C CA . ALA A 1 370 ? 5.458 -1.536 -13.767 1.00 87.94 370 ALA A CA 1
ATOM 2891 C C . ALA A 1 370 ? 5.480 -2.708 -12.767 1.00 87.94 370 ALA A C 1
ATOM 2893 O O . ALA A 1 370 ? 4.624 -2.768 -11.879 1.00 87.94 370 ALA A O 1
ATOM 2894 N N . ARG A 1 371 ? 6.429 -3.643 -12.893 1.00 89.75 371 ARG A N 1
ATOM 2895 C CA . ARG A 1 371 ? 6.629 -4.779 -11.978 1.00 89.75 371 ARG A CA 1
ATOM 2896 C C . ARG A 1 371 ? 7.768 -4.566 -10.984 1.00 89.75 371 ARG A C 1
ATOM 2898 O O . ARG A 1 371 ? 7.976 -5.424 -10.136 1.00 89.75 371 ARG A O 1
ATOM 2905 N N . LEU A 1 372 ? 8.449 -3.425 -11.043 1.00 91.06 372 LEU A N 1
ATOM 2906 C CA . LEU A 1 372 ? 9.422 -3.047 -10.028 1.00 91.06 372 LEU A CA 1
ATOM 2907 C C . LEU A 1 372 ? 8.714 -2.628 -8.733 1.00 91.06 372 LEU A C 1
ATOM 2909 O O . LEU A 1 372 ? 7.713 -1.895 -8.754 1.00 91.06 372 LEU A O 1
ATOM 2913 N N . ARG A 1 373 ? 9.209 -3.134 -7.607 1.00 87.38 373 ARG A N 1
ATOM 2914 C CA . ARG A 1 373 ? 8.704 -2.943 -6.242 1.00 87.38 373 ARG A CA 1
ATOM 2915 C C . ARG A 1 373 ? 9.849 -2.536 -5.317 1.00 87.38 373 ARG A C 1
ATOM 2917 O O . ARG A 1 373 ? 11.015 -2.725 -5.655 1.00 87.38 373 ARG A O 1
ATOM 2924 N N . ASP A 1 374 ? 9.493 -1.964 -4.175 1.00 83.75 374 ASP A N 1
ATOM 2925 C CA . ASP A 1 374 ? 10.455 -1.734 -3.097 1.00 83.75 374 ASP A CA 1
ATOM 2926 C C . ASP A 1 374 ? 10.980 -3.097 -2.618 1.00 83.75 374 ASP A C 1
ATOM 2928 O O . ASP A 1 374 ? 10.196 -4.049 -2.499 1.00 83.75 374 ASP A O 1
ATOM 2932 N N . ASN A 1 375 ? 12.285 -3.204 -2.378 1.00 79.31 375 ASN A N 1
ATOM 2933 C CA . ASN A 1 375 ? 12.852 -4.392 -1.758 1.00 79.31 375 ASN A CA 1
ATOM 2934 C C . ASN A 1 375 ? 12.541 -4.334 -0.251 1.00 79.31 375 ASN A C 1
ATOM 2936 O O . ASN A 1 375 ? 12.908 -3.353 0.395 1.00 79.31 375 ASN A O 1
ATOM 2940 N N . PRO A 1 376 ? 11.831 -5.317 0.331 1.00 67.50 376 PRO A N 1
ATOM 2941 C CA . PRO A 1 376 ? 11.528 -5.310 1.762 1.00 67.50 376 PRO A CA 1
ATOM 2942 C C . PRO A 1 376 ? 12.783 -5.314 2.644 1.00 67.50 376 PRO A C 1
ATOM 2944 O O . PRO A 1 376 ? 12.701 -4.844 3.774 1.00 67.50 376 PRO A O 1
ATOM 2947 N N . ASP A 1 377 ? 13.916 -5.791 2.121 1.00 66.38 377 ASP A N 1
ATOM 2948 C CA . ASP A 1 377 ? 15.198 -5.814 2.830 1.00 66.38 377 ASP A CA 1
ATOM 2949 C C . ASP A 1 377 ? 15.926 -4.450 2.807 1.00 66.38 377 ASP A C 1
ATOM 2951 O O . ASP A 1 377 ? 16.829 -4.237 3.610 1.00 66.38 377 ASP A O 1
ATOM 2955 N N . ASP A 1 378 ? 15.502 -3.499 1.957 1.00 58.97 378 ASP A N 1
ATOM 2956 C CA . ASP A 1 378 ? 16.026 -2.118 1.934 1.00 58.97 378 ASP A CA 1
ATOM 2957 C C . ASP A 1 378 ? 15.360 -1.221 3.002 1.00 58.97 378 ASP A C 1
ATOM 2959 O O . ASP A 1 378 ? 15.724 -0.057 3.176 1.00 58.97 378 ASP A O 1
ATOM 2963 N N . VAL A 1 379 ? 14.359 -1.738 3.726 1.00 45.59 379 VAL A N 1
ATOM 2964 C CA . VAL A 1 379 ? 13.600 -1.002 4.748 1.00 45.59 379 VAL A CA 1
ATOM 2965 C C . VAL A 1 379 ? 14.195 -1.239 6.139 1.00 45.59 379 VAL A C 1
ATOM 2967 O O . VAL A 1 379 ? 13.470 -1.628 7.038 1.00 45.59 379 VAL A O 1
ATOM 2970 N N . ASP A 1 380 ? 15.503 -1.049 6.318 1.00 43.38 380 ASP A N 1
ATOM 2971 C CA . ASP A 1 380 ? 16.156 -1.011 7.639 1.00 43.38 380 ASP A CA 1
ATOM 2972 C C . ASP A 1 380 ? 17.591 -0.452 7.510 1.00 43.38 380 ASP A C 1
ATOM 2974 O O . ASP A 1 380 ? 18.546 -1.210 7.350 1.00 43.38 380 ASP A O 1
ATOM 2978 N N . SER A 1 381 ? 17.772 0.877 7.598 1.00 36.69 381 SER A N 1
ATOM 2979 C CA . SER A 1 381 ? 19.080 1.458 7.988 1.00 36.69 381 SER A CA 1
ATOM 2980 C C . SER A 1 381 ? 19.094 2.929 8.435 1.00 36.69 381 SER A C 1
ATOM 2982 O O . SER A 1 381 ? 20.139 3.379 8.893 1.00 36.69 381 SER A O 1
ATOM 2984 N N . ASP A 1 382 ? 17.997 3.691 8.336 1.00 32.41 382 ASP A N 1
ATOM 2985 C CA . ASP A 1 382 ? 18.015 5.137 8.659 1.00 32.41 382 ASP A CA 1
ATOM 2986 C C . ASP A 1 382 ? 17.478 5.501 10.063 1.00 32.41 382 ASP A C 1
ATOM 2988 O O . ASP A 1 382 ? 17.351 6.683 10.382 1.00 32.41 382 ASP A O 1
ATOM 2992 N N . ASP A 1 383 ? 17.221 4.512 10.925 1.00 35.44 383 ASP A N 1
ATOM 2993 C CA . ASP A 1 383 ? 16.836 4.709 12.334 1.00 35.44 383 ASP A CA 1
ATOM 2994 C C . ASP A 1 383 ? 17.915 4.162 13.305 1.00 35.44 383 ASP A C 1
ATOM 2996 O O . ASP A 1 383 ? 17.646 3.274 14.119 1.00 35.44 383 ASP A O 1
ATOM 3000 N N . GLU A 1 384 ? 19.139 4.709 13.250 1.00 31.38 384 GLU A N 1
ATOM 3001 C CA . GLU A 1 384 ? 20.120 4.647 14.361 1.00 31.38 384 GLU A CA 1
ATOM 3002 C C . GLU A 1 384 ? 20.520 6.033 14.889 1.00 31.38 384 GLU A C 1
ATOM 3004 O O . GLU A 1 384 ? 20.945 6.902 14.089 1.00 31.38 384 GLU A O 1
#

Secondary structure (DSSP, 8-state):
-----EEEE--SSHHHHHHHHHHHHHH-GGGEEEEEEES--S-THHHHHHHHHHHHTT-EEEEEE-GGGGGT---TTT-TTPPP-B-TTS-BTT--TTHHHHHHHHHHHHHHTTT--EEE----STT-S--GGGSHHHHHHHHHHHHHHHT---EEE-TTTT--HHHHHHHHHHTT-HHHHHHH----TT--TT--SSSHHHHHHHHHHHHHHHHHHSPPPEESPBSPPPHHHHHHHHHHHTSPPPHHHHHHHHH-BSBEESS-EE--TTSSS--EEEEEEPPSS--GGGTT-GGGSHHHHHHHHHHHTSS-TTEEEEEEETTSPEEEEETTT--EEEE-SS---TTS-HHHHHHHHEEEEESSHHHHHTTEE--GGGSSSS--

pLDDT: mean 88.06, std 13.63, range [31.38, 98.75]

Foldseek 3Di:
DAQAAEEQAAQLALLSLLQQLVRCVVHNQVRYAYEYEAQQQLDPLRVVLRVVSCVVSVHHYHYYYNVVVLVVDDFPSNPNPDDFDQDPLLATSRDDACVLLVVLLVSLVVCVVVVHQEYEYRQEPVLDSPHPCRAPVNVVVSQVVSCVVPVGNHDYHHPCHHPALLVSLVSCVVSVNNVVNQQRGDQESVSDRNHPCPDPRNVRNVVSPVVNVCVLLDQFDFPPFFDADDPVLVVVLCVLLVFDADPVRVVCCNVGQKGATPQQWQDQPPPPDDIFGWGMFQGQFDPVVVPGPNCSHQSNVLVVCVVVLQADSQWGFGTAGPVRWGFTQGRPQRFTWTFDRPDDDPVDDSVRRNVVRIGTRGSHPSRRSSRGHHDPVVPDDPPD

InterPro domains:
  IPR014729 Rossmann-like alpha/beta/alpha sandwich fold [G3DSA:3.40.50.620] (3-224)
  IPR018317 Queuosine biosynthesis protein QueC [MF_01633] (4-218)
  IPR018317 Queuosine biosynthesis protein QueC [PF06508] (5-212)
  IPR018317 Queuosine biosynthesis protein QueC [PTHR42914] (2-217)
  IPR018317 Queuosine biosynthesis protein QueC [TIGR00364] (6-205)
  IPR018317 Queuosine biosynthesis protein QueC [cd01995] (4-212)
  IPR018958 Knr4/Smi1-like domain [PF09346] (229-371)
  IPR018958 Knr4/Smi1-like domain [SM00860] (228-371)
  IPR037883 Knr4/Smi1-like domain superfamily [G3DSA:3.40.1580.10] (225-381)
  IPR037883 Knr4/Smi1-like domain superfamily [SSF160631] (223-376)

Organism: NCBI:txid888742

Radius of gyration: 27.99 Å; chains: 1; bounding box: 68×61×72 Å